Protein AF-A0AA95FQ22-F1 (afdb_monomer)

Structure (mmCIF, N/CA/C/O backbone):
data_AF-A0AA95FQ22-F1
#
_entry.id   AF-A0AA95FQ22-F1
#
loop_
_atom_site.group_PDB
_atom_site.id
_atom_site.type_symbol
_atom_site.label_atom_id
_atom_site.label_alt_id
_atom_site.label_comp_id
_atom_site.label_asym_id
_atom_site.label_entity_id
_atom_site.label_seq_id
_atom_site.pdbx_PDB_ins_code
_atom_site.Cartn_x
_atom_site.Cartn_y
_atom_site.Cartn_z
_atom_site.occupancy
_atom_site.B_iso_or_equiv
_atom_site.auth_seq_id
_atom_site.auth_comp_id
_atom_site.auth_asym_id
_atom_site.auth_atom_id
_atom_site.pdbx_PDB_model_num
ATOM 1 N N . MET A 1 1 ? 27.679 -5.355 -21.601 1.00 30.36 1 MET A N 1
ATOM 2 C CA . MET A 1 1 ? 26.518 -5.617 -20.735 1.00 30.36 1 MET A CA 1
ATOM 3 C C . MET A 1 1 ? 26.044 -4.278 -20.201 1.00 30.36 1 MET A C 1
ATOM 5 O O . MET A 1 1 ? 26.749 -3.676 -19.397 1.00 30.36 1 MET A O 1
ATOM 9 N N . ARG A 1 2 ? 24.949 -3.743 -20.749 1.00 37.62 2 ARG A N 1
ATOM 10 C CA . ARG A 1 2 ? 24.262 -2.586 -20.160 1.00 37.62 2 ARG A CA 1
ATOM 11 C C . ARG A 1 2 ? 23.378 -3.164 -19.054 1.00 37.62 2 ARG A C 1
ATOM 13 O O . ARG A 1 2 ? 22.560 -4.021 -19.352 1.00 37.62 2 ARG A O 1
ATOM 20 N N . LYS A 1 3 ? 23.593 -2.776 -17.794 1.00 41.06 3 LYS A N 1
ATOM 21 C CA . LYS A 1 3 ? 22.697 -3.179 -16.701 1.00 41.06 3 LYS A CA 1
ATOM 22 C C . LYS A 1 3 ? 21.352 -2.470 -16.907 1.00 41.06 3 LYS A C 1
ATOM 24 O O . LYS A 1 3 ? 21.359 -1.270 -17.185 1.00 41.06 3 LYS A O 1
ATOM 29 N N . LEU A 1 4 ? 20.237 -3.195 -16.792 1.00 43.56 4 LEU A N 1
ATOM 30 C CA . LEU A 1 4 ? 18.904 -2.586 -16.708 1.00 43.56 4 LEU A CA 1
ATOM 31 C C . LEU A 1 4 ? 18.881 -1.599 -15.535 1.00 43.56 4 LEU A C 1
ATOM 33 O O . LEU A 1 4 ? 19.469 -1.877 -14.486 1.00 43.56 4 LEU A O 1
ATOM 37 N N . SER A 1 5 ? 18.244 -0.442 -15.714 1.00 42.69 5 SER A N 1
ATOM 38 C CA . SER A 1 5 ? 18.100 0.501 -14.607 1.00 42.69 5 SER A CA 1
ATOM 39 C C . SER A 1 5 ? 17.120 -0.067 -13.584 1.00 42.69 5 SER A C 1
ATOM 41 O O . SER A 1 5 ? 16.139 -0.736 -13.921 1.00 42.69 5 SER A O 1
ATOM 43 N N . ALA A 1 6 ? 17.375 0.194 -12.309 1.00 38.78 6 ALA A N 1
ATOM 44 C CA . ALA A 1 6 ? 16.567 -0.335 -11.224 1.00 38.78 6 ALA A CA 1
ATOM 45 C C . ALA A 1 6 ? 15.371 0.585 -10.889 1.00 38.78 6 ALA A C 1
ATOM 47 O O . ALA A 1 6 ? 14.994 0.779 -9.732 1.00 38.78 6 ALA A O 1
ATOM 48 N N . GLY A 1 7 ? 14.762 1.179 -11.922 1.00 36.50 7 GLY A N 1
ATOM 49 C CA . GLY A 1 7 ? 13.658 2.119 -11.772 1.00 36.50 7 GLY A CA 1
ATOM 50 C C . GLY A 1 7 ? 12.378 1.443 -11.288 1.00 36.50 7 GLY A C 1
ATOM 51 O O . GLY A 1 7 ? 11.920 0.485 -11.894 1.00 36.50 7 GLY A O 1
ATOM 52 N N . PHE A 1 8 ? 11.735 1.926 -10.225 1.00 37.78 8 PHE A N 1
ATOM 53 C CA . PHE A 1 8 ? 10.390 1.470 -9.844 1.00 37.78 8 PHE A CA 1
ATOM 54 C C . PHE A 1 8 ? 9.400 2.597 -10.078 1.00 37.78 8 PHE A C 1
ATOM 56 O O . PHE A 1 8 ? 9.457 3.641 -9.432 1.00 37.78 8 PHE A O 1
ATOM 63 N N . ALA A 1 9 ? 8.425 2.360 -10.953 1.00 34.50 9 ALA A N 1
ATOM 64 C CA . ALA A 1 9 ? 7.258 3.216 -11.002 1.00 34.50 9 ALA A CA 1
ATOM 65 C C . ALA A 1 9 ? 6.437 2.992 -9.726 1.00 34.50 9 ALA A C 1
ATOM 67 O O . ALA A 1 9 ? 5.820 1.943 -9.530 1.00 34.50 9 ALA A O 1
ATOM 68 N N . SER A 1 10 ? 6.435 3.992 -8.847 1.00 34.03 10 SER A N 1
ATOM 69 C CA . SER A 1 10 ? 5.520 4.049 -7.710 1.00 34.03 10 SER A CA 1
ATOM 70 C C . SER A 1 10 ? 4.102 4.272 -8.248 1.00 34.03 10 SER A C 1
ATOM 72 O O . SER A 1 10 ? 3.717 5.398 -8.550 1.00 34.03 10 SER A O 1
ATOM 74 N N . ALA A 1 11 ? 3.313 3.207 -8.410 1.00 32.25 11 ALA A N 1
ATOM 75 C CA . ALA A 1 11 ? 1.887 3.358 -8.678 1.00 32.25 11 ALA A CA 1
ATOM 76 C C . ALA A 1 11 ? 1.231 3.980 -7.437 1.00 32.25 11 ALA A C 1
ATOM 78 O O . ALA A 1 11 ? 1.242 3.393 -6.353 1.00 32.25 11 ALA A O 1
ATOM 79 N N . ALA A 1 12 ? 0.666 5.179 -7.583 1.00 31.72 12 ALA A N 1
ATOM 80 C CA . ALA A 1 12 ? -0.084 5.827 -6.518 1.00 31.72 12 ALA A CA 1
ATOM 81 C C . ALA A 1 12 ? -1.254 4.930 -6.097 1.00 31.72 12 ALA A C 1
ATOM 83 O O . ALA A 1 12 ? -2.225 4.739 -6.835 1.00 31.72 12 ALA A O 1
ATOM 84 N N . LEU A 1 13 ? -1.168 4.358 -4.897 1.00 30.59 13 LEU A N 1
ATOM 85 C CA . LEU A 1 13 ? -2.226 3.523 -4.354 1.00 30.59 13 LEU A CA 1
ATOM 86 C C . LEU A 1 13 ? -3.395 4.426 -3.922 1.00 30.59 13 LEU A C 1
ATOM 88 O O . LEU A 1 13 ? -3.462 4.891 -2.786 1.00 30.59 13 LEU A O 1
ATOM 92 N N . ALA A 1 14 ? -4.355 4.673 -4.816 1.00 26.09 14 ALA A N 1
ATOM 93 C CA . ALA A 1 14 ? -5.667 5.153 -4.398 1.00 26.09 14 ALA A CA 1
ATOM 94 C C . ALA A 1 14 ? -6.316 4.036 -3.569 1.00 26.09 14 ALA A C 1
ATOM 96 O O . ALA A 1 14 ? -6.758 3.025 -4.117 1.00 26.09 14 ALA A O 1
ATOM 97 N N . ALA A 1 15 ? -6.319 4.197 -2.242 1.00 23.33 15 ALA A N 1
ATOM 98 C CA . ALA A 1 15 ? -6.857 3.245 -1.277 1.00 23.33 15 ALA A CA 1
ATOM 99 C C . ALA A 1 15 ? -8.312 2.874 -1.614 1.00 23.33 15 ALA A C 1
ATOM 101 O O . ALA A 1 15 ? -9.266 3.500 -1.155 1.00 23.33 15 ALA A O 1
ATOM 102 N N . THR A 1 16 ? -8.492 1.834 -2.427 1.00 23.30 16 THR A N 1
ATOM 103 C CA . THR A 1 16 ? -9.791 1.225 -2.689 1.00 23.30 16 THR A CA 1
ATOM 104 C C . THR A 1 16 ? -9.777 -0.141 -2.036 1.00 23.30 16 THR A C 1
ATOM 106 O O . THR A 1 16 ? -9.077 -1.056 -2.458 1.00 23.30 16 THR A O 1
ATOM 109 N N . THR A 1 17 ? -10.528 -0.258 -0.945 1.00 23.55 17 THR A N 1
ATOM 110 C CA . THR A 1 17 ? -10.706 -1.493 -0.186 1.00 23.55 17 THR A CA 1
ATOM 111 C C . THR A 1 17 ? -11.447 -2.498 -1.071 1.00 23.55 17 THR A C 1
ATOM 113 O O . THR A 1 17 ? -12.662 -2.401 -1.239 1.00 23.55 17 THR A O 1
ATOM 116 N N . ILE A 1 18 ? -10.731 -3.451 -1.667 1.00 24.55 18 ILE A N 1
ATOM 117 C CA . ILE A 1 18 ? -11.330 -4.563 -2.413 1.00 24.55 18 ILE A CA 1
ATOM 118 C C . ILE A 1 18 ? -11.008 -5.849 -1.659 1.00 24.55 18 ILE A C 1
ATOM 120 O O . ILE A 1 18 ? -9.855 -6.248 -1.536 1.00 24.55 18 ILE A O 1
ATOM 124 N N . ALA A 1 19 ? -12.047 -6.499 -1.134 1.00 23.17 19 ALA A N 1
ATOM 125 C CA . ALA A 1 19 ? -11.944 -7.849 -0.602 1.00 23.17 19 ALA A CA 1
ATOM 126 C C . ALA A 1 19 ? -11.648 -8.803 -1.769 1.00 23.17 19 ALA A C 1
ATOM 128 O O . ALA A 1 19 ? -12.538 -9.086 -2.570 1.00 23.17 19 ALA A O 1
ATOM 129 N N . CYS A 1 20 ? -10.404 -9.265 -1.891 1.00 24.78 20 CYS A N 1
ATOM 130 C CA . CYS A 1 20 ? -10.004 -10.154 -2.974 1.00 24.78 20 CYS A CA 1
ATOM 131 C C . CYS A 1 20 ? -9.892 -11.597 -2.470 1.00 24.78 20 CYS A C 1
ATOM 133 O O . CYS A 1 20 ? -8.960 -11.958 -1.758 1.00 24.78 20 CYS A O 1
ATOM 135 N N . SER A 1 21 ? -10.854 -12.434 -2.857 1.00 24.08 21 SER A N 1
ATOM 136 C CA . SER A 1 21 ? -10.717 -13.890 -2.839 1.00 24.08 21 SER A CA 1
ATOM 137 C C . SER A 1 21 ? -10.090 -14.330 -4.165 1.00 24.08 21 SER A C 1
ATOM 139 O O . SER A 1 21 ? -10.806 -14.720 -5.088 1.00 24.08 21 SER A O 1
ATOM 141 N N . ILE A 1 22 ? -8.769 -14.217 -4.296 1.00 32.88 22 ILE A N 1
ATOM 142 C CA . ILE A 1 22 ? -8.037 -14.826 -5.416 1.00 32.88 22 ILE A CA 1
ATOM 143 C C . ILE A 1 22 ? -7.516 -16.180 -4.926 1.00 32.88 22 ILE A C 1
ATOM 145 O O . ILE A 1 22 ? -6.985 -16.276 -3.821 1.00 32.88 22 ILE A O 1
ATOM 149 N N . ALA A 1 23 ? -7.721 -17.240 -5.710 1.00 30.41 23 ALA A N 1
ATOM 150 C CA . ALA A 1 23 ? -7.196 -18.567 -5.397 1.00 30.41 23 ALA A CA 1
ATOM 151 C C . ALA A 1 23 ? -5.649 -18.547 -5.366 1.00 30.41 23 ALA A C 1
ATOM 153 O O . ALA A 1 23 ? -5.049 -17.851 -6.190 1.00 30.41 23 ALA A O 1
ATOM 154 N N . PRO A 1 24 ? -4.995 -19.280 -4.444 1.00 38.41 24 PRO A N 1
ATOM 155 C CA . PRO A 1 24 ? -3.543 -19.274 -4.338 1.00 38.41 24 PRO A CA 1
ATOM 156 C C . PRO A 1 24 ? -2.886 -20.142 -5.424 1.00 38.41 24 PRO A C 1
ATOM 158 O O . PRO A 1 24 ? -3.440 -21.158 -5.840 1.00 38.41 24 PRO A O 1
ATOM 161 N N . ALA A 1 25 ? -1.667 -19.732 -5.790 1.00 37.47 25 ALA A N 1
ATOM 162 C CA . ALA A 1 25 ? -0.625 -20.451 -6.529 1.00 37.47 25 ALA A CA 1
ATOM 163 C C . ALA A 1 25 ? -0.918 -20.875 -7.986 1.00 37.47 25 ALA A C 1
ATOM 165 O O . ALA A 1 25 ? -1.500 -21.922 -8.259 1.00 37.47 25 ALA A O 1
ATOM 166 N N . HIS A 1 26 ? -0.335 -20.134 -8.934 1.00 41.62 26 HIS A N 1
ATOM 167 C CA . HIS A 1 26 ? 0.217 -20.748 -10.141 1.00 41.62 26 HIS A CA 1
ATOM 168 C C . HIS A 1 26 ? 1.737 -20.773 -9.970 1.00 41.62 26 HIS A C 1
ATOM 170 O O . HIS A 1 26 ? 2.381 -19.737 -10.099 1.00 41.62 26 HIS A O 1
ATOM 176 N N . ALA A 1 27 ? 2.304 -21.935 -9.643 1.00 46.72 27 ALA A N 1
ATOM 177 C CA . ALA A 1 27 ? 3.735 -22.138 -9.829 1.00 46.72 27 ALA A CA 1
ATOM 178 C C . ALA A 1 27 ? 4.016 -22.009 -11.332 1.00 46.72 27 ALA A C 1
ATOM 180 O O . ALA A 1 27 ? 3.389 -22.711 -12.130 1.00 46.72 27 ALA A O 1
ATOM 181 N N . VAL A 1 28 ? 4.900 -21.092 -11.726 1.00 52.56 28 VAL A N 1
ATOM 182 C CA . VAL A 1 28 ? 5.361 -21.002 -13.116 1.00 52.56 28 VAL A CA 1
ATOM 183 C C . VAL A 1 28 ? 6.126 -22.292 -13.395 1.00 52.56 28 VAL A C 1
ATOM 185 O O . VAL A 1 28 ? 7.168 -22.540 -12.797 1.00 52.56 28 VAL A O 1
ATOM 188 N N . SER A 1 29 ? 5.562 -23.175 -14.221 1.00 47.12 29 SER A N 1
ATOM 189 C CA . SER A 1 29 ? 6.038 -24.561 -14.293 1.00 47.12 29 SER A CA 1
ATOM 190 C C . SER A 1 29 ? 7.375 -24.721 -15.016 1.00 47.12 29 SER A C 1
ATOM 192 O O . SER A 1 29 ? 8.042 -25.722 -14.785 1.00 47.12 29 SER A O 1
ATOM 194 N N . THR A 1 30 ? 7.761 -23.762 -15.866 1.00 71.25 30 THR A N 1
ATOM 195 C CA . THR A 1 30 ? 9.051 -23.710 -16.580 1.00 71.25 30 THR A CA 1
ATOM 196 C C . THR A 1 30 ? 9.251 -22.319 -17.186 1.00 71.25 30 THR A C 1
ATOM 198 O O . THR A 1 30 ? 8.399 -21.879 -17.960 1.00 71.25 30 THR A O 1
ATOM 201 N N . TRP A 1 31 ? 10.362 -21.651 -16.882 1.00 78.88 31 TRP A N 1
ATOM 202 C CA . TRP A 1 31 ? 10.805 -20.450 -17.604 1.00 78.88 31 TRP A CA 1
ATOM 203 C C . TRP A 1 31 ? 11.395 -20.818 -18.974 1.00 78.88 31 TRP A C 1
ATOM 205 O O . TRP A 1 31 ? 11.781 -21.979 -19.162 1.00 78.88 31 TRP A O 1
ATOM 215 N N . PRO A 1 32 ? 11.472 -19.877 -19.938 1.00 78.94 32 PRO A N 1
ATOM 216 C CA . PRO A 1 32 ? 12.298 -20.075 -21.126 1.00 78.94 32 PRO A CA 1
ATOM 217 C C . PRO A 1 32 ? 13.727 -20.460 -20.714 1.00 78.94 32 PRO A C 1
ATOM 219 O O . PRO A 1 32 ? 14.249 -19.967 -19.714 1.00 78.94 32 PRO A O 1
ATOM 222 N N . ALA A 1 33 ? 14.339 -21.399 -21.434 1.00 78.00 33 ALA A N 1
ATOM 223 C CA . ALA A 1 33 ? 15.655 -21.912 -21.068 1.00 78.00 33 ALA A CA 1
ATOM 224 C C . ALA A 1 33 ? 16.710 -20.795 -21.131 1.00 78.00 33 ALA A C 1
ATOM 226 O O . ALA A 1 33 ? 16.799 -20.103 -22.140 1.00 78.00 33 ALA A O 1
ATOM 227 N N . GLY A 1 34 ? 17.504 -20.646 -20.066 1.00 80.94 34 GLY A N 1
ATOM 228 C CA . GLY A 1 34 ? 18.540 -19.611 -19.963 1.00 80.94 34 GLY A CA 1
ATOM 229 C C . GLY A 1 34 ? 18.027 -18.217 -19.592 1.00 80.94 34 GLY A C 1
ATOM 230 O O . GLY A 1 34 ? 18.838 -17.313 -19.459 1.00 80.94 34 GLY A O 1
ATOM 231 N N . PHE A 1 35 ? 16.717 -18.037 -19.392 1.00 80.31 35 PHE A N 1
ATOM 232 C CA . PHE A 1 35 ? 16.161 -16.735 -19.042 1.00 80.31 35 PHE A CA 1
ATOM 233 C C . PHE A 1 35 ? 16.445 -16.360 -17.581 1.00 80.31 35 PHE A C 1
ATOM 235 O O . PHE A 1 35 ? 15.974 -17.025 -16.653 1.00 80.31 35 PHE A O 1
ATOM 242 N N . THR A 1 36 ? 17.164 -15.260 -17.394 1.00 80.44 36 THR A N 1
ATOM 243 C CA . THR A 1 36 ? 17.506 -14.656 -16.107 1.00 80.44 36 THR A CA 1
ATOM 244 C C . THR A 1 36 ? 16.648 -13.407 -15.908 1.00 80.44 36 THR A C 1
ATOM 246 O O . THR A 1 36 ? 16.851 -12.418 -16.612 1.00 80.44 36 THR A O 1
ATOM 249 N N . PRO A 1 37 ? 15.674 -13.410 -14.978 1.00 76.12 37 PRO A N 1
ATOM 250 C CA . PRO A 1 37 ? 14.887 -12.218 -14.686 1.00 76.12 37 PRO A CA 1
ATOM 251 C C . PRO A 1 37 ? 15.791 -11.107 -14.177 1.00 76.12 37 PRO A C 1
ATOM 253 O O . PRO A 1 37 ? 16.659 -11.348 -13.348 1.00 76.12 37 PRO A O 1
ATOM 256 N N . LEU A 1 38 ? 15.527 -9.883 -14.604 1.00 76.50 38 LEU A N 1
ATOM 257 C CA . LEU A 1 38 ? 16.219 -8.700 -14.101 1.00 76.50 38 LEU A CA 1
ATOM 258 C C . LEU A 1 38 ? 15.230 -7.678 -13.541 1.00 76.50 38 LEU A C 1
ATOM 260 O O . LEU A 1 38 ? 15.504 -7.022 -12.540 1.00 76.50 38 LEU A O 1
ATOM 264 N N . LYS A 1 39 ? 14.041 -7.577 -14.144 1.00 79.69 39 LYS A N 1
ATOM 265 C CA . LYS A 1 39 ? 12.959 -6.721 -13.669 1.00 79.69 39 LYS A CA 1
ATOM 266 C C . LYS A 1 39 ? 11.612 -7.412 -13.798 1.00 79.69 39 LYS A C 1
ATOM 268 O O . LYS A 1 39 ? 11.326 -8.058 -14.797 1.00 79.69 39 LYS A O 1
ATOM 273 N N . VAL A 1 40 ? 10.746 -7.225 -12.808 1.00 80.62 40 VAL A N 1
ATOM 274 C CA . VAL A 1 40 ? 9.391 -7.787 -12.762 1.00 80.62 40 VAL A CA 1
ATOM 275 C C . VAL A 1 40 ? 8.397 -6.690 -12.422 1.00 80.62 40 VAL A C 1
ATOM 277 O O . VAL A 1 40 ? 8.647 -5.840 -11.571 1.00 80.62 40 VAL A O 1
ATOM 280 N N . THR A 1 41 ? 7.251 -6.718 -13.088 1.00 82.69 41 THR A N 1
ATOM 281 C CA . THR A 1 41 ? 6.101 -5.884 -12.755 1.00 82.69 41 THR A CA 1
ATOM 282 C C . THR A 1 41 ? 4.800 -6.653 -12.965 1.00 82.69 41 THR A C 1
ATOM 284 O O . THR A 1 41 ? 4.760 -7.679 -13.648 1.00 82.69 41 THR A O 1
ATOM 287 N N . ALA A 1 42 ? 3.715 -6.177 -12.365 1.00 80.56 42 ALA A N 1
ATOM 288 C CA . ALA A 1 42 ? 2.430 -6.854 -12.335 1.00 80.56 42 ALA A CA 1
ATOM 289 C C . ALA A 1 42 ? 1.320 -5.882 -12.711 1.00 80.56 42 ALA A C 1
ATOM 291 O O . ALA A 1 42 ? 1.111 -4.860 -12.064 1.00 80.56 42 ALA A O 1
ATOM 292 N N . THR A 1 43 ? 0.571 -6.222 -13.752 1.00 81.25 43 THR A N 1
ATOM 293 C CA . THR A 1 43 ? -0.673 -5.515 -14.054 1.00 81.25 43 THR A CA 1
ATOM 294 C C . THR A 1 43 ? -1.710 -5.792 -12.983 1.00 81.25 43 THR A C 1
ATOM 296 O O . THR A 1 43 ? -1.780 -6.891 -12.437 1.00 81.25 43 THR A O 1
ATOM 299 N N . SER A 1 44 ? -2.649 -4.864 -12.856 1.00 76.06 44 SER A N 1
ATOM 300 C CA . SER A 1 44 ? -3.814 -4.979 -11.986 1.00 76.06 44 SER A CA 1
ATOM 301 C C . SER A 1 44 ? -4.695 -6.208 -12.287 1.00 76.06 44 SER A C 1
ATOM 303 O O . SER A 1 44 ? -5.457 -6.678 -11.440 1.00 76.06 44 SER A O 1
ATOM 305 N N . GLY A 1 45 ? -4.606 -6.756 -13.505 1.00 75.50 45 GLY A N 1
ATOM 306 C CA . GLY A 1 45 ? -5.262 -8.005 -13.904 1.00 75.50 45 GLY A CA 1
ATOM 307 C C . GLY A 1 45 ? -4.533 -9.277 -13.452 1.00 75.50 45 GLY A C 1
ATOM 308 O O . GLY A 1 45 ? -4.978 -10.372 -13.788 1.00 75.50 45 GLY A O 1
ATOM 309 N N . GLY A 1 46 ? -3.413 -9.155 -12.735 1.00 75.94 46 GLY A N 1
ATOM 310 C CA . GLY A 1 46 ? -2.589 -10.268 -12.265 1.00 75.94 46 GLY A CA 1
ATOM 311 C C . GLY A 1 46 ? -1.648 -10.868 -13.316 1.00 75.94 46 GLY A C 1
ATOM 312 O O . GLY A 1 46 ? -1.019 -11.887 -13.030 1.00 75.94 46 GLY A O 1
ATOM 313 N N . THR A 1 47 ? -1.547 -10.267 -14.510 1.00 80.62 47 THR A N 1
ATOM 314 C CA . THR A 1 47 ? -0.517 -10.621 -15.507 1.00 80.62 47 THR A CA 1
ATOM 315 C C . THR A 1 47 ? 0.819 -10.041 -15.069 1.00 80.62 47 THR A C 1
ATOM 317 O O . THR A 1 47 ? 0.873 -8.848 -14.763 1.00 80.62 47 THR A O 1
ATOM 320 N N . LEU A 1 48 ? 1.869 -10.862 -15.065 1.00 86.50 48 LEU A N 1
ATOM 321 C CA . LEU A 1 48 ? 3.234 -10.421 -14.786 1.00 86.50 48 LEU A CA 1
ATOM 322 C C . LEU A 1 48 ? 3.967 -10.132 -16.096 1.00 86.50 48 LEU A C 1
ATOM 324 O O . LEU A 1 48 ? 3.771 -10.839 -17.084 1.00 86.50 48 LEU A O 1
ATOM 328 N N . PHE A 1 49 ? 4.829 -9.128 -16.076 1.00 85.88 49 PHE A N 1
ATOM 329 C CA . PHE A 1 49 ? 5.806 -8.856 -17.118 1.00 85.88 49 PHE A CA 1
ATOM 330 C C . PHE A 1 49 ? 7.189 -8.897 -16.493 1.00 85.88 49 PHE A C 1
ATOM 332 O O . PHE A 1 49 ? 7.403 -8.328 -15.424 1.00 85.88 49 PHE A O 1
ATOM 339 N N . VAL A 1 50 ? 8.097 -9.612 -17.138 1.00 86.31 50 VAL A N 1
ATOM 340 C CA . VAL A 1 50 ? 9.422 -9.912 -16.621 1.00 86.31 50 VAL A CA 1
ATOM 341 C C . VAL A 1 50 ? 10.416 -9.572 -17.718 1.00 86.31 50 VAL A C 1
ATOM 343 O O . VAL A 1 50 ? 10.470 -10.280 -18.718 1.00 86.31 50 VAL A O 1
ATOM 346 N N . ALA A 1 51 ? 11.152 -8.479 -17.555 1.00 87.25 51 ALA A N 1
ATOM 347 C CA . ALA A 1 51 ? 12.306 -8.188 -18.393 1.00 87.25 51 ALA A CA 1
ATOM 348 C C . ALA A 1 51 ? 13.512 -8.942 -17.824 1.00 87.25 51 ALA A C 1
ATOM 350 O O . ALA A 1 51 ? 13.692 -9.006 -16.604 1.00 87.25 51 ALA A O 1
ATOM 351 N N . GLY A 1 52 ? 14.311 -9.543 -18.685 1.00 84.81 52 GLY A N 1
ATOM 352 C CA . GLY A 1 52 ? 15.460 -10.346 -18.291 1.00 84.81 52 GLY A CA 1
ATOM 353 C C . GLY A 1 52 ? 16.444 -10.483 -19.433 1.00 84.81 52 GLY A C 1
ATOM 354 O O . GLY A 1 52 ? 16.254 -9.864 -20.468 1.00 84.81 52 GLY A O 1
ATOM 355 N N . GLU A 1 53 ? 17.478 -11.282 -19.239 1.00 83.44 53 GLU A N 1
ATOM 356 C CA . GLU A 1 53 ? 18.386 -11.710 -20.304 1.00 83.44 53 GLU A CA 1
ATOM 357 C C . GLU A 1 53 ? 18.092 -13.172 -20.627 1.00 83.44 53 GLU A C 1
ATOM 359 O O . GLU A 1 53 ? 17.826 -13.961 -19.721 1.00 83.44 53 GLU A O 1
ATOM 364 N N . ASP A 1 54 ? 18.101 -13.550 -21.895 1.00 80.19 54 ASP A N 1
ATOM 365 C CA . ASP A 1 54 ? 18.033 -14.949 -22.290 1.00 80.19 54 ASP A CA 1
ATOM 366 C C . ASP A 1 54 ? 19.402 -15.650 -22.136 1.00 80.19 54 ASP A C 1
ATOM 368 O O . ASP A 1 54 ? 20.379 -15.098 -21.620 1.00 80.19 54 ASP A O 1
ATOM 372 N N . GLY A 1 55 ? 19.486 -16.908 -22.577 1.00 74.50 55 GLY A N 1
ATOM 373 C CA . GLY A 1 55 ? 20.704 -17.709 -22.442 1.00 74.50 55 GLY A CA 1
ATOM 374 C C . GLY A 1 55 ? 21.904 -17.219 -23.262 1.00 74.50 55 GLY A C 1
ATOM 375 O O . GLY A 1 55 ? 22.994 -17.772 -23.088 1.00 74.50 55 GLY A O 1
ATOM 376 N N . ASP A 1 56 ? 21.733 -16.240 -24.155 1.00 77.81 56 ASP A N 1
ATOM 377 C CA . ASP A 1 56 ? 22.825 -15.622 -24.909 1.00 77.81 56 ASP A CA 1
ATOM 378 C C . ASP A 1 56 ? 23.161 -14.192 -24.440 1.00 77.81 56 ASP A C 1
ATOM 380 O O . ASP A 1 56 ? 24.135 -13.595 -24.914 1.00 77.81 56 ASP A O 1
ATOM 384 N N . GLY A 1 57 ? 22.456 -13.712 -23.409 1.00 77.38 57 GLY A N 1
ATOM 385 C CA . GLY A 1 57 ? 22.646 -12.397 -22.810 1.00 77.38 57 GLY A CA 1
ATOM 386 C C . GLY A 1 57 ? 21.869 -11.295 -23.525 1.00 77.38 57 GLY A C 1
ATOM 387 O O . GLY A 1 57 ? 22.103 -10.117 -23.233 1.00 77.38 57 GLY A O 1
ATOM 388 N N . ASN A 1 58 ? 20.979 -11.644 -24.458 1.00 78.50 58 ASN A N 1
ATOM 389 C CA . ASN A 1 58 ? 20.106 -10.678 -25.094 1.00 78.50 58 ASN A CA 1
ATOM 390 C C . ASN A 1 58 ? 18.920 -10.355 -24.181 1.00 78.50 58 ASN A C 1
ATOM 392 O O . ASN A 1 58 ? 18.304 -11.246 -23.590 1.00 78.50 58 ASN A O 1
ATOM 396 N N . PRO A 1 59 ? 18.592 -9.067 -24.028 1.00 82.38 59 PRO A N 1
ATOM 397 C CA . PRO A 1 59 ? 17.491 -8.652 -23.184 1.00 82.38 59 PRO A CA 1
ATOM 398 C C . PRO A 1 59 ? 16.139 -9.031 -23.810 1.00 82.38 59 PRO A C 1
ATOM 400 O O . PRO A 1 59 ? 15.791 -8.597 -24.903 1.00 82.38 59 PRO A O 1
ATOM 403 N N . ASP A 1 60 ? 15.351 -9.798 -23.067 1.00 87.38 60 ASP A N 1
ATOM 404 C CA . ASP A 1 60 ? 14.077 -10.376 -23.474 1.00 87.38 60 ASP A CA 1
ATOM 405 C C . ASP A 1 60 ? 12.944 -9.939 -22.539 1.00 87.38 60 ASP A C 1
ATOM 407 O O . ASP A 1 60 ? 13.149 -9.578 -21.373 1.00 87.38 60 ASP A O 1
ATOM 411 N N . LEU A 1 61 ? 11.705 -10.029 -23.029 1.00 90.06 61 LEU A N 1
ATOM 412 C CA . LEU A 1 61 ? 10.513 -9.767 -22.229 1.00 90.06 61 LEU A CA 1
ATOM 413 C C . LEU A 1 61 ? 9.592 -10.985 -22.183 1.00 90.06 61 LEU A C 1
ATOM 415 O O . LEU A 1 61 ? 9.054 -11.437 -23.191 1.00 90.06 61 LEU A O 1
ATOM 419 N N . VAL A 1 62 ? 9.327 -11.477 -20.977 1.00 88.62 62 VAL A N 1
ATOM 420 C CA . VAL A 1 62 ? 8.396 -12.577 -20.719 1.00 88.62 62 VAL A CA 1
ATOM 421 C C . VAL A 1 62 ? 7.113 -12.034 -20.102 1.00 88.62 62 VAL A C 1
ATOM 423 O O . VAL A 1 62 ? 7.115 -11.365 -19.071 1.00 88.62 62 VAL A O 1
ATOM 426 N N . ARG A 1 63 ? 5.976 -12.382 -20.698 1.00 90.56 63 ARG A N 1
ATOM 427 C CA . ARG A 1 63 ? 4.641 -12.156 -20.138 1.00 90.56 63 ARG A CA 1
ATOM 428 C C . ARG A 1 63 ? 4.135 -13.440 -19.493 1.00 90.56 63 ARG A C 1
ATOM 430 O O . ARG A 1 63 ? 4.096 -14.479 -20.140 1.00 90.56 63 ARG A O 1
ATOM 437 N N . VAL A 1 64 ? 3.686 -13.369 -18.243 1.00 86.00 64 VAL A N 1
ATOM 438 C CA . VAL A 1 64 ? 3.079 -14.494 -17.518 1.00 86.00 64 VAL A CA 1
ATOM 439 C C . VAL A 1 64 ? 1.607 -14.194 -17.262 1.00 86.00 64 VAL A C 1
ATOM 441 O O . VAL A 1 64 ? 1.252 -13.454 -16.342 1.00 86.00 64 VAL A O 1
ATOM 444 N N . ALA A 1 65 ? 0.731 -14.785 -18.073 1.00 84.69 65 ALA A N 1
ATOM 445 C CA . ALA A 1 65 ? -0.719 -14.643 -17.951 1.00 84.69 65 ALA A CA 1
ATOM 446 C C . ALA A 1 65 ? -1.344 -15.986 -17.547 1.00 84.69 65 ALA A C 1
ATOM 448 O O . ALA A 1 65 ? -1.073 -17.019 -18.157 1.00 84.69 65 ALA A O 1
ATOM 449 N N . GLY A 1 66 ? -2.158 -15.997 -16.484 1.00 81.44 66 GLY A N 1
ATOM 450 C CA . GLY A 1 66 ? -2.777 -17.235 -15.982 1.00 81.44 66 GLY A CA 1
ATOM 451 C C . GLY A 1 66 ? -1.765 -18.324 -15.592 1.00 81.44 66 GLY A C 1
ATOM 452 O O . GLY A 1 66 ? -2.049 -19.508 -15.751 1.00 81.44 66 GLY A O 1
ATOM 453 N N . GLY A 1 67 ? -0.564 -17.927 -15.151 1.00 79.38 67 GLY A N 1
ATOM 454 C CA . GLY A 1 67 ? 0.524 -18.843 -14.794 1.00 79.38 67 GLY A CA 1
ATOM 455 C C . GLY A 1 67 ? 1.328 -19.406 -15.970 1.00 79.38 67 GLY A C 1
ATOM 456 O O . GLY A 1 67 ? 2.241 -20.193 -15.739 1.00 79.38 67 GLY A O 1
ATOM 457 N N . THR A 1 68 ? 1.012 -19.022 -17.211 1.00 82.56 68 THR A N 1
ATOM 458 C CA . THR A 1 68 ? 1.726 -19.492 -18.407 1.00 82.56 68 THR A CA 1
ATOM 459 C C . THR A 1 68 ? 2.676 -18.402 -18.909 1.00 82.56 68 THR A C 1
ATOM 461 O O . THR A 1 68 ? 2.188 -17.322 -19.255 1.00 82.56 68 THR A O 1
ATOM 464 N N . PRO A 1 69 ? 4.001 -18.642 -18.941 1.00 87.25 69 PRO A N 1
ATOM 465 C CA . PRO A 1 69 ? 4.959 -17.709 -19.521 1.00 87.25 69 PRO A CA 1
ATOM 466 C C . PRO A 1 69 ? 4.927 -17.766 -21.056 1.00 87.25 69 PRO A C 1
ATOM 468 O O . PRO A 1 69 ? 4.813 -18.838 -21.650 1.00 87.25 69 PRO A O 1
ATOM 471 N N . SER A 1 70 ? 5.052 -16.607 -21.695 1.00 89.06 70 SER A N 1
ATOM 472 C CA . SER A 1 70 ? 5.185 -16.436 -23.144 1.00 89.06 70 SER A CA 1
ATOM 473 C C . SER A 1 70 ? 6.149 -15.290 -23.442 1.00 89.06 70 SER A C 1
ATOM 475 O O . SER A 1 70 ? 6.021 -14.234 -22.821 1.00 89.06 70 SER A O 1
ATOM 477 N N . LEU A 1 71 ? 7.062 -15.476 -24.397 1.00 90.12 71 LEU A N 1
ATOM 478 C CA . LEU A 1 71 ? 7.912 -14.394 -24.899 1.00 90.12 71 LEU A CA 1
ATOM 479 C C . LEU A 1 71 ? 7.057 -13.318 -25.578 1.00 90.12 71 LEU A C 1
ATOM 481 O O . LEU A 1 71 ? 6.075 -13.628 -26.260 1.00 90.12 71 LEU A O 1
ATOM 485 N N . VAL A 1 72 ? 7.425 -12.062 -25.357 1.00 92.44 72 VAL A N 1
ATOM 486 C CA . VAL A 1 72 ? 6.863 -10.893 -26.026 1.00 92.44 72 VAL A CA 1
ATOM 487 C C . VAL A 1 72 ? 7.872 -10.444 -27.069 1.00 92.44 72 VAL A C 1
ATOM 489 O O . VAL A 1 72 ? 8.979 -10.050 -26.726 1.00 92.44 72 VAL A O 1
ATOM 492 N N . ASP A 1 73 ? 7.474 -10.503 -28.333 1.00 92.19 73 ASP A N 1
ATOM 493 C CA . ASP A 1 73 ? 8.299 -10.040 -29.444 1.00 92.19 73 ASP A CA 1
ATOM 494 C C . ASP A 1 73 ? 8.333 -8.503 -29.463 1.00 92.19 73 ASP A C 1
ATOM 496 O O . ASP A 1 73 ? 7.309 -7.852 -29.700 1.00 92.19 73 ASP A O 1
ATOM 500 N N . LEU A 1 74 ? 9.500 -7.931 -29.158 1.00 90.88 74 LEU A N 1
ATOM 501 C CA . LEU A 1 74 ? 9.758 -6.489 -29.206 1.00 90.88 74 LEU A CA 1
ATOM 502 C C . LEU A 1 74 ? 10.426 -6.058 -30.527 1.00 90.88 74 LEU A C 1
ATOM 504 O O . LEU A 1 74 ? 10.624 -4.860 -30.743 1.00 90.88 74 LEU A O 1
ATOM 508 N N . GLY A 1 75 ? 10.711 -7.001 -31.427 1.00 88.56 75 GLY A N 1
ATOM 509 C CA . GLY A 1 75 ? 11.536 -6.808 -32.616 1.00 88.56 75 GLY A CA 1
ATOM 510 C C . GLY A 1 75 ? 12.917 -7.455 -32.483 1.00 88.56 75 GLY A C 1
ATOM 511 O O . GLY A 1 75 ? 13.391 -7.728 -31.381 1.00 88.56 75 GLY A O 1
ATOM 512 N N . GLU A 1 76 ? 13.550 -7.707 -33.631 1.00 87.31 76 GLU A N 1
ATOM 513 C CA . GLU A 1 76 ? 14.921 -8.225 -33.708 1.00 87.31 76 GLU A CA 1
ATOM 514 C C . GLU A 1 76 ? 15.890 -7.227 -33.062 1.00 87.31 76 GLU A C 1
ATOM 516 O O . GLU A 1 76 ? 15.770 -6.020 -33.279 1.00 87.31 76 GLU A O 1
ATOM 521 N N . ASP A 1 77 ? 16.806 -7.736 -32.234 1.00 87.88 77 ASP A N 1
ATOM 522 C CA . ASP A 1 77 ? 17.815 -6.952 -31.512 1.00 87.88 77 ASP A CA 1
ATOM 523 C C . ASP A 1 77 ? 17.245 -5.832 -30.613 1.00 87.88 77 ASP A C 1
ATOM 525 O O . ASP A 1 77 ? 17.940 -4.873 -30.265 1.00 87.88 77 ASP A O 1
ATOM 529 N N . ALA A 1 78 ? 15.976 -5.941 -30.206 1.00 90.88 78 ALA A N 1
ATOM 530 C CA . ALA A 1 78 ? 15.390 -5.026 -29.239 1.00 90.88 78 ALA A CA 1
ATOM 531 C C . ALA A 1 78 ? 16.152 -5.090 -27.907 1.00 90.88 78 ALA A C 1
ATOM 533 O O . ALA A 1 78 ? 16.392 -6.159 -27.354 1.00 90.88 78 ALA A O 1
ATOM 534 N N . SER A 1 79 ? 16.483 -3.925 -27.355 1.00 91.25 79 SER A N 1
ATOM 535 C CA . SER A 1 79 ? 17.159 -3.792 -26.069 1.00 91.25 79 SER A CA 1
ATOM 536 C C . SER A 1 79 ? 16.268 -3.049 -25.077 1.00 91.25 79 SER A C 1
ATOM 538 O O . SER A 1 79 ? 16.389 -1.824 -24.950 1.00 91.25 79 SER A O 1
ATOM 540 N N . PRO A 1 80 ? 15.321 -3.729 -24.395 1.00 92.31 80 PRO A N 1
ATOM 541 C CA . PRO A 1 80 ? 14.543 -3.099 -23.339 1.00 92.31 80 PRO A CA 1
ATOM 542 C C . PRO A 1 80 ? 15.478 -2.612 -22.225 1.00 92.31 80 PRO A C 1
ATOM 544 O O . PRO A 1 80 ? 16.410 -3.302 -21.828 1.00 92.31 80 PRO A O 1
ATOM 547 N N . ALA A 1 81 ? 15.221 -1.400 -21.743 1.00 89.94 81 ALA A N 1
ATOM 548 C CA . ALA A 1 81 ? 15.977 -0.712 -20.701 1.00 89.94 81 ALA A CA 1
ATOM 549 C C . ALA A 1 81 ? 15.168 -0.566 -19.407 1.00 89.94 81 ALA A C 1
ATOM 551 O O . ALA A 1 81 ? 15.725 -0.657 -18.314 1.00 89.94 81 ALA A O 1
ATOM 552 N N . ASP A 1 82 ? 13.857 -0.337 -19.537 1.00 90.25 82 ASP A N 1
ATOM 553 C CA . ASP A 1 82 ? 12.962 -0.205 -18.396 1.00 90.25 82 ASP A CA 1
ATOM 554 C C . ASP A 1 82 ? 11.511 -0.592 -18.728 1.00 90.25 82 ASP A C 1
ATOM 556 O O . ASP A 1 82 ? 11.097 -0.592 -19.887 1.00 90.25 82 ASP A O 1
ATOM 560 N N . LEU A 1 83 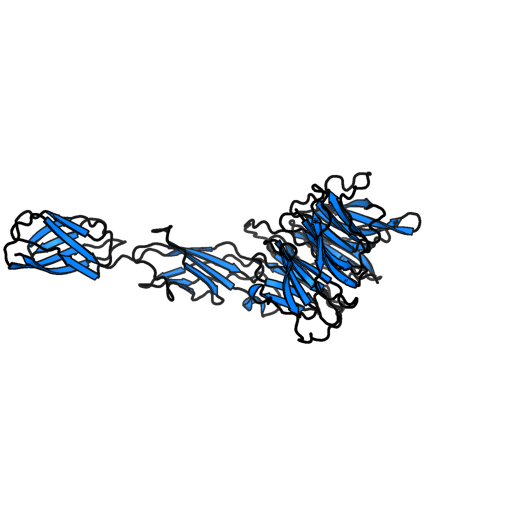? 10.722 -0.924 -17.705 1.00 91.69 83 LEU A N 1
ATOM 561 C CA . LEU A 1 83 ? 9.352 -1.433 -17.822 1.00 91.69 83 LEU A CA 1
ATOM 562 C C . LEU A 1 83 ? 8.458 -0.926 -16.679 1.00 91.69 83 LEU A C 1
ATOM 564 O O . LEU A 1 83 ? 8.798 -1.048 -15.503 1.00 91.69 83 LEU A O 1
ATOM 568 N N . THR A 1 84 ? 7.266 -0.436 -17.010 1.00 90.75 84 THR A N 1
ATOM 569 C CA . THR A 1 84 ? 6.216 -0.073 -16.047 1.00 90.75 84 THR A CA 1
ATOM 570 C C . THR A 1 84 ? 4.842 -0.579 -16.486 1.00 90.75 84 THR A C 1
ATOM 572 O O . THR A 1 84 ? 4.666 -1.068 -17.599 1.00 90.75 84 THR A O 1
ATOM 575 N N . VAL A 1 85 ? 3.845 -0.485 -15.607 1.00 89.94 85 VAL A N 1
ATOM 576 C CA . VAL A 1 85 ? 2.460 -0.897 -15.860 1.00 89.94 85 VAL A CA 1
ATOM 577 C C . VAL A 1 85 ? 1.479 0.155 -15.378 1.00 89.94 85 VAL A C 1
ATOM 579 O O . VAL A 1 85 ? 1.660 0.756 -14.325 1.00 89.94 85 VAL A O 1
ATOM 582 N N . GLN A 1 86 ? 0.385 0.305 -16.119 1.00 89.00 86 GLN A N 1
ATOM 583 C CA . GLN A 1 86 ? -0.790 1.049 -15.685 1.00 89.00 86 GLN A CA 1
ATOM 584 C C . GLN A 1 86 ? -2.044 0.249 -16.015 1.00 89.00 86 GLN A C 1
ATOM 586 O O . GLN A 1 86 ? -2.331 -0.065 -17.173 1.00 89.00 86 GLN A O 1
ATOM 591 N N . GLY A 1 87 ? -2.822 -0.089 -14.986 1.00 87.56 87 GLY A N 1
ATOM 592 C CA . GLY A 1 87 ? -4.031 -0.888 -15.156 1.00 87.56 87 GLY A CA 1
ATOM 593 C C . GLY A 1 87 ? -3.717 -2.272 -15.728 1.00 87.56 87 GLY A C 1
ATOM 594 O O . GLY A 1 87 ? -3.271 -3.153 -14.999 1.00 87.56 87 GLY A O 1
ATOM 595 N N . THR A 1 88 ? -4.013 -2.493 -17.006 1.00 88.19 88 THR A N 1
ATOM 596 C CA . THR A 1 88 ? -3.767 -3.762 -17.717 1.00 88.19 88 THR A CA 1
ATOM 597 C C . THR A 1 88 ? -2.752 -3.637 -18.850 1.00 88.19 88 THR A C 1
ATOM 599 O O . THR A 1 88 ? -2.584 -4.585 -19.613 1.00 88.19 88 THR A O 1
ATOM 602 N N . THR A 1 89 ? -2.119 -2.475 -18.977 1.00 90.19 89 THR A N 1
ATOM 603 C CA . THR A 1 89 ? -1.167 -2.157 -20.040 1.00 90.19 89 THR A CA 1
ATOM 604 C C . THR A 1 89 ? 0.231 -2.078 -19.448 1.00 90.19 89 THR A C 1
ATOM 606 O O . THR A 1 89 ? 0.413 -1.462 -18.396 1.00 90.19 89 THR A O 1
ATOM 609 N N . ALA A 1 90 ? 1.203 -2.693 -20.114 1.00 92.19 90 ALA A N 1
ATOM 610 C CA . ALA A 1 90 ? 2.620 -2.511 -19.827 1.00 92.19 90 ALA A CA 1
ATOM 611 C C . ALA A 1 90 ? 3.242 -1.530 -20.825 1.00 92.19 90 ALA A C 1
ATOM 613 O O . ALA A 1 90 ? 2.868 -1.508 -21.997 1.00 92.19 90 ALA A O 1
ATOM 614 N N . TYR A 1 91 ? 4.191 -0.736 -20.352 1.00 93.38 91 TYR A N 1
ATOM 615 C CA . TYR A 1 91 ? 5.001 0.171 -21.154 1.00 93.38 91 TYR A CA 1
ATOM 616 C C . TYR A 1 91 ? 6.456 -0.214 -20.957 1.00 93.38 91 TYR A C 1
ATOM 618 O O . TYR A 1 91 ? 6.901 -0.340 -19.819 1.00 93.38 91 TYR A O 1
ATOM 626 N N . VAL A 1 92 ? 7.183 -0.395 -22.047 1.00 94.25 92 VAL A N 1
ATOM 627 C CA . VAL A 1 92 ? 8.602 -0.752 -22.041 1.00 94.25 92 VAL A CA 1
ATOM 628 C C . VAL A 1 92 ? 9.342 0.300 -22.839 1.00 94.25 92 VAL A C 1
ATOM 630 O O . VAL A 1 92 ? 8.895 0.644 -23.927 1.00 94.25 92 VAL A O 1
ATOM 633 N N . VAL A 1 93 ? 10.455 0.807 -22.327 1.00 93.06 93 VAL A N 1
ATOM 634 C CA . VAL A 1 93 ? 11.356 1.686 -23.085 1.00 93.06 93 VAL A CA 1
ATOM 635 C C . VAL A 1 93 ? 12.692 1.004 -23.294 1.00 93.06 93 VAL A C 1
ATOM 637 O O . VAL A 1 93 ? 13.093 0.178 -22.480 1.00 93.06 93 VAL A O 1
ATOM 640 N N . GLY A 1 94 ? 13.382 1.344 -24.376 1.00 93.19 94 GLY A N 1
ATOM 641 C CA . GLY A 1 94 ? 14.668 0.751 -24.730 1.00 93.19 94 GLY A CA 1
ATOM 642 C C . GLY A 1 94 ? 15.168 1.239 -26.081 1.00 93.19 94 GLY A C 1
ATOM 643 O O . GLY A 1 94 ? 14.758 2.307 -26.540 1.00 93.19 94 GLY A O 1
ATOM 644 N N . THR A 1 95 ? 16.045 0.473 -26.721 1.00 92.69 95 THR A N 1
ATOM 645 C CA . THR A 1 95 ? 16.492 0.748 -28.092 1.00 92.69 95 THR A CA 1
ATOM 646 C C . THR A 1 95 ? 16.061 -0.351 -29.052 1.00 92.69 95 THR A C 1
ATOM 648 O O . THR A 1 95 ? 15.932 -1.509 -28.665 1.00 92.69 95 THR A O 1
ATOM 651 N N . LEU A 1 96 ? 15.800 0.026 -30.297 1.00 92.44 96 LEU A N 1
ATOM 652 C CA . LEU A 1 96 ? 15.568 -0.886 -31.409 1.00 92.44 96 LEU A CA 1
ATOM 653 C C . LEU A 1 96 ? 16.430 -0.389 -32.574 1.00 92.44 96 LEU A C 1
ATOM 655 O O . LEU A 1 96 ? 16.302 0.793 -32.913 1.00 92.44 96 LEU A O 1
ATOM 659 N N . PRO A 1 97 ? 17.315 -1.215 -33.153 1.00 91.25 97 PRO A N 1
ATOM 660 C CA . PRO A 1 97 ? 18.117 -0.785 -34.286 1.00 91.25 97 PRO A CA 1
ATOM 661 C C . PRO A 1 97 ? 17.229 -0.500 -35.500 1.00 91.25 97 PRO A C 1
ATOM 663 O O . PRO A 1 97 ? 16.249 -1.204 -35.759 1.00 91.25 97 PRO A O 1
ATOM 666 N N . ASP A 1 98 ? 17.560 0.554 -36.237 1.00 89.94 98 ASP A N 1
ATOM 667 C CA . ASP A 1 98 ? 16.913 0.867 -37.507 1.00 89.94 98 ASP A CA 1
ATOM 668 C C . ASP A 1 98 ? 17.518 0.096 -38.690 1.00 89.94 98 ASP A C 1
ATOM 670 O O . ASP A 1 98 ? 18.343 -0.803 -38.525 1.00 89.94 98 ASP A O 1
ATOM 674 N N . GLU A 1 99 ? 17.087 0.427 -39.913 1.00 90.69 99 GLU A N 1
ATOM 675 C CA . GLU A 1 99 ? 17.588 -0.217 -41.137 1.00 90.69 99 GLU A CA 1
ATOM 676 C C . GLU A 1 99 ? 19.100 -0.014 -41.352 1.00 90.69 99 GLU A C 1
ATOM 678 O O . GLU A 1 99 ? 19.727 -0.817 -42.049 1.00 90.69 99 GLU A O 1
ATOM 683 N N . ASP A 1 100 ? 19.681 1.029 -40.753 1.00 90.44 100 ASP A N 1
ATOM 684 C CA . ASP A 1 100 ? 21.108 1.347 -40.812 1.00 90.44 100 ASP A CA 1
ATOM 685 C C . ASP A 1 100 ? 21.890 0.739 -39.625 1.00 90.44 100 ASP A C 1
ATOM 687 O O . ASP A 1 100 ? 23.126 0.755 -39.618 1.00 90.44 100 ASP A O 1
ATOM 691 N N . GLY A 1 101 ? 21.188 0.122 -38.667 1.00 88.00 101 GLY A N 1
ATOM 692 C CA . GLY A 1 101 ? 21.746 -0.468 -37.451 1.00 88.00 101 GLY A CA 1
ATOM 693 C C . GLY A 1 101 ? 21.967 0.540 -36.321 1.00 88.00 101 GLY A C 1
ATOM 694 O O . GLY A 1 101 ? 22.638 0.207 -35.342 1.00 88.00 101 GLY A O 1
ATOM 695 N N . ASP A 1 102 ? 21.432 1.756 -36.445 1.00 89.25 102 ASP A N 1
ATOM 696 C CA . ASP A 1 102 ? 21.511 2.778 -35.408 1.00 89.25 102 ASP A CA 1
ATOM 697 C C . ASP A 1 102 ? 20.423 2.541 -34.345 1.00 89.25 102 ASP A C 1
ATOM 699 O O . ASP A 1 102 ? 19.247 2.349 -34.653 1.00 89.25 102 ASP A O 1
ATOM 703 N N . ASP A 1 103 ? 20.814 2.566 -33.066 1.00 90.31 103 ASP A N 1
ATOM 704 C CA . ASP A 1 103 ? 19.908 2.392 -31.923 1.00 90.31 103 ASP A CA 1
ATOM 705 C C . ASP A 1 103 ? 18.873 3.538 -31.852 1.00 90.31 103 ASP A C 1
ATOM 707 O O . ASP A 1 103 ? 19.200 4.657 -31.438 1.00 90.31 103 ASP A O 1
ATOM 711 N N . ILE A 1 104 ? 17.600 3.257 -32.151 1.00 90.00 104 ILE A N 1
ATOM 712 C CA . ILE A 1 104 ? 16.497 4.212 -31.973 1.00 90.00 104 ILE A CA 1
ATOM 713 C C . ILE A 1 104 ? 15.822 4.004 -30.619 1.00 90.00 104 ILE A C 1
ATOM 715 O O . ILE A 1 104 ? 15.360 2.913 -30.282 1.00 90.00 104 ILE A O 1
ATOM 719 N N . ALA A 1 105 ? 15.692 5.091 -29.859 1.00 91.25 105 ALA A N 1
ATOM 720 C CA . ALA A 1 105 ? 14.901 5.128 -28.637 1.00 91.25 105 ALA A CA 1
ATOM 721 C C . ALA A 1 105 ? 13.446 4.736 -28.921 1.00 91.25 105 ALA A C 1
ATOM 723 O O . ALA A 1 105 ? 12.749 5.389 -29.696 1.00 91.25 105 ALA A O 1
ATOM 724 N N . THR A 1 106 ? 12.980 3.670 -28.282 1.00 91.75 106 THR A N 1
ATOM 725 C CA . THR A 1 106 ? 11.715 3.024 -28.622 1.00 91.75 106 THR A CA 1
ATOM 726 C C . THR A 1 106 ? 10.875 2.797 -27.376 1.00 91.75 106 THR A C 1
ATOM 728 O O . THR A 1 106 ? 11.388 2.462 -26.309 1.00 91.75 106 THR A O 1
ATOM 731 N N . LEU A 1 107 ? 9.567 3.000 -27.524 1.00 92.31 107 LEU A N 1
ATOM 732 C CA . LEU A 1 107 ? 8.536 2.650 -26.560 1.00 92.31 107 LEU A CA 1
ATOM 733 C C . LEU A 1 107 ? 7.684 1.511 -27.125 1.00 92.31 107 LEU A C 1
ATOM 735 O O . LEU A 1 107 ? 7.089 1.650 -28.195 1.00 92.31 107 LEU A O 1
ATOM 739 N N . TRP A 1 108 ? 7.533 0.435 -26.363 1.00 94.12 108 TRP A N 1
ATOM 740 C CA . TRP A 1 108 ? 6.571 -0.627 -26.634 1.00 94.12 108 TRP A CA 1
ATOM 741 C C . TRP A 1 108 ? 5.411 -0.545 -25.647 1.00 94.12 108 TRP A C 1
ATOM 743 O O . TRP A 1 108 ? 5.601 -0.574 -24.431 1.00 94.12 108 TRP A O 1
ATOM 753 N N . THR A 1 109 ? 4.191 -0.458 -26.171 1.00 93.44 109 THR A N 1
ATOM 754 C CA . THR A 1 109 ? 2.956 -0.528 -25.383 1.00 93.44 109 THR A CA 1
ATOM 755 C C . THR A 1 109 ? 2.338 -1.905 -25.557 1.00 93.44 109 THR A C 1
ATOM 757 O O . THR A 1 109 ? 2.015 -2.298 -26.677 1.00 93.44 109 THR A O 1
ATOM 760 N N . ILE A 1 110 ? 2.168 -2.639 -24.459 1.00 93.12 110 ILE A N 1
ATOM 761 C CA . ILE A 1 110 ? 1.741 -4.037 -24.477 1.00 93.12 110 ILE A CA 1
ATOM 762 C C . ILE A 1 110 ? 0.389 -4.166 -23.784 1.00 93.12 110 ILE A C 1
ATOM 764 O O . ILE A 1 110 ? 0.250 -3.933 -22.580 1.00 93.12 110 ILE A O 1
ATOM 768 N N . GLY A 1 111 ? -0.621 -4.537 -24.565 1.00 90.25 111 GLY A N 1
ATOM 769 C CA . GLY A 1 111 ? -1.987 -4.725 -24.099 1.00 90.25 111 GLY A CA 1
ATOM 770 C C . GLY A 1 111 ? -2.170 -5.975 -23.237 1.00 90.25 111 GLY A C 1
ATOM 771 O O . GLY A 1 111 ? -1.357 -6.901 -23.223 1.00 90.25 111 GLY A O 1
ATOM 772 N N . ALA A 1 112 ? -3.314 -6.036 -22.555 1.00 85.38 112 ALA A N 1
ATOM 773 C CA . ALA A 1 112 ? -3.707 -7.174 -21.723 1.00 85.38 112 ALA A CA 1
ATOM 774 C C . ALA A 1 112 ? -3.829 -8.491 -22.504 1.00 85.38 112 ALA A C 1
ATOM 776 O O . ALA A 1 112 ? -3.766 -9.564 -21.910 1.00 85.38 112 ALA A O 1
ATOM 777 N N . ASP A 1 113 ? -4.042 -8.410 -23.816 1.00 88.12 113 ASP A N 1
ATOM 778 C CA . ASP A 1 113 ? -4.104 -9.517 -24.769 1.00 88.12 113 ASP A CA 1
ATOM 779 C C . ASP A 1 113 ? -2.715 -9.939 -25.284 1.00 88.12 113 ASP A C 1
ATOM 781 O O . ASP A 1 113 ? -2.563 -11.060 -25.769 1.00 88.12 113 ASP A O 1
ATOM 785 N N . GLY A 1 114 ? -1.685 -9.117 -25.066 1.00 87.81 114 GLY A N 1
ATOM 786 C CA . GLY A 1 114 ? -0.330 -9.300 -25.583 1.00 87.81 114 GLY A CA 1
ATOM 787 C C . GLY A 1 114 ? -0.059 -8.551 -26.884 1.00 87.81 114 GLY A C 1
ATOM 788 O O . GLY A 1 114 ? 1.012 -8.732 -27.450 1.00 87.81 114 GLY A O 1
ATOM 789 N N . THR A 1 115 ? -0.996 -7.730 -27.367 1.00 91.56 115 THR A N 1
ATOM 790 C CA . THR A 1 115 ? -0.765 -6.880 -28.539 1.00 91.56 115 THR A CA 1
ATOM 791 C C . THR A 1 115 ? 0.334 -5.869 -28.226 1.00 91.56 115 THR A C 1
ATOM 793 O O . THR A 1 115 ? 0.225 -5.148 -27.235 1.00 91.56 115 THR A O 1
ATOM 796 N N . VAL A 1 116 ? 1.364 -5.809 -29.072 1.00 93.12 116 VAL A N 1
ATOM 797 C CA . VAL A 1 116 ? 2.494 -4.879 -28.949 1.00 93.12 116 VAL A CA 1
ATOM 798 C C . VAL A 1 116 ? 2.330 -3.747 -29.959 1.00 93.12 116 VAL A C 1
ATOM 800 O O . VAL A 1 116 ? 2.105 -3.991 -31.144 1.00 93.12 116 VAL A O 1
ATOM 803 N N . VAL A 1 117 ? 2.438 -2.507 -29.488 1.00 92.25 117 VAL A N 1
ATOM 804 C CA . VAL A 1 117 ? 2.485 -1.299 -30.318 1.00 92.25 117 VAL A CA 1
ATOM 805 C C . VAL A 1 117 ? 3.834 -0.623 -30.115 1.00 92.25 117 VAL A C 1
ATOM 807 O O . VAL A 1 117 ? 4.143 -0.185 -29.007 1.00 92.25 117 VAL A O 1
ATOM 810 N N . THR A 1 118 ? 4.615 -0.526 -31.186 1.00 92.00 118 THR A N 1
ATOM 811 C CA . THR A 1 118 ? 5.955 0.072 -31.185 1.00 92.00 118 THR A CA 1
ATOM 812 C C . THR A 1 118 ? 5.879 1.535 -31.608 1.00 92.00 118 THR A C 1
ATOM 814 O O . THR A 1 118 ? 5.286 1.862 -32.634 1.00 92.00 118 THR A O 1
ATOM 817 N N . THR A 1 119 ? 6.473 2.424 -30.816 1.00 90.00 119 THR A N 1
ATOM 818 C CA . THR A 1 119 ? 6.522 3.869 -31.066 1.00 90.00 119 THR A CA 1
ATOM 819 C C . THR A 1 119 ? 7.964 4.345 -30.955 1.00 90.00 119 THR A C 1
ATOM 821 O O . THR A 1 119 ? 8.574 4.205 -29.897 1.00 90.00 119 THR A O 1
ATOM 824 N N . ALA A 1 120 ? 8.503 4.933 -32.023 1.00 88.69 120 ALA A N 1
ATOM 825 C CA . ALA A 1 120 ? 9.785 5.625 -31.947 1.00 88.69 120 ALA A CA 1
ATOM 826 C C . ALA A 1 120 ? 9.629 6.888 -31.087 1.00 88.69 120 ALA A C 1
ATOM 828 O O . ALA A 1 120 ? 8.735 7.711 -31.320 1.00 88.69 120 ALA A O 1
ATOM 829 N N . LEU A 1 121 ? 10.487 7.029 -30.084 1.00 85.56 121 LEU A N 1
ATOM 830 C CA . LEU A 1 121 ? 10.604 8.250 -29.301 1.00 85.56 121 LEU A CA 1
ATOM 831 C C . LEU A 1 121 ? 11.413 9.286 -30.105 1.00 85.56 121 LEU A C 1
ATOM 833 O O . LEU A 1 121 ? 12.188 8.909 -30.986 1.00 85.56 121 LEU A O 1
ATOM 837 N N . PRO A 1 122 ? 11.229 10.595 -29.853 1.00 76.31 122 PRO A N 1
ATOM 838 C CA . PRO A 1 122 ? 12.029 11.633 -30.499 1.00 76.31 122 PRO A CA 1
ATOM 839 C C . PRO A 1 122 ? 13.533 11.345 -30.404 1.00 76.31 122 PRO A C 1
ATOM 841 O O . PRO A 1 122 ? 14.003 10.852 -29.377 1.00 76.31 122 PRO A O 1
ATOM 844 N N . SER A 1 123 ? 14.275 11.703 -31.460 1.00 60.91 123 SER A N 1
ATOM 845 C CA . SER A 1 123 ? 15.705 11.403 -31.675 1.00 60.91 123 SER A CA 1
ATOM 846 C C . SER A 1 123 ? 16.641 11.769 -30.524 1.00 60.91 123 SER A C 1
ATOM 848 O O . SER A 1 123 ? 17.757 11.264 -30.461 1.00 60.91 123 SER A O 1
ATOM 850 N N . ASP A 1 124 ? 16.200 12.643 -29.627 1.00 57.88 124 ASP A N 1
ATOM 851 C CA . ASP A 1 124 ? 17.032 13.232 -28.583 1.00 57.88 124 ASP A CA 1
ATOM 852 C C . ASP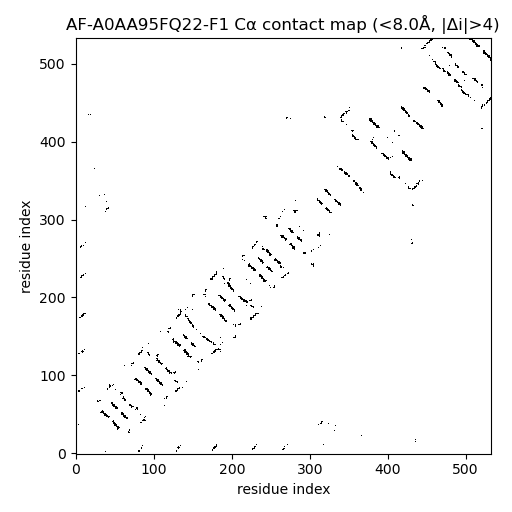 A 1 124 ? 16.987 12.402 -27.279 1.00 57.88 124 ASP A C 1
ATOM 854 O O . ASP A 1 124 ? 17.858 12.519 -26.418 1.00 57.88 124 ASP A O 1
ATOM 858 N N . ALA A 1 125 ? 16.059 11.440 -27.176 1.00 59.62 125 ALA A N 1
ATOM 859 C CA . ALA A 1 125 ? 16.000 10.449 -26.100 1.00 59.62 125 ALA A CA 1
ATOM 860 C C . ALA A 1 125 ? 17.002 9.291 -26.301 1.00 59.62 125 ALA A C 1
ATOM 862 O O . ALA A 1 125 ? 16.673 8.132 -26.048 1.00 59.62 125 ALA A O 1
ATOM 863 N N . THR A 1 126 ? 18.217 9.573 -26.783 1.00 71.00 126 THR A N 1
ATOM 864 C CA . THR A 1 126 ? 19.220 8.546 -27.105 1.00 71.00 126 THR A CA 1
ATOM 865 C C . THR A 1 126 ? 19.498 7.657 -25.887 1.00 71.00 126 THR A C 1
ATOM 867 O O . THR A 1 126 ? 19.922 8.150 -24.835 1.00 71.00 126 THR A O 1
ATOM 870 N N . ALA A 1 127 ? 19.267 6.350 -26.040 1.00 86.50 127 ALA A N 1
ATOM 871 C CA . ALA A 1 127 ? 19.362 5.334 -24.990 1.00 86.50 127 ALA A CA 1
ATOM 872 C C . ALA A 1 127 ? 18.479 5.631 -23.756 1.00 86.50 127 ALA A C 1
ATOM 874 O O . ALA A 1 127 ? 18.974 6.178 -22.762 1.00 86.50 127 ALA A O 1
ATOM 875 N N . PRO A 1 128 ? 17.181 5.267 -23.799 1.00 90.81 128 PRO A N 1
ATOM 876 C CA . PRO A 1 128 ? 16.315 5.265 -22.625 1.00 90.81 128 PRO A CA 1
ATOM 877 C C . PRO A 1 128 ? 16.944 4.472 -21.480 1.00 90.81 128 PRO A C 1
ATOM 879 O O . PRO A 1 128 ? 17.559 3.432 -21.704 1.00 90.81 128 PRO A O 1
ATOM 882 N N . VAL A 1 129 ? 16.794 4.982 -20.263 1.00 89.75 129 VAL A N 1
ATOM 883 C CA . VAL A 1 129 ? 17.318 4.381 -19.034 1.00 89.75 129 VAL A CA 1
ATOM 884 C C . VAL A 1 129 ? 16.173 4.052 -18.097 1.00 89.75 129 VAL A C 1
ATOM 886 O O . VAL A 1 129 ? 16.102 2.919 -17.652 1.00 89.75 129 VAL A O 1
ATOM 889 N N . ALA A 1 130 ? 15.278 5.002 -17.821 1.00 90.38 130 ALA A N 1
ATOM 890 C CA . ALA A 1 130 ? 14.189 4.844 -16.860 1.00 90.38 130 ALA A CA 1
ATOM 891 C C . ALA A 1 130 ? 12.860 5.400 -17.393 1.00 90.38 130 ALA A C 1
ATOM 893 O O . ALA A 1 130 ? 12.824 6.268 -18.268 1.00 90.38 130 ALA A O 1
ATOM 894 N N . LEU A 1 131 ? 11.758 4.908 -16.841 1.00 92.75 131 LEU A N 1
ATOM 895 C CA . LEU A 1 131 ? 10.397 5.182 -17.277 1.00 92.75 131 LEU A CA 1
ATOM 896 C C . LEU A 1 131 ? 9.442 5.190 -16.077 1.00 92.75 131 LEU A C 1
ATOM 898 O O . LEU A 1 131 ? 9.470 4.311 -15.219 1.00 92.75 131 LEU A O 1
ATOM 902 N N . ALA A 1 132 ? 8.501 6.132 -16.077 1.00 92.56 132 ALA A N 1
ATOM 903 C CA . ALA A 1 132 ? 7.344 6.096 -15.194 1.00 92.56 132 ALA A CA 1
ATOM 904 C C . ALA A 1 132 ? 6.061 6.465 -15.943 1.00 92.56 132 ALA A C 1
ATOM 906 O O . ALA A 1 132 ? 6.081 7.162 -16.954 1.00 92.56 132 ALA A O 1
ATOM 907 N N . VAL A 1 133 ? 4.927 6.016 -15.414 1.00 91.69 133 VAL A N 1
ATOM 908 C CA . VAL A 1 133 ? 3.588 6.369 -15.896 1.00 91.69 133 VAL A CA 1
ATOM 909 C C . VAL A 1 133 ? 2.837 7.074 -14.771 1.00 91.69 133 VAL A C 1
ATOM 911 O O . VAL A 1 133 ? 2.971 6.693 -13.606 1.00 91.69 133 VAL A O 1
ATOM 914 N N . SER A 1 134 ? 2.090 8.128 -15.099 1.00 90.50 134 SER A N 1
ATOM 915 C CA . SER A 1 134 ? 1.322 8.887 -14.114 1.00 90.50 134 SER A CA 1
ATOM 916 C C . SER A 1 134 ? 0.216 8.032 -13.492 1.00 90.50 134 SER A C 1
ATOM 918 O O . SER A 1 134 ? -0.314 7.104 -14.108 1.00 90.50 134 SER A O 1
ATOM 920 N N . ALA A 1 135 ? -0.186 8.378 -12.267 1.00 86.50 135 ALA A N 1
ATOM 921 C CA . ALA A 1 135 ? -1.221 7.658 -11.524 1.00 86.50 135 ALA A CA 1
ATOM 922 C C . ALA A 1 135 ? -2.563 7.551 -12.271 1.00 86.50 135 ALA A C 1
ATOM 924 O O . ALA A 1 135 ? -3.284 6.561 -12.126 1.00 86.50 135 ALA A O 1
ATOM 925 N N . ASP A 1 136 ? -2.903 8.559 -13.075 1.00 86.38 136 ASP A N 1
ATOM 926 C CA . ASP A 1 136 ? -4.107 8.581 -13.907 1.00 86.38 136 ASP A CA 1
ATOM 927 C C . ASP A 1 136 ? -3.917 7.918 -15.285 1.00 86.38 136 ASP A C 1
ATOM 929 O O . ASP A 1 136 ? -4.890 7.726 -16.015 1.00 86.38 136 ASP A O 1
ATOM 933 N N . GLY A 1 137 ? -2.690 7.510 -15.621 1.00 88.38 137 GLY A N 1
ATOM 934 C CA . GLY A 1 137 ? -2.336 6.872 -16.883 1.00 88.38 137 GLY A CA 1
ATOM 935 C C . GLY A 1 137 ? -2.362 7.797 -18.093 1.00 88.38 137 GLY A C 1
ATOM 936 O O . GLY A 1 137 ? -2.438 7.302 -19.216 1.00 88.38 137 GLY A O 1
ATOM 937 N N . THR A 1 138 ? -2.366 9.114 -17.887 1.00 88.31 138 THR A N 1
ATOM 938 C CA . THR A 1 138 ? -2.444 10.092 -18.978 1.00 88.31 138 THR A CA 1
ATOM 939 C C . THR A 1 138 ? -1.082 10.594 -19.442 1.00 88.31 138 THR A C 1
ATOM 941 O O . THR A 1 138 ? -0.987 11.086 -20.567 1.00 88.31 138 THR A O 1
ATOM 944 N N . GLU A 1 139 ? -0.032 10.422 -18.637 1.00 89.19 139 GLU A N 1
ATOM 945 C CA . GLU A 1 139 ? 1.321 10.890 -18.929 1.00 89.19 139 GLU A CA 1
ATOM 946 C C . GLU A 1 139 ? 2.367 9.786 -18.730 1.00 89.19 139 GLU A C 1
ATOM 948 O O . GLU A 1 139 ? 2.235 8.904 -17.879 1.00 89.19 139 GLU A O 1
ATOM 953 N N . LEU A 1 140 ? 3.417 9.851 -19.545 1.00 90.25 140 LEU A N 1
ATOM 954 C CA . LEU A 1 140 ? 4.554 8.944 -19.554 1.00 90.25 140 LEU A CA 1
ATOM 955 C C . LEU A 1 140 ? 5.834 9.768 -19.440 1.00 90.25 140 LEU A C 1
ATOM 957 O O . LEU A 1 140 ? 6.137 10.575 -20.314 1.00 90.25 140 LEU A O 1
ATOM 961 N N . GLY A 1 141 ? 6.586 9.575 -18.369 1.00 90.56 141 GLY A N 1
ATOM 962 C CA . GLY A 1 141 ? 7.893 10.184 -18.187 1.00 90.56 141 GLY A CA 1
ATOM 963 C C . GLY A 1 141 ? 8.969 9.205 -18.626 1.00 90.56 141 GLY A C 1
ATOM 964 O O . GLY A 1 141 ? 8.959 8.054 -18.196 1.00 90.56 141 GLY A O 1
ATOM 965 N N . VAL A 1 142 ? 9.888 9.649 -19.477 1.00 90.69 142 VAL A N 1
ATOM 966 C CA . VAL A 1 142 ? 11.022 8.849 -19.946 1.00 90.69 142 VAL A CA 1
ATOM 967 C C . VAL A 1 142 ? 12.302 9.614 -19.664 1.00 90.69 142 VAL A C 1
ATOM 969 O O . VAL A 1 142 ? 12.411 10.799 -19.980 1.00 90.69 142 VAL A O 1
ATOM 972 N N . VAL A 1 143 ? 13.276 8.924 -19.085 1.00 89.75 143 VAL A N 1
ATOM 973 C CA . VAL A 1 143 ? 14.625 9.433 -18.860 1.00 89.75 143 VAL A CA 1
ATOM 974 C C . VAL A 1 143 ? 15.591 8.591 -19.669 1.00 89.75 143 VAL A C 1
ATOM 976 O O . VAL A 1 143 ? 15.680 7.384 -19.470 1.00 89.75 143 VAL A O 1
ATOM 979 N N . GLY A 1 144 ? 16.298 9.219 -20.595 1.00 88.44 144 GLY A N 1
ATOM 980 C CA . GLY A 1 144 ? 17.439 8.654 -21.298 1.00 88.44 144 GLY A CA 1
ATOM 981 C C . GLY A 1 144 ? 18.766 9.074 -20.679 1.00 88.44 144 GLY A C 1
ATOM 982 O O . GLY A 1 144 ? 18.828 9.779 -19.675 1.00 88.44 144 GLY A O 1
ATOM 983 N N . SER A 1 145 ? 19.851 8.642 -21.313 1.00 82.19 145 SER A N 1
ATOM 984 C CA . SER A 1 145 ? 21.216 8.881 -20.828 1.00 82.19 145 SER A CA 1
ATOM 985 C C . SER A 1 145 ? 21.607 10.362 -20.729 1.00 82.19 145 SER A C 1
ATOM 987 O O . SER A 1 145 ? 22.420 10.717 -19.881 1.00 82.19 145 SER A O 1
ATOM 989 N N . VAL A 1 146 ? 21.024 11.220 -21.572 1.00 81.62 146 VAL A N 1
ATOM 990 C CA . VAL A 1 146 ? 21.362 12.651 -21.674 1.00 81.62 146 VAL A CA 1
ATOM 991 C C . VAL A 1 146 ? 20.159 13.582 -21.535 1.00 81.62 146 VAL A C 1
ATOM 993 O O . VAL A 1 146 ? 20.361 14.786 -21.345 1.00 81.62 146 VAL A O 1
ATOM 996 N N . GLU A 1 147 ? 18.939 13.040 -21.611 1.00 85.12 147 GLU A N 1
ATOM 997 C CA . GLU A 1 147 ? 17.695 13.808 -21.634 1.00 85.12 147 GLU A CA 1
ATOM 998 C C . GLU A 1 147 ? 16.562 13.152 -20.833 1.00 85.12 147 GLU A C 1
ATOM 1000 O O . GLU A 1 147 ? 16.443 11.933 -20.815 1.00 85.12 147 GLU A O 1
ATOM 1005 N N . ALA A 1 148 ? 15.698 13.953 -20.206 1.00 87.50 148 ALA A N 1
ATOM 1006 C CA . ALA A 1 148 ? 14.436 13.503 -19.609 1.00 87.50 148 ALA A CA 1
ATOM 1007 C C . ALA A 1 148 ? 13.250 14.277 -20.186 1.00 87.50 148 ALA A C 1
ATOM 1009 O O . ALA A 1 148 ? 13.344 15.497 -20.314 1.00 87.50 148 ALA A O 1
ATOM 1010 N N . ALA A 1 149 ? 12.132 13.602 -20.460 1.00 86.56 149 ALA A N 1
ATOM 1011 C CA . ALA A 1 149 ? 10.939 14.196 -21.058 1.00 86.56 149 ALA A CA 1
ATOM 1012 C C . ALA A 1 149 ? 9.635 13.557 -20.550 1.00 86.56 149 ALA A C 1
ATOM 1014 O O . ALA A 1 149 ? 9.614 12.401 -20.134 1.00 86.56 149 ALA A O 1
ATOM 1015 N N . VAL A 1 150 ? 8.535 14.314 -20.629 1.00 87.75 150 VAL A N 1
ATOM 1016 C CA . VAL A 1 150 ? 7.171 13.838 -20.344 1.00 87.75 150 VAL A CA 1
ATOM 1017 C C . VAL A 1 150 ? 6.335 13.885 -21.622 1.00 87.75 150 VAL A C 1
ATOM 1019 O O . VAL A 1 150 ? 6.320 14.897 -22.326 1.00 87.75 150 VAL A O 1
ATOM 1022 N N . TYR A 1 151 ? 5.629 12.793 -21.897 1.00 86.12 151 TYR A N 1
ATOM 1023 C CA . TYR A 1 151 ? 4.798 12.573 -23.074 1.00 86.12 151 TYR A CA 1
ATOM 1024 C C . TYR A 1 151 ? 3.342 12.322 -22.670 1.00 86.12 151 TYR A C 1
ATOM 1026 O O . TYR A 1 151 ? 3.095 11.671 -21.653 1.00 86.12 151 TYR A O 1
ATOM 1034 N N . PRO A 1 152 ? 2.356 12.768 -23.463 1.00 86.19 152 PRO A N 1
ATOM 1035 C CA . PRO A 1 152 ? 0.978 12.351 -23.269 1.00 86.19 152 PRO A CA 1
ATOM 1036 C C . PRO A 1 152 ? 0.825 10.896 -23.729 1.00 86.19 152 PRO A C 1
ATOM 1038 O O . PRO A 1 152 ? 1.300 10.527 -24.799 1.00 86.19 152 PRO A O 1
ATOM 1041 N N . VAL A 1 153 ? 0.121 10.073 -22.951 1.00 85.25 153 VAL A N 1
ATOM 1042 C CA . VAL A 1 153 ? -0.183 8.681 -23.330 1.00 85.25 153 VAL A CA 1
ATOM 1043 C C . VAL A 1 153 ? -1.164 8.629 -24.503 1.00 85.25 153 VAL A C 1
ATOM 1045 O O . VAL A 1 153 ? -1.096 7.749 -25.360 1.00 85.25 153 VAL A O 1
ATOM 1048 N N . VAL A 1 154 ? -2.074 9.603 -24.574 1.00 78.25 154 VAL A N 1
ATOM 1049 C CA . VAL A 1 154 ? -3.003 9.747 -25.699 1.00 78.25 154 VAL A CA 1
ATOM 1050 C C . VAL A 1 154 ? -2.218 10.099 -26.966 1.00 78.25 154 VAL A C 1
ATOM 1052 O O . VAL A 1 154 ? -1.614 11.165 -27.040 1.00 78.25 154 VAL A O 1
ATOM 1055 N N . GLY A 1 155 ? -2.280 9.224 -27.973 1.00 67.62 155 GLY A N 1
ATOM 1056 C CA . GLY A 1 155 ? -1.578 9.385 -29.254 1.00 67.62 155 GLY A CA 1
ATOM 1057 C C . GLY A 1 155 ? -0.268 8.597 -29.364 1.00 67.62 155 GLY A C 1
ATOM 1058 O O . GLY A 1 155 ? 0.323 8.571 -30.441 1.00 67.62 155 GLY A O 1
ATOM 1059 N N . LEU A 1 156 ? 0.172 7.913 -28.299 1.00 71.62 156 LEU A N 1
ATOM 1060 C CA . LEU A 1 156 ? 1.244 6.919 -28.409 1.00 71.62 156 LEU A CA 1
ATOM 1061 C C . LEU A 1 156 ? 0.750 5.751 -29.279 1.00 71.62 156 LEU A C 1
ATOM 1063 O O . LEU A 1 156 ? -0.299 5.168 -29.001 1.00 71.62 156 LEU A O 1
ATOM 1067 N N . GLY A 1 157 ? 1.484 5.446 -30.351 1.00 60.31 157 GLY A N 1
ATOM 1068 C CA . GLY A 1 157 ? 1.110 4.451 -31.362 1.00 60.31 157 GLY A CA 1
ATOM 1069 C C . GLY A 1 157 ? 0.544 5.014 -32.671 1.00 60.31 157 GLY A C 1
ATOM 1070 O O . GLY A 1 157 ? 0.375 4.253 -33.623 1.00 60.31 157 GLY A O 1
ATOM 1071 N N . ASP A 1 158 ? 0.287 6.323 -32.759 1.00 62.12 158 ASP A N 1
ATOM 1072 C CA . ASP A 1 158 ? 0.018 6.981 -34.041 1.00 62.12 158 ASP A CA 1
ATOM 1073 C C . ASP A 1 158 ? 1.341 7.310 -34.761 1.00 62.12 158 ASP A C 1
ATOM 1075 O O . ASP A 1 158 ? 2.370 7.542 -34.132 1.00 62.12 158 ASP A O 1
ATOM 1079 N N . ALA A 1 159 ? 1.332 7.379 -36.100 1.00 52.75 159 ALA A N 1
ATOM 1080 C CA . ALA A 1 159 ? 2.527 7.642 -36.925 1.00 52.75 159 ALA A CA 1
ATOM 1081 C C . ALA A 1 159 ? 3.176 9.031 -36.706 1.00 52.75 159 ALA A C 1
ATOM 1083 O O . ALA A 1 159 ? 4.134 9.394 -37.389 1.00 52.75 159 ALA A O 1
ATOM 1084 N N . THR A 1 160 ? 2.632 9.841 -35.799 1.00 58.59 160 THR A N 1
ATOM 1085 C CA . THR A 1 160 ? 3.176 11.139 -35.406 1.00 58.59 160 THR A CA 1
ATOM 1086 C C . THR A 1 160 ? 4.019 10.992 -34.150 1.00 58.59 160 THR A C 1
ATOM 1088 O O . THR A 1 160 ? 3.504 10.598 -33.107 1.00 58.59 160 THR A O 1
ATOM 1091 N N . VAL A 1 161 ? 5.295 11.373 -34.245 1.00 59.25 161 VAL A N 1
ATOM 1092 C CA . VAL A 1 161 ? 6.227 11.412 -33.111 1.00 59.25 161 VAL A CA 1
ATOM 1093 C C . VAL A 1 161 ? 5.618 12.251 -31.974 1.00 59.25 161 VAL A C 1
ATOM 1095 O O . VAL A 1 161 ? 5.264 13.415 -32.209 1.00 59.25 161 VAL A O 1
ATOM 1098 N N . PRO A 1 162 ? 5.472 11.701 -30.755 1.00 64.50 162 PRO A N 1
ATOM 1099 C CA . PRO A 1 162 ? 4.940 12.455 -29.630 1.00 64.50 162 PRO A CA 1
ATOM 1100 C C . PRO A 1 162 ? 5.884 13.620 -29.307 1.00 64.50 162 PRO A C 1
ATOM 1102 O O . PRO A 1 162 ? 7.099 13.458 -29.232 1.00 64.50 162 PRO A O 1
ATOM 1105 N N . THR A 1 163 ? 5.340 14.828 -29.159 1.00 66.25 163 THR A N 1
ATOM 1106 C CA . THR A 1 163 ? 6.148 16.022 -28.867 1.00 66.25 163 THR A CA 1
ATOM 1107 C C . THR A 1 163 ? 6.326 16.155 -27.358 1.00 66.25 163 THR A C 1
ATOM 1109 O O . THR A 1 163 ? 5.339 16.307 -26.644 1.00 66.25 163 THR A O 1
ATOM 1112 N N . ALA A 1 164 ? 7.568 16.115 -26.876 1.00 64.12 164 ALA A N 1
ATOM 1113 C CA . ALA A 1 164 ? 7.882 16.415 -25.482 1.00 64.12 164 ALA A CA 1
ATOM 1114 C C . ALA A 1 164 ? 7.596 17.895 -25.166 1.00 64.12 164 ALA A C 1
ATOM 1116 O O . ALA A 1 164 ? 7.899 18.782 -25.966 1.00 64.12 164 ALA A O 1
ATOM 1117 N N . THR A 1 165 ? 7.036 18.184 -23.991 1.00 62.31 165 THR A N 1
ATOM 1118 C CA . THR A 1 165 ? 6.720 19.564 -23.564 1.00 62.31 165 THR A CA 1
ATOM 1119 C C . THR A 1 165 ? 7.845 20.267 -22.818 1.00 62.31 165 THR A C 1
ATOM 1121 O O . THR A 1 165 ? 7.905 21.497 -22.834 1.00 62.31 165 THR A O 1
ATOM 1124 N N . THR A 1 166 ? 8.730 19.503 -22.179 1.00 65.75 166 THR A N 1
ATOM 1125 C CA . THR A 1 166 ? 9.837 20.010 -21.365 1.00 65.75 166 THR A CA 1
ATOM 1126 C C . THR A 1 166 ? 10.955 18.978 -21.363 1.00 65.75 166 THR A C 1
ATOM 1128 O O . THR A 1 166 ? 10.675 17.807 -21.106 1.00 65.75 166 THR A O 1
ATOM 1131 N N . SER A 1 167 ? 12.197 19.412 -21.592 1.00 68.31 167 SER A N 1
ATOM 1132 C CA . SER A 1 167 ? 13.369 18.550 -21.491 1.00 68.31 167 SER A CA 1
ATOM 1133 C C . SER A 1 167 ? 14.420 19.068 -20.518 1.00 68.31 167 SER A C 1
ATOM 1135 O O . SER A 1 167 ? 14.611 20.275 -20.343 1.00 68.31 167 SER A O 1
ATOM 1137 N N . VAL A 1 168 ? 15.091 18.133 -19.851 1.00 74.31 168 VAL A N 1
ATOM 1138 C CA . VAL A 1 168 ? 16.319 18.383 -19.089 1.00 74.31 168 VAL A CA 1
ATOM 1139 C C . VAL A 1 168 ? 17.463 17.796 -19.887 1.00 74.31 168 VAL A C 1
ATOM 1141 O O . VAL A 1 168 ? 17.419 16.610 -20.158 1.00 74.31 168 VAL A O 1
ATOM 1144 N N . THR A 1 169 ? 18.477 18.589 -20.226 1.00 70.69 169 THR A N 1
ATOM 1145 C CA . THR A 1 169 ? 19.693 18.112 -20.902 1.00 70.69 169 THR A CA 1
ATOM 1146 C C . THR A 1 169 ? 20.873 18.061 -19.927 1.00 70.69 169 THR A C 1
ATOM 1148 O O . THR A 1 169 ? 20.807 18.643 -18.843 1.00 70.69 169 THR A O 1
ATOM 1151 N N . ALA A 1 170 ? 21.964 17.390 -20.317 1.00 70.75 170 ALA A N 1
ATOM 1152 C CA . ALA A 1 170 ? 23.199 17.256 -19.528 1.00 70.75 170 ALA A CA 1
ATOM 1153 C C . ALA A 1 170 ? 23.067 16.353 -18.282 1.00 70.75 170 ALA A C 1
ATOM 1155 O O . ALA A 1 170 ? 23.566 16.669 -17.197 1.00 70.75 170 ALA A O 1
ATOM 1156 N N . LEU A 1 171 ? 22.399 15.215 -18.470 1.00 78.38 171 LEU A N 1
ATOM 1157 C CA . LEU A 1 171 ? 22.318 14.131 -17.495 1.00 78.38 171 LEU A CA 1
ATOM 1158 C C . LEU A 1 171 ? 23.486 13.148 -17.654 1.00 78.38 171 LEU A C 1
ATOM 1160 O O . LEU A 1 171 ? 24.051 12.994 -18.735 1.00 78.38 171 LEU A O 1
ATOM 1164 N N . ALA A 1 172 ? 23.840 12.500 -16.551 1.00 80.62 172 ALA A N 1
ATOM 1165 C CA . ALA A 1 172 ? 2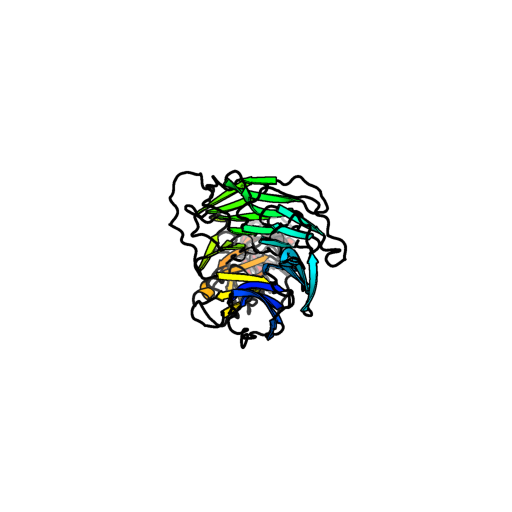4.714 11.340 -16.471 1.00 80.62 172 ALA A CA 1
ATOM 1166 C C . ALA A 1 172 ? 24.210 10.432 -15.339 1.00 80.62 172 ALA A C 1
ATOM 1168 O O . ALA A 1 172 ? 23.526 10.907 -14.436 1.00 80.62 172 ALA A O 1
ATOM 1169 N N . ASN A 1 173 ? 24.547 9.139 -15.366 1.00 81.06 173 ASN A N 1
ATOM 1170 C CA . ASN A 1 173 ? 24.243 8.181 -14.288 1.00 81.06 173 ASN A CA 1
ATOM 1171 C C . ASN A 1 173 ? 22.798 8.270 -13.762 1.00 81.06 173 ASN A C 1
ATOM 1173 O O . ASN A 1 173 ? 22.569 8.431 -12.565 1.00 81.06 173 ASN A O 1
ATOM 1177 N N . VAL A 1 174 ? 21.824 8.243 -14.671 1.00 84.12 174 VAL A N 1
ATOM 1178 C CA . VAL A 1 174 ? 20.404 8.243 -14.309 1.00 84.12 174 VAL A CA 1
ATOM 1179 C C . VAL A 1 174 ? 20.083 6.953 -13.556 1.00 84.12 174 VAL A C 1
ATOM 1181 O O . VAL A 1 174 ? 20.401 5.869 -14.040 1.00 84.12 174 VAL A O 1
ATOM 1184 N N . GLY A 1 175 ? 19.457 7.087 -12.387 1.00 81.44 175 GLY A N 1
ATOM 1185 C CA . GLY A 1 175 ? 19.101 5.959 -11.530 1.00 81.44 175 GLY A CA 1
ATOM 1186 C C . GLY A 1 175 ? 17.690 5.455 -11.801 1.00 81.44 175 GLY A C 1
ATOM 1187 O O . GLY A 1 175 ? 17.486 4.417 -12.420 1.00 81.44 175 GLY A O 1
ATOM 1188 N N . SER A 1 176 ? 16.703 6.216 -11.332 1.00 88.06 176 SER A N 1
ATOM 1189 C CA . SER A 1 176 ? 15.289 5.832 -11.359 1.00 88.06 176 SER A CA 1
ATOM 1190 C C . SER A 1 176 ? 14.398 7.045 -11.622 1.00 88.06 176 SER A C 1
ATOM 1192 O O . SER A 1 176 ? 14.801 8.193 -11.412 1.00 88.06 176 SER A O 1
ATOM 1194 N N . ALA A 1 177 ? 13.169 6.782 -12.061 1.00 91.62 177 ALA A N 1
ATOM 1195 C CA . ALA A 1 177 ? 12.149 7.781 -12.322 1.00 91.62 177 ALA A CA 1
ATOM 1196 C C . ALA A 1 177 ? 10.796 7.355 -11.734 1.00 91.62 177 ALA A C 1
ATOM 1198 O O . ALA A 1 177 ? 10.455 6.174 -11.710 1.00 91.62 177 ALA A O 1
ATOM 1199 N N . ALA A 1 178 ? 10.009 8.322 -11.270 1.00 92.00 178 ALA A N 1
ATOM 1200 C CA . ALA A 1 178 ? 8.689 8.106 -10.694 1.00 92.00 178 ALA A CA 1
ATOM 1201 C C . ALA A 1 178 ? 7.804 9.341 -10.895 1.00 92.00 178 ALA A C 1
ATOM 1203 O O . ALA A 1 178 ? 8.293 10.462 -10.969 1.00 92.00 178 ALA A O 1
ATOM 1204 N N . PHE A 1 179 ? 6.487 9.155 -10.943 1.00 90.50 179 PHE A N 1
ATOM 1205 C CA . PHE A 1 179 ? 5.561 10.273 -10.767 1.00 90.50 179 PHE A CA 1
ATOM 1206 C C . PHE A 1 179 ? 5.231 10.453 -9.292 1.00 90.50 179 PHE A C 1
ATOM 1208 O O . PHE A 1 179 ? 5.159 9.482 -8.533 1.00 90.50 179 PHE A O 1
ATOM 1215 N N . ASP A 1 180 ? 4.960 11.695 -8.902 1.00 86.19 180 ASP A N 1
ATOM 1216 C CA . ASP A 1 180 ? 4.312 11.948 -7.628 1.00 86.19 180 ASP A CA 1
ATOM 1217 C C . ASP A 1 180 ? 2.910 11.297 -7.602 1.00 86.19 180 ASP A C 1
ATOM 1219 O O . ASP A 1 180 ? 2.282 11.118 -8.652 1.00 86.19 180 ASP A O 1
ATOM 1223 N N . PRO A 1 181 ? 2.362 10.970 -6.420 1.00 81.31 181 PRO A N 1
ATOM 1224 C CA . PRO A 1 181 ? 1.092 10.259 -6.327 1.00 81.31 181 PRO A CA 1
ATOM 1225 C C . PRO A 1 181 ? -0.102 10.990 -6.949 1.00 81.31 181 PRO A C 1
ATOM 1227 O O . PRO A 1 181 ? -1.113 10.361 -7.263 1.00 81.31 181 PRO A O 1
ATOM 1230 N N . THR A 1 182 ? -0.024 12.315 -7.095 1.00 78.88 182 THR A N 1
ATOM 1231 C CA . THR A 1 182 ? -1.066 13.110 -7.753 1.00 78.88 182 THR A CA 1
ATOM 1232 C C . THR A 1 182 ? -0.942 13.109 -9.277 1.00 78.88 182 THR A C 1
ATOM 1234 O O . THR A 1 182 ? -1.886 13.518 -9.949 1.00 78.88 182 THR A O 1
ATOM 1237 N N . GLY A 1 183 ? 0.181 12.622 -9.819 1.00 74.94 183 GLY A N 1
ATOM 1238 C CA . GLY A 1 183 ? 0.497 12.598 -11.246 1.00 74.94 183 GLY A CA 1
ATOM 1239 C C . GLY A 1 183 ? 0.868 13.964 -11.828 1.00 74.94 183 GLY A C 1
ATOM 1240 O O . GLY A 1 183 ? 0.995 14.085 -13.039 1.00 74.94 183 GLY A O 1
ATOM 1241 N N . GLY A 1 184 ? 1.019 14.996 -10.996 1.00 81.00 184 GLY A N 1
ATOM 1242 C CA . GLY A 1 184 ? 1.300 16.362 -11.436 1.00 81.00 184 GLY A CA 1
ATOM 1243 C C . GLY A 1 184 ? 2.780 16.654 -11.688 1.00 81.00 184 GLY A C 1
ATOM 1244 O O . GLY A 1 184 ? 3.101 17.669 -12.307 1.00 81.00 184 GLY A O 1
ATOM 1245 N N . THR A 1 185 ? 3.676 15.801 -11.193 1.00 87.81 185 THR A N 1
ATOM 1246 C CA . THR A 1 185 ? 5.127 15.981 -11.257 1.00 87.81 185 THR A CA 1
ATOM 1247 C C . THR A 1 185 ? 5.811 14.661 -11.586 1.00 87.81 185 THR A C 1
ATOM 1249 O O . THR A 1 185 ? 5.612 13.659 -10.904 1.00 87.81 185 THR A O 1
ATOM 1252 N N . PHE A 1 186 ? 6.644 14.680 -12.620 1.00 90.62 186 PHE A N 1
ATOM 1253 C CA . PHE A 1 186 ? 7.572 13.614 -12.960 1.00 90.62 186 PHE A CA 1
ATOM 1254 C C . PHE A 1 186 ? 8.918 13.881 -12.292 1.00 90.62 186 PHE A C 1
ATOM 1256 O O . PHE A 1 186 ? 9.517 14.936 -12.498 1.00 90.62 186 PHE A O 1
ATOM 1263 N N . GLU A 1 187 ? 9.400 12.939 -11.496 1.00 92.56 187 GLU A N 1
ATOM 1264 C CA . GLU A 1 187 ? 10.655 13.040 -10.769 1.00 92.56 187 GLU A CA 1
ATOM 1265 C C . GLU A 1 187 ? 11.636 11.966 -11.214 1.00 92.56 187 GLU A C 1
ATOM 1267 O O . GLU A 1 187 ? 11.254 10.835 -11.508 1.00 92.56 187 GLU A O 1
ATOM 1272 N N . PHE A 1 188 ? 12.918 12.308 -11.246 1.00 91.94 188 PHE A N 1
ATOM 1273 C CA . PHE A 1 188 ? 13.969 11.345 -11.541 1.00 91.94 188 PHE A CA 1
ATOM 1274 C C . PHE A 1 188 ? 15.277 11.721 -10.864 1.00 91.94 188 PHE A C 1
ATOM 1276 O O . PHE A 1 188 ? 15.542 12.893 -10.584 1.00 91.94 188 PHE A O 1
ATOM 1283 N N . SER A 1 189 ? 16.099 10.714 -10.596 1.00 90.94 189 SER A N 1
ATOM 1284 C CA . SER A 1 189 ? 17.418 10.875 -10.001 1.00 90.94 189 SER A CA 1
ATOM 1285 C C . SER A 1 189 ? 18.525 10.579 -11.012 1.00 90.94 189 SER A C 1
ATOM 1287 O O . SER A 1 189 ? 18.369 9.803 -11.952 1.00 90.94 189 SER A O 1
ATOM 1289 N N . GLY A 1 190 ? 19.660 11.232 -10.820 1.00 88.75 190 GLY A N 1
ATOM 1290 C CA . GLY A 1 190 ? 20.827 11.166 -11.694 1.00 88.75 190 GLY A CA 1
ATOM 1291 C C . GLY A 1 190 ? 21.978 12.045 -11.204 1.00 88.75 190 GLY A C 1
ATOM 1292 O O . GLY A 1 190 ? 21.894 12.716 -10.169 1.00 88.75 190 GLY A O 1
ATOM 1293 N N . THR A 1 191 ? 23.046 12.087 -11.982 1.00 86.19 191 THR A N 1
ATOM 1294 C CA . THR A 1 191 ? 24.211 12.941 -11.762 1.00 86.19 191 THR A CA 1
ATOM 1295 C C . THR A 1 191 ? 24.253 14.027 -12.833 1.00 86.19 191 THR A C 1
ATOM 1297 O O . THR A 1 191 ? 24.116 13.773 -14.026 1.00 86.19 191 THR A O 1
ATOM 1300 N N . SER A 1 192 ? 24.403 15.279 -12.416 1.00 82.06 192 SER A N 1
ATOM 1301 C CA . SER A 1 192 ? 24.602 16.394 -13.343 1.00 82.06 192 SER A CA 1
ATOM 1302 C C . SER A 1 192 ? 26.042 16.393 -13.869 1.00 82.06 192 SER A C 1
ATOM 1304 O O . SER A 1 192 ? 26.947 15.863 -13.233 1.00 82.06 192 SER A O 1
ATOM 1306 N N . THR A 1 193 ? 26.292 17.025 -15.019 1.00 78.69 193 THR A N 1
ATOM 1307 C CA . THR A 1 193 ? 27.659 17.187 -15.574 1.00 78.69 193 THR A CA 1
ATOM 1308 C C . THR A 1 193 ? 28.674 17.860 -14.641 1.00 78.69 193 THR A C 1
ATOM 1310 O O . THR A 1 193 ? 29.875 17.746 -14.866 1.00 78.69 193 THR A O 1
ATOM 1313 N N . ASP A 1 194 ? 28.211 18.547 -13.594 1.00 80.31 194 ASP A N 1
ATOM 1314 C CA . ASP A 1 194 ? 29.050 19.088 -12.516 1.00 80.31 194 ASP A CA 1
ATOM 1315 C C . ASP A 1 194 ? 29.449 18.040 -11.458 1.00 80.31 194 ASP A C 1
ATOM 1317 O O . ASP A 1 194 ? 30.041 18.401 -10.445 1.00 80.31 194 ASP A O 1
ATOM 1321 N N . GLY A 1 195 ? 29.114 16.764 -11.672 1.00 79.44 195 GLY A N 1
ATOM 1322 C CA . GLY A 1 195 ? 29.358 15.652 -10.752 1.00 79.44 195 GLY A CA 1
ATOM 1323 C C . GLY A 1 195 ? 28.303 15.513 -9.655 1.00 79.44 195 GLY A C 1
ATOM 1324 O O . GLY A 1 195 ? 28.262 14.495 -8.978 1.00 79.44 195 GLY A O 1
ATOM 1325 N N . THR A 1 196 ? 27.395 16.483 -9.495 1.00 83.50 196 THR A N 1
ATOM 1326 C CA . THR A 1 196 ? 26.464 16.495 -8.361 1.00 83.50 196 THR A CA 1
ATOM 1327 C C . THR A 1 196 ? 25.271 15.568 -8.589 1.00 83.50 196 THR A C 1
ATOM 1329 O O . THR A 1 196 ? 24.527 15.739 -9.560 1.00 83.50 196 THR A O 1
ATOM 1332 N N . SER A 1 197 ? 25.028 14.650 -7.650 1.00 87.44 197 SER A N 1
ATOM 1333 C CA . SER A 1 197 ? 23.809 13.835 -7.594 1.00 87.44 197 SER A CA 1
ATOM 1334 C C . SER A 1 197 ? 22.599 14.693 -7.209 1.00 87.44 197 SER A C 1
ATOM 1336 O O . SER A 1 197 ? 22.607 15.417 -6.204 1.00 87.44 197 SER A O 1
ATOM 1338 N N . ARG A 1 198 ? 21.548 14.648 -8.032 1.00 88.88 198 ARG A N 1
ATOM 1339 C CA . ARG A 1 198 ? 20.351 15.486 -7.881 1.00 88.88 198 ARG A CA 1
ATOM 1340 C C . ARG A 1 198 ? 19.073 14.658 -8.009 1.00 88.88 198 ARG A C 1
ATOM 1342 O O . ARG A 1 198 ? 19.049 13.586 -8.606 1.00 88.88 198 ARG A O 1
ATOM 1349 N N . LEU A 1 199 ? 18.001 15.204 -7.451 1.00 91.75 199 LEU A N 1
ATOM 1350 C CA . LEU A 1 199 ? 16.625 14.854 -7.783 1.00 91.75 199 LEU A CA 1
ATOM 1351 C C . LEU A 1 199 ? 16.069 15.972 -8.663 1.00 91.75 199 LEU A C 1
ATOM 1353 O O . LEU A 1 199 ? 16.066 17.131 -8.244 1.00 91.75 199 LEU A O 1
ATOM 1357 N N . TRP A 1 200 ? 15.630 15.640 -9.871 1.00 91.81 200 TRP A N 1
ATOM 1358 C CA . TRP A 1 200 ? 14.941 16.552 -10.776 1.00 91.81 200 TRP A CA 1
ATOM 1359 C C . TRP A 1 200 ? 13.438 16.349 -10.668 1.00 91.81 200 TRP A C 1
ATOM 1361 O O . TRP A 1 200 ? 12.974 15.228 -10.487 1.00 91.81 200 TRP A O 1
ATOM 1371 N N . SER A 1 201 ? 12.694 17.433 -10.864 1.00 90.19 201 SER A N 1
ATOM 1372 C CA . SER A 1 201 ? 11.238 17.418 -10.955 1.00 90.19 201 SER A CA 1
ATOM 1373 C C . SER A 1 201 ? 10.800 18.223 -12.183 1.00 90.19 201 SER A C 1
ATOM 1375 O O . SER A 1 201 ? 11.140 19.405 -12.314 1.00 90.19 201 SER A O 1
ATOM 1377 N N . ILE A 1 202 ? 10.041 17.591 -13.075 1.00 87.00 202 ILE A N 1
ATOM 1378 C CA . ILE A 1 202 ? 9.409 18.169 -14.264 1.00 87.00 202 ILE A CA 1
ATOM 1379 C C . ILE A 1 202 ? 7.897 18.197 -14.017 1.00 87.00 202 ILE A C 1
ATOM 1381 O O . ILE A 1 202 ? 7.316 17.202 -13.595 1.00 87.00 202 ILE A O 1
ATOM 1385 N N . GLY A 1 203 ? 7.243 19.336 -14.252 1.00 81.44 203 GLY A N 1
ATOM 1386 C CA . GLY A 1 203 ? 5.781 19.411 -14.162 1.00 81.44 203 GLY A CA 1
ATOM 1387 C C . GLY A 1 203 ? 5.087 18.583 -15.249 1.00 81.44 203 GLY A C 1
ATOM 1388 O O . GLY A 1 203 ? 5.686 18.285 -16.281 1.00 81.44 203 GLY A O 1
ATOM 1389 N N . SER A 1 204 ? 3.814 18.253 -15.027 1.00 72.25 204 SER A N 1
ATOM 1390 C CA . SER A 1 204 ? 2.958 17.550 -15.993 1.00 72.25 204 SER A CA 1
ATOM 1391 C C . SER A 1 204 ? 3.035 18.151 -17.402 1.00 72.25 204 SER A C 1
ATOM 1393 O O . SER A 1 204 ? 3.172 19.372 -17.543 1.00 72.25 204 SER A O 1
ATOM 1395 N N . HIS A 1 205 ? 2.828 17.341 -18.439 1.00 60.31 205 HIS A N 1
ATOM 1396 C CA . HIS A 1 205 ? 2.799 17.777 -19.840 1.00 60.31 205 HIS A CA 1
ATOM 1397 C C . HIS A 1 205 ? 1.814 18.939 -20.083 1.00 60.31 205 HIS A C 1
ATOM 1399 O O . HIS A 1 205 ? 2.074 19.840 -20.881 1.00 60.31 205 HIS A O 1
ATOM 1405 N N . ALA A 1 206 ? 0.700 18.996 -19.347 1.00 55.84 206 ALA A N 1
ATOM 1406 C CA . ALA A 1 206 ? -0.268 20.097 -19.435 1.00 55.84 206 ALA A CA 1
ATOM 1407 C C . ALA A 1 206 ? 0.262 21.471 -18.957 1.00 55.84 206 ALA A C 1
ATOM 1409 O O . ALA A 1 206 ? -0.352 22.503 -19.246 1.00 55.84 206 ALA A O 1
ATOM 1410 N N . ALA A 1 207 ? 1.384 21.509 -18.238 1.00 56.03 207 ALA A N 1
ATOM 1411 C CA . ALA A 1 207 ? 1.977 22.713 -17.675 1.00 56.03 207 ALA A CA 1
ATOM 1412 C C . ALA A 1 207 ? 3.473 22.764 -18.013 1.00 56.03 207 ALA A C 1
ATOM 1414 O O . ALA A 1 207 ? 4.301 22.249 -17.270 1.00 56.03 207 ALA A O 1
ATOM 1415 N N . ALA A 1 208 ? 3.829 23.424 -19.121 1.00 54.91 208 ALA A N 1
ATOM 1416 C CA . ALA A 1 208 ? 5.222 23.718 -19.456 1.00 54.91 208 ALA A CA 1
ATOM 1417 C C . ALA A 1 208 ? 5.873 24.534 -18.321 1.00 54.91 208 ALA A C 1
ATOM 1419 O O . ALA A 1 208 ? 5.708 25.753 -18.227 1.00 54.91 208 ALA A O 1
ATOM 1420 N N . ALA A 1 209 ? 6.573 23.842 -17.428 1.00 63.66 209 ALA A N 1
ATOM 1421 C CA . ALA A 1 209 ? 7.231 24.398 -16.260 1.00 63.66 209 ALA A CA 1
ATOM 1422 C C . ALA A 1 209 ? 8.732 24.131 -16.355 1.00 63.66 209 ALA A C 1
ATOM 1424 O O . ALA A 1 209 ? 9.153 23.054 -16.771 1.00 63.66 209 ALA A O 1
ATOM 1425 N N . THR A 1 210 ? 9.543 25.112 -15.958 1.00 75.19 210 THR A N 1
ATOM 1426 C CA . THR A 1 210 ? 10.991 24.928 -15.849 1.00 75.19 210 THR A CA 1
ATOM 1427 C C . THR A 1 210 ? 11.282 23.787 -14.869 1.00 75.19 210 THR A C 1
ATOM 1429 O O . THR A 1 210 ? 10.771 23.838 -13.746 1.00 75.19 210 THR A O 1
ATOM 1432 N N . PRO A 1 211 ? 12.100 22.790 -15.252 1.00 83.31 211 PRO A N 1
ATOM 1433 C CA . PRO A 1 211 ? 12.524 21.736 -14.344 1.00 83.31 211 PRO A CA 1
ATOM 1434 C C . PRO A 1 211 ? 13.159 22.319 -13.080 1.00 83.31 211 PRO A C 1
ATOM 1436 O O . PRO A 1 211 ? 13.920 23.288 -13.141 1.00 83.31 211 PRO A O 1
ATOM 1439 N N . THR A 1 212 ? 12.854 21.725 -11.933 1.00 88.19 212 THR A N 1
ATOM 1440 C CA . THR A 1 212 ? 13.480 22.080 -10.652 1.00 88.19 212 THR A CA 1
ATOM 1441 C C . THR A 1 212 ? 14.409 20.964 -10.202 1.00 88.19 212 THR A C 1
ATOM 1443 O O . THR A 1 212 ? 14.244 19.823 -10.623 1.00 88.19 212 THR A O 1
ATOM 1446 N N . THR A 1 213 ? 15.413 21.287 -9.383 1.00 89.69 213 THR A N 1
ATOM 1447 C CA . THR A 1 213 ? 16.375 20.291 -8.892 1.00 89.69 213 THR A CA 1
ATOM 1448 C C . THR A 1 213 ? 16.672 20.480 -7.417 1.00 89.69 213 THR A C 1
ATOM 1450 O O . THR A 1 213 ? 16.841 21.618 -6.974 1.00 89.69 213 THR A O 1
ATOM 1453 N N . VAL A 1 214 ? 16.860 19.379 -6.700 1.00 89.62 214 VAL A N 1
ATOM 1454 C CA . VAL A 1 214 ? 17.375 19.346 -5.329 1.00 89.62 214 VAL A CA 1
ATOM 1455 C C . VAL A 1 214 ? 18.707 18.606 -5.333 1.00 89.62 214 VAL A C 1
ATOM 1457 O O . VAL A 1 214 ? 18.788 17.494 -5.847 1.00 89.62 214 VAL A O 1
ATOM 1460 N N . ALA A 1 215 ? 19.754 19.217 -4.778 1.00 88.38 215 ALA A N 1
ATOM 1461 C CA . ALA A 1 215 ? 21.026 18.531 -4.563 1.00 88.38 215 ALA A CA 1
ATOM 1462 C C . ALA A 1 215 ? 20.889 17.542 -3.396 1.00 88.38 215 ALA A C 1
ATOM 1464 O O . ALA A 1 215 ? 20.345 17.901 -2.348 1.00 88.38 215 ALA A O 1
ATOM 1465 N N . LEU A 1 216 ? 21.362 16.311 -3.582 1.00 83.69 216 LEU A N 1
ATOM 1466 C CA . LEU A 1 216 ? 21.247 15.252 -2.575 1.00 83.69 216 LEU A CA 1
ATOM 1467 C C . LEU A 1 216 ? 22.462 15.251 -1.627 1.00 83.69 216 LEU A C 1
ATOM 1469 O O . LEU A 1 216 ? 22.295 15.150 -0.414 1.00 83.69 216 LEU A O 1
ATOM 1473 N N . GLY A 1 217 ? 23.657 15.541 -2.140 1.00 71.94 217 GLY A N 1
ATOM 1474 C CA . GLY A 1 217 ? 24.901 15.676 -1.375 1.00 71.94 217 GLY A CA 1
ATOM 1475 C C . GLY A 1 217 ? 26.050 16.162 -2.265 1.00 71.94 217 GLY A C 1
ATOM 1476 O O . GLY A 1 217 ? 25.796 16.468 -3.437 1.00 71.94 217 GLY A O 1
ATOM 1477 N N . PRO A 1 218 ? 27.292 16.269 -1.746 1.00 58.91 218 PRO A N 1
ATOM 1478 C CA . PRO A 1 218 ? 28.467 16.433 -2.594 1.00 58.91 218 PRO A CA 1
ATOM 1479 C C . PRO A 1 218 ? 28.563 15.193 -3.481 1.00 58.91 218 PRO A C 1
ATOM 1481 O O . PRO A 1 218 ? 28.946 14.122 -3.031 1.00 58.91 218 PRO A O 1
ATOM 1484 N N . GLY A 1 219 ? 28.116 15.322 -4.727 1.00 50.38 219 GLY A N 1
ATOM 1485 C CA . GLY A 1 219 ? 28.317 14.271 -5.706 1.00 50.38 219 GLY A CA 1
ATOM 1486 C C . GLY A 1 219 ? 29.779 14.300 -6.099 1.00 50.38 219 GLY A C 1
ATOM 1487 O O . GLY A 1 219 ? 30.179 15.075 -6.965 1.00 50.38 219 GLY A O 1
ATOM 1488 N N . ASP A 1 220 ? 30.584 13.484 -5.436 1.00 51.66 220 ASP A N 1
ATOM 1489 C CA . ASP A 1 220 ? 31.669 12.872 -6.174 1.00 51.66 220 ASP A CA 1
ATOM 1490 C C . ASP A 1 220 ? 31.030 11.854 -7.121 1.00 51.66 220 ASP A C 1
ATOM 1492 O O . ASP A 1 220 ? 30.030 11.207 -6.792 1.00 51.66 220 ASP A O 1
ATOM 1496 N N . VAL A 1 221 ? 31.578 11.764 -8.334 1.00 54.28 221 VAL A N 1
ATOM 1497 C CA . VAL A 1 221 ? 31.070 10.940 -9.450 1.00 54.28 221 VAL A CA 1
ATOM 1498 C C . VAL A 1 221 ? 30.868 9.471 -9.051 1.00 54.28 221 VAL A C 1
ATOM 1500 O O . VAL A 1 221 ? 30.132 8.741 -9.712 1.00 54.28 221 VAL A O 1
ATOM 1503 N N . ASP A 1 222 ? 31.498 9.076 -7.948 1.00 62.16 222 ASP A N 1
ATOM 1504 C CA . ASP A 1 222 ? 31.475 7.756 -7.344 1.00 62.16 222 ASP A CA 1
ATOM 1505 C C . ASP A 1 222 ? 30.214 7.485 -6.500 1.00 62.16 222 ASP A C 1
ATOM 1507 O O . ASP A 1 222 ? 30.019 6.347 -6.089 1.00 62.16 222 ASP A O 1
ATOM 1511 N N . THR A 1 223 ? 29.319 8.468 -6.294 1.00 72.31 223 THR A N 1
ATOM 1512 C CA . THR A 1 223 ? 28.052 8.302 -5.542 1.00 72.31 223 THR A CA 1
ATOM 1513 C C . THR A 1 223 ? 26.769 8.534 -6.366 1.00 72.31 223 THR A C 1
ATOM 1515 O O . THR A 1 223 ? 25.932 9.388 -6.030 1.00 72.31 223 THR A O 1
ATOM 1518 N N . PRO A 1 224 ? 26.567 7.811 -7.488 1.00 82.50 224 PRO A N 1
ATOM 1519 C CA . PRO A 1 224 ? 25.386 8.002 -8.317 1.00 82.50 224 PRO A CA 1
ATOM 1520 C C . PRO A 1 224 ? 24.114 7.544 -7.585 1.00 82.50 224 PRO A C 1
ATOM 1522 O O . PRO A 1 224 ? 24.152 6.592 -6.795 1.00 82.50 224 PRO A O 1
ATOM 1525 N N . PRO A 1 225 ? 22.970 8.200 -7.832 1.00 88.31 225 PRO A N 1
ATOM 1526 C CA . PRO A 1 225 ? 21.691 7.708 -7.357 1.00 88.31 225 PRO A CA 1
ATOM 1527 C C . PRO A 1 225 ? 21.264 6.480 -8.161 1.00 88.31 225 PRO A C 1
ATOM 1529 O O . PRO A 1 225 ? 21.423 6.436 -9.378 1.00 88.31 225 PRO A O 1
ATOM 1532 N N . THR A 1 226 ? 20.680 5.503 -7.482 1.00 87.88 226 THR A N 1
ATOM 1533 C CA . THR A 1 226 ? 20.311 4.206 -8.071 1.00 87.88 226 THR A CA 1
ATOM 1534 C C . THR A 1 226 ? 18.820 3.944 -8.015 1.00 87.88 226 THR A C 1
ATOM 1536 O O . THR A 1 226 ? 18.253 3.423 -8.970 1.00 87.88 226 THR A O 1
ATOM 1539 N N . ALA A 1 227 ? 18.161 4.377 -6.941 1.00 89.44 227 ALA A N 1
ATOM 1540 C CA . ALA A 1 227 ? 16.746 4.124 -6.730 1.00 89.44 227 ALA A CA 1
ATOM 1541 C C . ALA A 1 227 ? 15.995 5.382 -6.292 1.00 89.44 227 ALA A C 1
ATOM 1543 O O . ALA A 1 227 ? 16.538 6.273 -5.637 1.00 89.44 227 ALA A O 1
ATOM 1544 N N . LEU A 1 228 ? 14.717 5.433 -6.657 1.00 92.50 228 LEU A N 1
ATOM 1545 C CA . LEU A 1 228 ? 13.774 6.496 -6.323 1.00 92.50 228 LEU A CA 1
ATOM 1546 C C . LEU A 1 228 ? 12.418 5.855 -6.033 1.00 92.50 228 LEU A C 1
ATOM 1548 O O . LEU A 1 228 ? 11.960 5.024 -6.815 1.00 92.50 228 LEU A O 1
ATOM 1552 N N . ALA A 1 229 ? 11.774 6.278 -4.948 1.00 91.06 229 ALA A N 1
ATOM 1553 C CA . ALA A 1 229 ? 10.380 5.968 -4.648 1.00 91.06 229 ALA A CA 1
ATOM 1554 C C . ALA A 1 229 ? 9.672 7.209 -4.099 1.00 91.06 229 ALA A C 1
ATOM 1556 O O . ALA A 1 229 ? 10.276 7.990 -3.365 1.00 91.06 229 ALA A O 1
ATOM 1557 N N . VAL A 1 230 ? 8.388 7.390 -4.414 1.00 90.56 230 VAL A N 1
ATOM 1558 C CA . VAL A 1 230 ? 7.611 8.543 -3.929 1.00 90.56 230 VAL A CA 1
ATOM 1559 C C . VAL A 1 230 ? 6.460 8.061 -3.055 1.00 90.56 230 VAL A C 1
ATOM 1561 O O . VAL A 1 230 ? 5.619 7.267 -3.476 1.00 90.56 230 VAL A O 1
ATOM 1564 N N . ALA A 1 231 ? 6.422 8.534 -1.813 1.00 88.50 231 ALA A N 1
ATOM 1565 C CA . ALA A 1 231 ? 5.377 8.205 -0.855 1.00 88.50 231 ALA A CA 1
ATOM 1566 C C . ALA A 1 231 ? 4.058 8.905 -1.181 1.00 88.50 231 ALA A C 1
ATOM 1568 O O . ALA A 1 231 ? 4.040 9.983 -1.771 1.00 88.50 231 ALA A O 1
ATOM 1569 N N . ALA A 1 232 ? 2.949 8.348 -0.683 1.00 83.88 232 ALA A N 1
ATOM 1570 C CA . ALA A 1 232 ? 1.597 8.887 -0.861 1.00 83.88 232 ALA A CA 1
ATOM 1571 C C . ALA A 1 232 ? 1.429 10.348 -0.389 1.00 83.88 232 ALA A C 1
ATOM 1573 O O . ALA A 1 232 ? 0.522 11.047 -0.838 1.00 83.88 232 ALA A O 1
ATOM 1574 N N . ASP A 1 233 ? 2.291 10.818 0.514 1.00 84.94 233 ASP A N 1
ATOM 1575 C CA . ASP A 1 233 ? 2.287 12.188 1.027 1.00 84.94 233 ASP A CA 1
ATOM 1576 C C . ASP A 1 233 ? 3.141 13.175 0.200 1.00 84.94 233 ASP A C 1
ATOM 1578 O O . ASP A 1 233 ? 3.312 14.329 0.617 1.00 84.94 233 ASP A O 1
ATOM 1582 N N . GLY A 1 234 ? 3.683 12.715 -0.935 1.00 87.94 234 GLY A N 1
ATOM 1583 C CA . GLY A 1 234 ? 4.538 13.470 -1.851 1.00 87.94 234 GLY A CA 1
ATOM 1584 C C . GLY A 1 234 ? 6.001 13.582 -1.415 1.00 87.94 234 GLY A C 1
ATOM 1585 O O . GLY A 1 234 ? 6.700 14.474 -1.888 1.00 87.94 234 GLY A O 1
ATOM 1586 N N . THR A 1 235 ? 6.460 12.761 -0.467 1.00 90.88 235 THR A N 1
ATOM 1587 C CA . THR A 1 235 ? 7.882 12.690 -0.094 1.00 90.88 235 THR A CA 1
ATOM 1588 C C . THR A 1 235 ? 8.626 11.746 -1.032 1.00 90.88 235 THR A C 1
ATOM 1590 O O . THR A 1 235 ? 8.256 10.579 -1.150 1.00 90.88 235 THR A O 1
ATOM 1593 N N . SER A 1 236 ? 9.694 12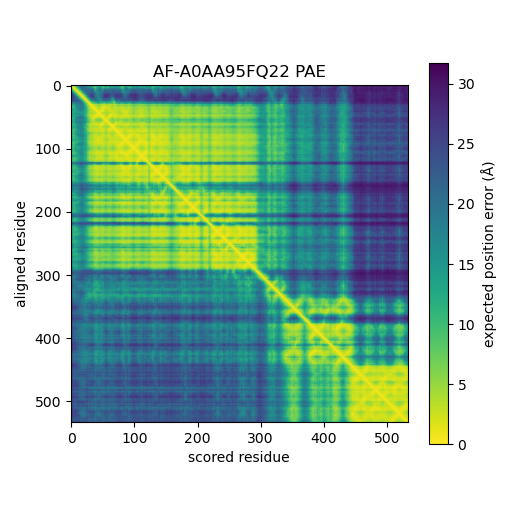.232 -1.652 1.00 92.62 236 SER A N 1
ATOM 1594 C CA . SER A 1 236 ? 10.567 11.471 -2.545 1.00 92.62 236 SER A CA 1
ATOM 1595 C C . SER A 1 236 ? 11.736 10.897 -1.753 1.00 92.62 236 SER A C 1
ATOM 1597 O O . SER A 1 236 ? 12.418 11.620 -1.024 1.00 92.62 236 SER A O 1
ATOM 1599 N N . TYR A 1 237 ? 11.979 9.602 -1.896 1.00 93.12 237 TYR A N 1
ATOM 1600 C CA . TYR A 1 237 ? 13.088 8.889 -1.281 1.00 93.12 237 TYR A CA 1
ATOM 1601 C C . TYR A 1 237 ? 14.074 8.475 -2.359 1.00 93.12 237 TYR A C 1
ATOM 1603 O O . TYR A 1 237 ? 13.678 7.802 -3.306 1.00 93.12 237 TYR A O 1
ATOM 1611 N N . VAL A 1 238 ? 15.335 8.878 -2.220 1.00 92.62 238 VAL A N 1
ATOM 1612 C CA . VAL A 1 238 ? 16.390 8.594 -3.200 1.00 92.62 238 VAL A CA 1
ATOM 1613 C C . VAL A 1 238 ? 17.524 7.858 -2.516 1.00 92.62 238 VAL A C 1
ATOM 1615 O O . VAL A 1 238 ? 18.043 8.356 -1.521 1.00 92.62 238 VAL A O 1
ATOM 1618 N N . ALA A 1 239 ? 17.922 6.710 -3.051 1.00 91.12 239 ALA A N 1
ATOM 1619 C CA . ALA A 1 239 ? 19.121 6.011 -2.612 1.00 91.12 239 ALA A CA 1
ATOM 1620 C C . ALA A 1 239 ? 20.288 6.337 -3.542 1.00 91.12 239 ALA A C 1
ATOM 1622 O O . ALA A 1 239 ? 20.116 6.398 -4.763 1.00 91.12 239 ALA A O 1
ATOM 1623 N N . THR A 1 240 ? 21.465 6.526 -2.957 1.00 88.62 240 THR A N 1
ATOM 1624 C CA . THR A 1 240 ? 22.744 6.577 -3.665 1.00 88.62 240 THR A CA 1
ATOM 1625 C C . THR A 1 240 ? 23.577 5.342 -3.363 1.00 88.62 240 THR A C 1
ATOM 1627 O O . THR A 1 240 ? 23.448 4.729 -2.303 1.00 88.62 240 THR A O 1
ATOM 1630 N N . THR A 1 241 ? 24.447 4.988 -4.303 1.00 83.56 241 THR A N 1
ATOM 1631 C CA . THR A 1 241 ? 25.545 4.033 -4.089 1.00 83.56 241 THR A CA 1
ATOM 1632 C C . THR A 1 241 ? 26.863 4.773 -3.879 1.00 83.56 241 THR A C 1
ATOM 1634 O O . THR A 1 241 ? 26.859 6.000 -3.823 1.00 83.56 241 THR A O 1
ATOM 1637 N N . GLY A 1 242 ? 27.977 4.044 -3.795 1.00 78.81 242 GLY A N 1
ATOM 1638 C CA . GLY A 1 242 ? 29.330 4.600 -3.786 1.00 78.81 242 GLY A CA 1
ATOM 1639 C C . GLY A 1 242 ? 30.080 4.324 -2.496 1.00 78.81 242 GLY A C 1
ATOM 1640 O O . GLY A 1 242 ? 29.813 3.323 -1.837 1.00 78.81 242 GLY A O 1
ATOM 1641 N N . ASP A 1 243 ? 31.004 5.219 -2.152 1.00 73.19 243 ASP A N 1
ATOM 1642 C CA . ASP A 1 243 ? 31.755 5.149 -0.894 1.00 73.19 243 ASP A CA 1
ATOM 1643 C C . ASP A 1 243 ? 30.885 5.528 0.318 1.00 73.19 243 ASP A C 1
ATOM 1645 O O . ASP A 1 243 ? 31.066 4.960 1.390 1.00 73.19 243 ASP A O 1
ATOM 1649 N N . ASP A 1 244 ? 29.892 6.408 0.121 1.00 76.44 244 ASP A N 1
ATOM 1650 C CA . ASP A 1 244 ? 28.935 6.848 1.150 1.00 76.44 244 ASP A CA 1
ATOM 1651 C C . ASP A 1 244 ? 27.466 6.662 0.699 1.00 76.44 244 ASP A C 1
ATOM 1653 O O . ASP A 1 244 ? 26.718 7.632 0.493 1.00 76.44 244 ASP A O 1
ATOM 1657 N N . PRO A 1 245 ? 27.018 5.408 0.506 1.00 84.81 245 PRO A N 1
ATOM 1658 C CA . PRO A 1 245 ? 25.646 5.098 0.121 1.00 84.81 245 PRO A CA 1
ATOM 1659 C C . PRO A 1 245 ? 24.641 5.652 1.137 1.00 84.81 245 PRO A C 1
ATOM 1661 O O . PRO A 1 245 ? 24.697 5.374 2.337 1.00 84.81 245 PRO A O 1
ATOM 1664 N N . THR A 1 246 ? 23.701 6.463 0.653 1.00 87.25 246 THR A N 1
ATOM 1665 C CA . THR A 1 246 ? 22.812 7.252 1.510 1.00 87.25 246 THR A CA 1
ATOM 1666 C C . THR A 1 246 ? 21.380 7.240 0.985 1.00 87.25 246 THR A C 1
ATOM 1668 O O . THR A 1 246 ? 21.124 7.414 -0.205 1.00 87.25 246 THR A O 1
ATOM 1671 N N . LEU A 1 247 ? 20.421 7.085 1.896 1.00 90.25 247 LEU A N 1
ATOM 1672 C CA . LEU A 1 247 ? 18.997 7.276 1.651 1.00 90.25 247 LEU A CA 1
ATOM 1673 C C . LEU A 1 247 ? 18.590 8.707 2.010 1.00 90.25 247 LEU A C 1
ATOM 1675 O O . LEU A 1 247 ? 18.598 9.093 3.178 1.00 90.25 247 LEU A O 1
ATOM 1679 N N . TYR A 1 248 ? 18.181 9.484 1.014 1.00 90.56 248 TYR A N 1
ATOM 1680 C CA . TYR A 1 248 ? 17.693 10.851 1.162 1.00 90.56 248 TYR A CA 1
ATOM 1681 C C . TYR A 1 248 ? 16.171 10.901 1.157 1.00 90.56 248 TYR A C 1
ATOM 1683 O O . TYR A 1 248 ? 15.537 10.267 0.322 1.00 90.56 248 TYR A O 1
ATOM 1691 N N . ALA A 1 249 ? 15.588 11.731 2.023 1.00 91.38 249 ALA A N 1
ATOM 1692 C CA . ALA A 1 249 ? 14.177 12.104 1.950 1.00 91.38 249 ALA A CA 1
ATOM 1693 C C . ALA A 1 249 ? 14.043 13.568 1.510 1.00 91.38 249 ALA A C 1
ATOM 1695 O O . ALA A 1 249 ? 14.571 14.478 2.160 1.00 91.38 249 ALA A O 1
ATOM 1696 N N . VAL A 1 250 ? 13.303 13.812 0.431 1.00 89.62 250 VAL A N 1
ATOM 1697 C CA . VAL A 1 250 ? 13.070 15.131 -0.165 1.00 89.62 250 VAL A CA 1
ATOM 1698 C C . VAL A 1 250 ? 11.575 15.422 -0.177 1.00 89.62 250 VAL A C 1
ATOM 1700 O O . VAL A 1 250 ? 10.768 14.587 -0.564 1.00 89.62 250 VAL A O 1
ATOM 1703 N N . LYS A 1 251 ? 11.172 16.619 0.258 1.00 88.12 251 LYS A N 1
ATOM 1704 C CA . LYS A 1 251 ? 9.761 17.030 0.210 1.00 88.12 251 LYS A CA 1
ATOM 1705 C C . LYS A 1 251 ? 9.631 18.519 -0.046 1.00 88.12 251 LYS A C 1
ATOM 1707 O O . LYS A 1 251 ? 10.193 19.325 0.697 1.00 88.12 251 LYS A O 1
ATOM 1712 N N . GLY A 1 252 ? 8.847 18.881 -1.060 1.00 81.12 252 GLY A N 1
ATOM 1713 C CA . GLY A 1 252 ? 8.633 20.278 -1.444 1.00 81.12 252 GLY A CA 1
ATOM 1714 C C . GLY A 1 252 ? 9.927 20.971 -1.877 1.00 81.12 252 GLY A C 1
ATOM 1715 O O . GLY A 1 252 ? 10.186 22.098 -1.462 1.00 81.12 252 GLY A O 1
ATOM 1716 N N . GLY A 1 253 ? 10.778 20.269 -2.632 1.00 79.38 253 GLY A N 1
ATOM 1717 C CA . GLY A 1 253 ? 12.045 20.811 -3.135 1.00 79.38 253 GLY A CA 1
ATOM 1718 C C . GLY A 1 253 ? 13.135 21.000 -2.073 1.00 79.38 253 GLY A C 1
ATOM 1719 O O . GLY A 1 253 ? 14.109 21.703 -2.320 1.00 79.38 253 GLY A O 1
ATOM 1720 N N . THR A 1 254 ? 12.977 20.423 -0.877 1.00 80.88 254 THR A N 1
ATOM 1721 C CA . THR A 1 254 ? 13.949 20.548 0.222 1.00 80.88 254 THR A CA 1
ATOM 1722 C C . THR A 1 254 ? 14.328 19.169 0.758 1.00 80.88 254 THR A C 1
ATOM 1724 O O . THR A 1 254 ? 13.440 18.363 1.057 1.00 80.88 254 THR A O 1
ATOM 1727 N N . ARG A 1 255 ? 15.633 18.906 0.915 1.00 83.06 255 ARG A N 1
ATOM 1728 C CA . ARG A 1 255 ? 16.159 17.728 1.629 1.00 83.06 255 ARG A CA 1
ATOM 1729 C C . ARG A 1 255 ? 15.778 17.827 3.110 1.00 83.06 255 ARG A C 1
ATOM 1731 O O . ARG A 1 255 ? 15.999 18.858 3.737 1.00 83.06 255 ARG A O 1
ATOM 1738 N N . ARG A 1 256 ? 15.168 16.774 3.657 1.00 77.44 256 ARG A N 1
ATOM 1739 C CA . ARG A 1 256 ? 14.674 16.723 5.046 1.00 77.44 256 ARG A CA 1
ATOM 1740 C C . ARG A 1 256 ? 15.498 15.829 5.955 1.00 77.44 256 ARG A C 1
ATOM 1742 O O . ARG A 1 256 ? 15.612 16.127 7.138 1.00 77.44 256 ARG A O 1
ATOM 1749 N N . ALA A 1 257 ? 15.999 14.734 5.404 1.00 76.19 257 ALA A N 1
ATOM 1750 C CA . ALA A 1 257 ? 16.703 13.703 6.140 1.00 76.19 257 ALA A CA 1
ATOM 1751 C C . ALA A 1 257 ? 17.672 12.974 5.211 1.00 76.19 257 ALA A C 1
ATOM 1753 O O . ALA A 1 257 ? 17.478 12.958 3.990 1.00 76.19 257 ALA A O 1
ATOM 1754 N N . ALA A 1 258 ? 18.697 12.387 5.813 1.00 79.50 258 ALA A N 1
ATOM 1755 C CA . ALA A 1 258 ? 19.624 11.465 5.182 1.00 79.50 258 ALA A CA 1
ATOM 1756 C C . ALA A 1 258 ? 19.919 10.333 6.172 1.00 79.50 258 ALA A C 1
ATOM 1758 O O . ALA A 1 258 ? 19.911 10.557 7.382 1.00 79.50 258 ALA A O 1
ATOM 1759 N N . GLN A 1 259 ? 20.144 9.125 5.681 1.00 83.56 259 GLN A N 1
ATOM 1760 C CA . GLN A 1 259 ? 20.562 7.998 6.505 1.00 83.56 259 GLN A CA 1
ATOM 1761 C C . GLN A 1 259 ? 21.536 7.132 5.699 1.00 83.56 259 GLN A C 1
ATOM 1763 O O . GLN A 1 259 ? 21.185 6.772 4.575 1.00 83.56 259 GLN A O 1
ATOM 1768 N N . PRO A 1 260 ? 22.715 6.778 6.239 1.00 83.38 260 PRO A N 1
ATOM 1769 C CA . PRO A 1 260 ? 23.589 5.795 5.609 1.00 83.38 260 PRO A CA 1
ATOM 1770 C C . PRO A 1 260 ? 22.870 4.452 5.437 1.00 83.38 260 PRO A C 1
ATOM 1772 O O . PRO A 1 260 ? 22.152 4.003 6.338 1.00 83.38 260 PRO A O 1
ATOM 1775 N N . ILE A 1 261 ? 23.051 3.828 4.280 1.00 84.00 261 ILE A N 1
ATOM 1776 C CA . ILE A 1 261 ? 22.475 2.525 3.921 1.00 84.00 261 ILE A CA 1
ATOM 1777 C C . ILE A 1 261 ? 23.551 1.664 3.264 1.00 84.00 261 ILE A C 1
ATOM 1779 O O . ILE A 1 261 ? 24.525 2.211 2.781 1.00 84.00 261 ILE A O 1
ATOM 1783 N N . ASP A 1 262 ? 23.370 0.352 3.146 1.00 77.75 262 ASP A N 1
ATOM 1784 C CA . ASP A 1 262 ? 24.346 -0.528 2.473 1.00 77.75 262 ASP A CA 1
ATOM 1785 C C . ASP A 1 262 ? 24.221 -0.483 0.934 1.00 77.75 262 ASP A C 1
ATOM 1787 O O . ASP A 1 262 ? 24.502 -1.447 0.241 1.00 77.75 262 ASP A O 1
ATOM 1791 N N . GLY A 1 263 ? 23.761 0.640 0.376 1.00 76.75 263 GLY A N 1
ATOM 1792 C CA . GLY A 1 263 ? 23.326 0.746 -1.015 1.00 76.75 263 GLY A CA 1
ATOM 1793 C C . GLY A 1 263 ? 21.923 0.170 -1.234 1.00 76.75 263 GLY A C 1
ATOM 1794 O O . GLY A 1 263 ? 21.391 -0.600 -0.435 1.00 76.75 263 GLY A O 1
ATOM 1795 N N . ALA A 1 264 ? 21.275 0.602 -2.311 1.00 82.38 264 ALA A N 1
ATOM 1796 C CA . ALA A 1 264 ? 19.986 0.057 -2.709 1.00 82.38 264 ALA A CA 1
ATOM 1797 C C . ALA A 1 264 ? 19.880 0.058 -4.225 1.00 82.38 264 ALA A C 1
ATOM 1799 O O . ALA A 1 264 ? 19.997 1.108 -4.857 1.00 82.38 264 ALA A O 1
ATOM 1800 N N . ASP A 1 265 ? 19.596 -1.101 -4.795 1.00 81.94 265 ASP A N 1
ATOM 1801 C CA . ASP A 1 265 ? 19.168 -1.198 -6.180 1.00 81.94 265 ASP A CA 1
ATOM 1802 C C . ASP A 1 265 ? 17.734 -0.693 -6.300 1.00 81.94 265 ASP A C 1
ATOM 1804 O O . ASP A 1 265 ? 17.359 -0.113 -7.305 1.00 81.94 265 ASP A O 1
ATOM 1808 N N . SER A 1 266 ? 16.894 -0.865 -5.279 1.00 83.50 266 SER A N 1
ATOM 1809 C CA . SER A 1 266 ? 15.492 -0.453 -5.377 1.00 83.50 266 SER A CA 1
ATOM 1810 C C . SER A 1 266 ? 14.933 0.091 -4.081 1.00 83.50 266 SER A C 1
ATOM 1812 O O . SER A 1 266 ? 15.396 -0.236 -2.990 1.00 83.50 266 SER A O 1
ATOM 1814 N N . LEU A 1 267 ? 13.901 0.923 -4.212 1.00 88.25 267 LEU A N 1
ATOM 1815 C CA . LEU A 1 267 ? 13.165 1.485 -3.091 1.00 88.25 267 LEU A CA 1
ATOM 1816 C C . LEU A 1 267 ? 11.668 1.248 -3.264 1.00 88.25 267 LEU A C 1
ATOM 1818 O O . LEU A 1 267 ? 11.119 1.364 -4.359 1.00 88.25 267 LEU A O 1
ATOM 1822 N N . LEU A 1 268 ? 11.000 0.997 -2.146 1.00 86.44 268 LEU A N 1
ATOM 1823 C CA . LEU A 1 268 ? 9.550 0.953 -2.034 1.00 86.44 268 LEU A CA 1
ATOM 1824 C C . LEU A 1 268 ? 9.136 1.649 -0.739 1.00 86.44 268 LEU A C 1
ATOM 1826 O O . LEU A 1 268 ? 9.741 1.428 0.303 1.00 86.44 268 LEU A O 1
ATOM 1830 N N . VAL A 1 269 ? 8.077 2.455 -0.768 1.00 83.38 269 VAL A N 1
ATOM 1831 C CA . VAL A 1 269 ? 7.512 3.040 0.458 1.00 83.38 269 VAL A CA 1
ATOM 1832 C C . VAL A 1 269 ? 6.222 2.318 0.825 1.00 83.38 269 VAL A C 1
ATOM 1834 O O . VAL A 1 269 ? 5.399 2.019 -0.042 1.00 83.38 269 VAL A O 1
ATOM 1837 N N . SER A 1 270 ? 6.030 2.044 2.116 1.00 76.62 270 SER A N 1
ATOM 1838 C CA . SER A 1 270 ? 4.779 1.499 2.634 1.00 76.62 270 SER A CA 1
ATOM 1839 C C . SER A 1 270 ? 3.596 2.403 2.302 1.00 76.62 270 SER A C 1
ATOM 1841 O O . SER A 1 270 ? 3.712 3.628 2.231 1.00 76.62 270 SER A O 1
ATOM 1843 N N . ALA A 1 271 ? 2.417 1.801 2.135 1.00 72.06 271 ALA A N 1
ATOM 1844 C CA . ALA A 1 271 ? 1.204 2.540 1.786 1.00 72.06 271 ALA A CA 1
ATOM 1845 C C . ALA A 1 271 ? 0.817 3.596 2.841 1.00 72.06 271 ALA A C 1
ATOM 1847 O O . ALA A 1 271 ? 0.189 4.600 2.512 1.00 72.06 271 ALA A O 1
ATOM 1848 N N . ASP A 1 272 ? 1.196 3.386 4.106 1.00 72.56 272 ASP A N 1
ATOM 1849 C CA . ASP A 1 272 ? 0.993 4.354 5.186 1.00 72.56 272 ASP A CA 1
ATOM 1850 C C . ASP A 1 272 ? 2.105 5.417 5.285 1.00 72.56 272 ASP A C 1
ATOM 1852 O O . ASP A 1 272 ? 2.021 6.310 6.129 1.00 72.56 272 ASP A O 1
ATOM 1856 N N . GLY A 1 273 ? 3.129 5.334 4.429 1.00 79.12 273 GLY A N 1
ATOM 1857 C CA . GLY A 1 273 ? 4.255 6.261 4.376 1.00 79.12 273 GLY A CA 1
ATOM 1858 C C . GLY A 1 273 ? 5.189 6.183 5.583 1.00 79.12 273 GLY A C 1
ATOM 1859 O O . GLY A 1 273 ? 5.947 7.122 5.813 1.00 79.12 273 GLY A O 1
ATOM 1860 N N . ARG A 1 274 ? 5.110 5.125 6.402 1.00 79.19 274 ARG A N 1
ATOM 1861 C CA . ARG A 1 274 ? 5.899 5.000 7.638 1.00 79.19 274 ARG A CA 1
ATOM 1862 C C . ARG A 1 274 ? 7.169 4.180 7.499 1.00 79.19 274 ARG A C 1
ATOM 1864 O O . ARG A 1 274 ? 8.018 4.292 8.381 1.00 79.19 274 ARG A O 1
ATOM 1871 N N . THR A 1 275 ? 7.318 3.410 6.429 1.00 80.38 275 THR A N 1
ATOM 1872 C CA . THR A 1 275 ? 8.467 2.526 6.223 1.00 80.38 275 THR A CA 1
ATOM 1873 C C . THR A 1 275 ? 8.963 2.643 4.792 1.00 80.38 275 THR A C 1
ATOM 1875 O O . THR A 1 275 ? 8.171 2.576 3.855 1.00 80.38 275 THR A O 1
ATOM 1878 N N . VAL A 1 276 ? 10.271 2.791 4.618 1.00 85.88 276 VAL A N 1
ATOM 1879 C CA . VAL A 1 276 ? 10.946 2.661 3.325 1.00 85.88 276 VAL A CA 1
ATOM 1880 C C . VAL A 1 276 ? 11.651 1.315 3.307 1.00 85.88 276 VAL A C 1
ATOM 1882 O O . VAL A 1 276 ? 12.438 1.019 4.198 1.00 85.88 276 VAL A O 1
ATOM 1885 N N . TYR A 1 277 ? 11.361 0.498 2.311 1.00 85.00 277 TYR A N 1
ATOM 1886 C CA . TYR A 1 277 ? 12.049 -0.751 2.041 1.00 85.00 277 TYR A CA 1
ATOM 1887 C C . TYR A 1 277 ? 13.098 -0.487 0.972 1.00 85.00 277 TYR A C 1
ATOM 1889 O O . TYR A 1 277 ? 12.760 -0.008 -0.110 1.00 85.00 277 TYR A O 1
ATOM 1897 N N . ALA A 1 278 ? 14.350 -0.788 1.284 1.00 86.25 278 ALA A N 1
ATOM 1898 C CA . ALA A 1 278 ? 15.431 -0.817 0.320 1.00 86.25 278 ALA A CA 1
ATOM 1899 C C . ALA A 1 278 ? 15.770 -2.264 -0.010 1.00 86.25 278 ALA A C 1
ATOM 1901 O O . ALA A 1 278 ? 15.814 -3.104 0.892 1.00 86.25 278 ALA A O 1
ATOM 1902 N N . THR A 1 279 ? 16.010 -2.548 -1.283 1.00 82.56 279 THR A N 1
ATOM 1903 C CA . THR A 1 279 ? 16.526 -3.845 -1.719 1.00 82.56 279 THR A CA 1
ATOM 1904 C C . THR A 1 279 ? 17.904 -3.670 -2.322 1.00 82.56 279 THR A C 1
ATOM 1906 O O . THR A 1 279 ? 18.140 -2.741 -3.092 1.00 82.56 279 THR A O 1
ATOM 1909 N N . GLY A 1 280 ? 18.805 -4.563 -1.944 1.00 75.81 280 GLY A N 1
ATOM 1910 C CA . GLY A 1 280 ? 20.208 -4.565 -2.333 1.00 75.81 280 GLY A CA 1
ATOM 1911 C C . GLY A 1 280 ? 20.915 -5.713 -1.620 1.00 75.81 280 GLY A C 1
ATOM 1912 O O . GLY A 1 280 ? 20.461 -6.181 -0.573 1.00 75.81 280 GLY A O 1
ATOM 1913 N N . ASP A 1 281 ? 21.988 -6.214 -2.216 1.00 70.12 281 ASP A N 1
ATOM 1914 C CA . ASP A 1 281 ? 22.828 -7.296 -1.682 1.00 70.12 281 ASP A CA 1
ATOM 1915 C C . ASP A 1 281 ? 22.059 -8.583 -1.340 1.00 70.12 281 ASP A C 1
ATOM 1917 O O . ASP A 1 281 ? 22.336 -9.255 -0.347 1.00 70.12 281 ASP A O 1
ATOM 1921 N N . GLY A 1 282 ? 21.041 -8.916 -2.144 1.00 68.38 282 GLY A N 1
ATOM 1922 C CA . GLY A 1 282 ? 20.173 -10.073 -1.893 1.00 68.38 282 GLY A CA 1
ATOM 1923 C C . GLY A 1 282 ? 19.314 -9.948 -0.625 1.00 68.38 282 GLY A C 1
ATOM 1924 O O . GLY A 1 282 ? 18.772 -10.941 -0.145 1.00 68.38 282 GLY A O 1
ATOM 1925 N N . SER A 1 283 ? 19.179 -8.743 -0.061 1.00 70.44 283 SER A N 1
ATOM 1926 C CA . SER A 1 283 ? 18.441 -8.482 1.175 1.00 70.44 283 SER A CA 1
ATOM 1927 C C . SER A 1 283 ? 17.369 -7.398 1.002 1.00 70.44 283 SER A C 1
ATOM 1929 O O . SER A 1 283 ? 17.411 -6.587 0.073 1.00 70.44 283 SER A O 1
ATOM 1931 N N . ILE A 1 284 ? 16.381 -7.395 1.907 1.00 75.38 284 ILE A N 1
ATOM 1932 C CA . ILE A 1 284 ? 15.423 -6.294 2.077 1.00 75.38 284 ILE A CA 1
ATOM 1933 C C . ILE A 1 284 ? 15.689 -5.660 3.436 1.00 75.38 284 ILE A C 1
ATOM 1935 O O . ILE A 1 284 ? 15.518 -6.313 4.466 1.00 75.38 284 ILE A O 1
ATOM 1939 N N . THR A 1 285 ? 16.004 -4.370 3.443 1.00 77.94 285 THR A N 1
ATOM 1940 C CA . THR A 1 285 ? 16.167 -3.593 4.673 1.00 77.94 285 THR A CA 1
ATOM 1941 C C . THR A 1 285 ? 15.014 -2.610 4.824 1.00 77.94 285 THR A C 1
ATOM 1943 O O . THR A 1 285 ? 14.691 -1.858 3.905 1.00 77.94 285 THR A O 1
ATOM 1946 N N . ALA A 1 286 ? 14.366 -2.616 5.990 1.00 80.75 286 ALA A N 1
ATOM 1947 C CA . ALA A 1 286 ? 13.257 -1.724 6.306 1.00 80.75 286 ALA A CA 1
ATOM 1948 C C . ALA A 1 286 ? 13.722 -0.561 7.193 1.00 80.75 286 ALA A C 1
ATOM 1950 O O . ALA A 1 286 ? 14.233 -0.763 8.294 1.00 80.75 286 ALA A O 1
ATOM 1951 N N . TYR A 1 287 ? 13.476 0.663 6.739 1.00 81.56 287 TYR A N 1
ATOM 1952 C CA . TYR A 1 287 ? 13.799 1.905 7.430 1.00 81.56 287 TYR A CA 1
ATOM 1953 C C . TYR A 1 287 ? 12.516 2.583 7.897 1.00 81.56 287 TYR A C 1
ATOM 1955 O O . TYR A 1 287 ? 11.663 2.949 7.085 1.00 81.56 287 TYR A O 1
ATOM 1963 N N . ALA A 1 288 ? 12.367 2.788 9.205 1.00 79.81 288 ALA A N 1
ATOM 1964 C CA . ALA A 1 288 ? 11.249 3.566 9.718 1.00 79.81 288 ALA A CA 1
ATOM 1965 C C . ALA A 1 288 ? 11.422 5.041 9.320 1.00 79.81 288 ALA A C 1
ATOM 1967 O O . ALA A 1 288 ? 12.431 5.677 9.609 1.00 79.81 288 ALA A O 1
ATOM 1968 N N . VAL A 1 289 ? 10.405 5.640 8.707 1.00 80.19 289 VAL A N 1
ATOM 1969 C CA . VAL A 1 289 ? 10.447 7.047 8.281 1.00 80.19 289 VAL A CA 1
ATOM 1970 C C . VAL A 1 289 ? 10.631 7.986 9.471 1.00 80.19 289 VAL A C 1
ATOM 1972 O O . VAL A 1 289 ? 11.293 9.011 9.356 1.00 80.19 289 VAL A O 1
ATOM 1975 N N . ALA A 1 290 ? 10.108 7.617 10.643 1.00 76.38 290 ALA A N 1
ATOM 1976 C CA . ALA A 1 290 ? 10.315 8.371 11.876 1.00 76.38 290 ALA A CA 1
ATOM 1977 C C . ALA A 1 290 ? 11.769 8.329 12.391 1.00 76.38 290 ALA A C 1
ATOM 1979 O O . ALA A 1 290 ? 12.138 9.192 13.186 1.00 76.38 290 ALA A O 1
ATOM 1980 N N . SER A 1 291 ? 12.573 7.343 11.971 1.00 71.25 291 SER A N 1
ATOM 1981 C CA . SER A 1 291 ? 13.992 7.236 12.329 1.00 71.25 291 SER A CA 1
ATOM 1982 C C . SER A 1 291 ? 14.935 7.834 11.289 1.00 71.25 291 SER A C 1
ATOM 1984 O O . SER A 1 291 ? 16.119 7.954 11.588 1.00 71.25 291 SER A O 1
ATOM 1986 N N . LEU A 1 292 ? 14.439 8.229 10.107 1.00 71.31 292 LEU A N 1
ATOM 1987 C CA . LEU A 1 292 ? 15.219 8.997 9.135 1.00 71.31 292 LEU A CA 1
ATOM 1988 C C . LEU A 1 292 ? 15.529 10.364 9.757 1.00 71.31 292 LEU A C 1
ATOM 1990 O O . LEU A 1 292 ? 14.700 11.277 9.762 1.00 71.31 292 LEU A O 1
ATOM 1994 N N . GLY A 1 293 ? 16.698 10.457 10.388 1.00 56.91 293 GLY A N 1
ATOM 1995 C CA . GLY A 1 293 ? 17.094 11.600 11.196 1.00 56.91 293 GLY A CA 1
ATOM 1996 C C . GLY A 1 293 ? 17.286 12.873 10.374 1.00 56.91 293 GLY A C 1
ATOM 1997 O O . GLY A 1 293 ? 17.556 12.838 9.174 1.00 56.91 293 GLY A O 1
ATOM 1998 N N . SER A 1 294 ? 17.226 14.024 11.047 1.00 51.62 294 SER A N 1
ATOM 1999 C CA . SER A 1 294 ? 17.894 15.238 10.571 1.00 51.62 294 SER A CA 1
ATOM 2000 C C . SER A 1 294 ? 19.403 15.026 10.728 1.00 51.62 294 SER A C 1
ATOM 2002 O O . SER A 1 294 ? 19.989 15.460 11.717 1.00 51.62 294 SER A O 1
ATOM 2004 N N . TYR A 1 295 ? 19.999 14.236 9.841 1.00 48.84 295 TYR A N 1
ATOM 2005 C CA . TYR A 1 295 ? 21.437 14.002 9.836 1.00 48.84 295 TYR A CA 1
ATOM 2006 C C . TYR A 1 295 ? 22.108 15.323 9.443 1.00 48.84 295 TYR A C 1
ATOM 2008 O O . TYR A 1 295 ? 21.967 15.762 8.300 1.00 48.84 295 TYR A O 1
ATOM 2016 N N . ASP A 1 296 ? 22.715 15.994 10.425 1.00 47.81 296 ASP A N 1
ATOM 2017 C CA . ASP A 1 296 ? 23.689 17.060 10.186 1.00 47.81 296 ASP A CA 1
ATOM 2018 C C . ASP A 1 296 ? 24.939 16.398 9.598 1.00 47.81 296 ASP A C 1
ATOM 2020 O O . ASP A 1 296 ? 25.308 15.299 10.003 1.00 47.81 296 ASP A O 1
ATOM 2024 N N . ASP A 1 297 ? 25.557 17.051 8.621 1.00 48.53 297 ASP A N 1
ATOM 2025 C CA . ASP A 1 297 ? 26.564 16.491 7.712 1.00 48.53 297 ASP A CA 1
ATOM 2026 C C . ASP A 1 297 ? 27.939 16.172 8.372 1.00 48.53 297 ASP A C 1
ATOM 2028 O O . ASP A 1 297 ? 28.971 16.209 7.702 1.00 48.53 297 ASP A O 1
ATOM 2032 N N . GLU A 1 298 ? 27.995 15.891 9.680 1.00 40.47 298 GLU A N 1
ATOM 2033 C CA . GLU A 1 298 ? 29.239 15.619 10.414 1.00 40.47 298 GLU A CA 1
ATOM 2034 C C . GLU A 1 298 ? 29.540 14.111 10.537 1.00 40.47 298 GLU A C 1
ATOM 2036 O O . GLU A 1 298 ? 29.007 13.419 11.397 1.00 40.47 298 GLU A O 1
ATOM 2041 N N . GLU A 1 299 ? 30.444 13.652 9.663 1.00 42.97 299 GLU A N 1
ATOM 2042 C CA . GLU A 1 299 ? 31.504 12.649 9.896 1.00 42.97 299 GLU A CA 1
ATOM 2043 C C . GLU A 1 299 ? 31.123 11.365 10.674 1.00 42.97 299 GLU A C 1
ATOM 2045 O O . GLU A 1 299 ? 31.629 11.102 11.764 1.00 42.97 299 GLU A O 1
ATOM 2050 N N . ASP A 1 300 ? 30.315 10.494 10.071 1.00 44.25 300 ASP A N 1
ATOM 2051 C CA . ASP A 1 300 ? 30.291 9.069 10.430 1.00 44.25 300 ASP A CA 1
ATOM 2052 C C . ASP A 1 300 ? 30.479 8.255 9.142 1.00 44.25 300 ASP A C 1
ATOM 2054 O O . ASP A 1 300 ? 29.702 8.369 8.196 1.00 44.25 300 ASP A O 1
ATOM 2058 N N . THR A 1 301 ? 31.568 7.488 9.072 1.00 42.31 301 THR A N 1
ATOM 2059 C CA . THR A 1 301 ? 31.971 6.741 7.870 1.00 42.31 301 THR A CA 1
ATOM 2060 C C . THR A 1 301 ? 30.998 5.598 7.593 1.00 42.31 301 THR A C 1
ATOM 2062 O O . THR A 1 301 ? 30.802 4.746 8.468 1.00 42.31 301 THR A O 1
ATOM 2065 N N . ALA A 1 302 ? 30.432 5.553 6.386 1.00 43.94 302 ALA A N 1
ATOM 2066 C CA . ALA A 1 302 ? 29.574 4.463 5.938 1.00 43.94 302 ALA A CA 1
ATOM 2067 C C . ALA A 1 302 ? 30.353 3.129 5.828 1.00 43.94 302 ALA A C 1
ATOM 2069 O O . ALA A 1 302 ? 31.580 3.122 5.667 1.00 43.94 302 ALA A O 1
ATOM 2070 N N . PRO A 1 303 ? 29.677 1.972 5.945 1.00 42.69 303 PRO A N 1
ATOM 2071 C CA . PRO A 1 303 ? 30.284 0.683 5.626 1.00 42.69 303 PRO A CA 1
ATOM 2072 C C . PRO A 1 303 ? 30.624 0.593 4.127 1.00 42.69 303 PRO A C 1
ATOM 2074 O O . PRO A 1 303 ? 29.914 1.118 3.277 1.00 42.69 303 PRO A O 1
ATOM 2077 N N . SER A 1 304 ? 31.722 -0.093 3.794 1.00 40.81 304 SER A N 1
ATOM 2078 C CA . SER A 1 304 ? 32.181 -0.256 2.409 1.00 40.81 304 SER A CA 1
ATOM 2079 C C . SER A 1 304 ? 31.185 -1.064 1.567 1.00 40.81 304 SER A C 1
ATOM 2081 O O . SER A 1 304 ? 30.929 -2.225 1.893 1.00 40.81 304 SER A O 1
ATOM 2083 N N . TYR A 1 305 ? 30.711 -0.490 0.460 1.00 40.06 305 TYR A N 1
ATOM 2084 C CA . TYR A 1 305 ? 29.789 -1.123 -0.487 1.00 40.06 305 TYR A CA 1
ATOM 2085 C C . TYR A 1 305 ? 30.528 -1.854 -1.618 1.00 40.06 305 TYR A C 1
ATOM 2087 O O . TYR A 1 305 ? 31.503 -1.355 -2.178 1.00 40.06 305 TYR A O 1
ATOM 2095 N N . THR A 1 306 ? 30.067 -3.052 -1.981 1.00 41.22 306 THR A N 1
ATOM 2096 C CA . THR A 1 306 ? 30.480 -3.754 -3.207 1.00 41.22 306 THR A CA 1
ATOM 2097 C C . THR A 1 306 ? 29.211 -4.155 -3.949 1.00 41.22 306 THR A C 1
ATOM 2099 O O . THR A 1 306 ? 28.433 -4.909 -3.376 1.00 41.22 306 THR A O 1
ATOM 2102 N N . PRO A 1 307 ? 28.985 -3.692 -5.193 1.00 39.62 307 PRO A N 1
ATOM 2103 C CA . PRO A 1 307 ? 27.731 -3.946 -5.885 1.00 39.62 307 PRO A CA 1
ATOM 2104 C C . PRO A 1 307 ? 27.516 -5.455 -6.077 1.00 39.62 307 PRO A C 1
ATOM 2106 O O . PRO A 1 307 ? 28.428 -6.141 -6.558 1.00 39.62 307 PRO A O 1
ATOM 2109 N N . PRO A 1 308 ? 26.331 -5.974 -5.738 1.00 41.28 308 PRO A N 1
ATOM 2110 C CA . PRO A 1 308 ? 26.036 -7.393 -5.783 1.00 41.28 308 PRO A CA 1
ATOM 2111 C C . PRO A 1 308 ? 25.673 -7.832 -7.205 1.00 41.28 308 PRO A C 1
ATOM 2113 O O . PRO A 1 308 ? 25.497 -7.034 -8.131 1.00 41.28 308 PRO A O 1
ATOM 2116 N N . THR A 1 309 ? 25.559 -9.146 -7.368 1.00 40.66 309 THR A N 1
ATOM 2117 C CA . THR A 1 309 ? 25.127 -9.815 -8.601 1.00 40.66 309 THR A CA 1
ATOM 2118 C C . THR A 1 309 ? 23.712 -10.394 -8.515 1.00 40.66 309 THR A C 1
ATOM 2120 O O . THR A 1 309 ? 23.272 -11.012 -9.481 1.00 40.66 309 THR A O 1
ATOM 2123 N N . ASP A 1 310 ? 23.011 -10.188 -7.396 1.00 43.53 310 ASP A N 1
ATOM 2124 C CA . ASP A 1 310 ? 21.707 -10.791 -7.107 1.00 43.53 310 ASP A CA 1
ATOM 2125 C C . ASP A 1 310 ? 20.651 -9.687 -6.963 1.00 43.53 310 ASP A C 1
ATOM 2127 O O . ASP A 1 310 ? 20.814 -8.775 -6.151 1.00 43.53 310 ASP A O 1
ATOM 2131 N N . ALA A 1 311 ? 19.573 -9.758 -7.751 1.00 42.72 311 ALA A N 1
ATOM 2132 C CA . ALA A 1 311 ? 18.502 -8.766 -7.745 1.00 42.72 311 ALA A CA 1
ATOM 2133 C C . ALA A 1 311 ? 17.249 -9.337 -7.068 1.00 42.72 311 ALA A C 1
ATOM 2135 O O . ALA A 1 311 ? 16.701 -10.358 -7.484 1.00 42.72 311 ALA A O 1
ATOM 2136 N N . LEU A 1 312 ? 16.768 -8.653 -6.029 1.00 47.09 312 LEU A N 1
ATOM 2137 C CA . LEU A 1 312 ? 15.486 -8.945 -5.397 1.00 47.09 312 LEU A CA 1
ATOM 2138 C C . LEU A 1 312 ? 14.467 -7.904 -5.848 1.00 47.09 312 LEU A C 1
ATOM 2140 O O . LEU A 1 312 ? 14.543 -6.737 -5.467 1.00 47.09 312 LEU A O 1
ATOM 2144 N N . VAL A 1 313 ? 13.510 -8.323 -6.674 1.00 53.31 313 VAL A N 1
ATOM 2145 C CA . VAL A 1 313 ? 12.511 -7.412 -7.246 1.00 53.31 313 VAL A CA 1
ATOM 2146 C C . VAL A 1 313 ? 11.242 -7.429 -6.403 1.00 53.31 313 VAL A C 1
ATOM 2148 O O . VAL A 1 313 ? 10.658 -8.491 -6.201 1.00 53.31 313 VAL A O 1
ATOM 2151 N N . LEU A 1 314 ? 10.776 -6.252 -5.972 1.00 55.31 314 LEU A N 1
ATOM 2152 C CA . LEU A 1 314 ? 9.526 -6.073 -5.226 1.00 55.31 314 LEU A CA 1
ATOM 2153 C C . LEU A 1 314 ? 8.469 -5.346 -6.064 1.00 55.31 314 LEU A C 1
ATOM 2155 O O . LEU A 1 314 ? 8.605 -4.164 -6.358 1.00 55.31 314 LEU A O 1
ATOM 2159 N N . THR A 1 315 ? 7.358 -6.002 -6.393 1.00 54.44 315 THR A N 1
ATOM 2160 C CA . THR A 1 315 ? 6.207 -5.337 -7.032 1.00 54.44 315 THR A CA 1
ATOM 2161 C C . THR A 1 315 ? 5.005 -5.310 -6.100 1.00 54.44 315 THR A C 1
ATOM 2163 O O . THR A 1 315 ? 4.605 -6.362 -5.615 1.00 54.44 315 THR A O 1
ATOM 2166 N N . LEU A 1 316 ? 4.372 -4.150 -5.900 1.00 49.19 316 LEU A N 1
ATOM 2167 C CA . LEU A 1 316 ? 3.108 -4.031 -5.166 1.00 49.19 316 LEU A CA 1
ATOM 2168 C C . LEU A 1 316 ? 1.943 -3.772 -6.136 1.00 49.19 316 LEU A C 1
ATOM 2170 O O . LEU A 1 316 ? 1.860 -2.694 -6.715 1.00 49.19 316 LEU A O 1
ATOM 2174 N N . ASP A 1 317 ? 1.015 -4.720 -6.279 1.00 46.34 317 ASP A N 1
ATOM 2175 C CA . ASP A 1 317 ? -0.223 -4.526 -7.053 1.00 46.34 317 ASP A CA 1
ATOM 2176 C C . ASP A 1 317 ? -1.456 -4.919 -6.233 1.00 46.34 317 ASP A C 1
ATOM 2178 O O . ASP A 1 317 ? -1.543 -6.031 -5.715 1.00 46.34 317 ASP A O 1
ATOM 2182 N N . ARG A 1 318 ? -2.415 -3.992 -6.086 1.00 45.91 318 ARG A N 1
ATOM 2183 C CA . ARG A 1 318 ? -3.702 -4.187 -5.375 1.00 45.91 318 ARG A CA 1
ATOM 2184 C C . ARG A 1 318 ? -3.600 -4.917 -4.031 1.00 45.91 318 ARG A C 1
ATOM 2186 O O . ARG A 1 318 ? -4.510 -5.633 -3.620 1.00 45.91 318 ARG A O 1
ATOM 2193 N N . GLY A 1 319 ? -2.502 -4.694 -3.327 1.00 43.28 319 GLY A N 1
ATOM 2194 C CA . GLY A 1 319 ? -2.260 -5.301 -2.035 1.00 43.28 319 GLY A CA 1
ATOM 2195 C C . GLY A 1 319 ? -1.616 -6.693 -2.081 1.00 43.28 319 GLY A C 1
ATOM 2196 O O . GLY A 1 319 ? -1.755 -7.459 -1.131 1.00 43.28 319 GLY A O 1
ATOM 2197 N N . VAL A 1 320 ? -0.938 -7.045 -3.170 1.00 42.81 320 VAL A N 1
ATOM 2198 C CA . VAL A 1 320 ? -0.083 -8.230 -3.278 1.00 42.81 320 VAL A CA 1
ATOM 2199 C C . VAL A 1 320 ? 1.335 -7.752 -3.564 1.00 42.81 320 VAL A C 1
ATOM 2201 O O . VAL A 1 320 ? 1.568 -7.111 -4.587 1.00 42.81 320 VAL A O 1
ATOM 2204 N N . LEU A 1 321 ? 2.266 -8.042 -2.654 1.00 49.03 321 LEU A N 1
ATOM 2205 C CA . LEU A 1 321 ? 3.693 -7.876 -2.913 1.00 49.03 321 LEU A CA 1
ATOM 2206 C C . LEU A 1 321 ? 4.173 -9.130 -3.633 1.00 49.03 321 LEU A C 1
ATOM 2208 O O . LEU A 1 321 ? 3.937 -10.234 -3.158 1.00 49.03 321 LEU A O 1
ATOM 2212 N N . THR A 1 322 ? 4.831 -8.979 -4.766 1.00 54.75 322 THR A N 1
ATOM 2213 C CA . THR A 1 322 ? 5.531 -10.071 -5.434 1.00 54.75 322 THR A CA 1
ATOM 2214 C C . THR A 1 322 ? 7.015 -9.833 -5.226 1.00 54.75 322 THR A C 1
ATOM 2216 O O . THR A 1 322 ? 7.513 -8.800 -5.666 1.00 54.75 322 THR A O 1
ATOM 2219 N N . ALA A 1 323 ? 7.681 -10.743 -4.522 1.00 54.16 323 ALA A N 1
ATOM 2220 C CA . ALA A 1 323 ? 9.128 -10.782 -4.400 1.00 54.16 323 ALA A CA 1
ATOM 2221 C C . ALA A 1 323 ? 9.651 -11.829 -5.383 1.00 54.16 323 ALA A C 1
ATOM 2223 O O . ALA A 1 323 ? 9.166 -12.962 -5.393 1.00 54.16 323 ALA A O 1
ATOM 2224 N N . VAL A 1 324 ? 10.592 -11.449 -6.240 1.00 55.88 324 VAL A N 1
ATOM 2225 C CA . VAL A 1 324 ? 11.276 -12.396 -7.125 1.00 55.88 324 VAL A CA 1
ATOM 2226 C C . VAL A 1 324 ? 12.736 -12.424 -6.740 1.00 55.88 324 VAL A C 1
ATOM 2228 O O . VAL A 1 324 ? 13.429 -11.422 -6.896 1.00 55.88 324 VAL A O 1
ATOM 2231 N N . GLU A 1 325 ? 13.169 -13.567 -6.218 1.00 56.44 325 GLU A N 1
ATOM 2232 C CA . GLU A 1 325 ? 14.567 -13.836 -5.913 1.00 56.44 325 GLU A CA 1
ATOM 2233 C C . GLU A 1 325 ? 15.202 -14.553 -7.108 1.00 56.44 325 GLU A C 1
ATOM 2235 O O . GLU A 1 325 ? 14.720 -15.600 -7.562 1.00 56.44 325 GLU A O 1
ATOM 2240 N N . THR A 1 326 ? 16.273 -13.975 -7.644 1.00 52.28 326 THR A N 1
ATOM 2241 C CA . THR A 1 326 ? 17.088 -14.593 -8.689 1.00 52.28 326 THR A CA 1
ATOM 2242 C C . THR A 1 326 ? 18.263 -15.306 -8.027 1.00 52.28 326 THR A C 1
ATOM 2244 O O . THR A 1 326 ? 19.199 -14.652 -7.575 1.00 52.28 326 THR A O 1
ATOM 2247 N N . SER A 1 327 ? 18.238 -16.637 -7.942 1.00 49.94 327 SER A N 1
ATOM 2248 C CA . SER A 1 327 ? 19.411 -17.387 -7.473 1.00 49.94 327 SER A CA 1
ATOM 2249 C C . SER A 1 327 ? 20.409 -17.590 -8.615 1.00 49.94 327 SER A C 1
ATOM 2251 O O . SER A 1 327 ? 19.995 -17.990 -9.703 1.00 49.94 327 SER A O 1
ATOM 2253 N N . GLN A 1 328 ? 21.710 -17.430 -8.360 1.00 48.66 328 GLN A N 1
ATOM 2254 C CA . GLN A 1 328 ? 22.756 -17.707 -9.359 1.00 48.66 328 GLN A CA 1
ATOM 2255 C C . GLN A 1 328 ? 22.888 -19.183 -9.759 1.00 48.66 328 GLN A C 1
ATOM 2257 O O . GLN A 1 328 ? 23.442 -19.491 -10.813 1.00 48.66 328 GLN A O 1
ATOM 2262 N N . GLU A 1 329 ? 22.429 -20.118 -8.926 1.00 49.41 329 GLU A N 1
ATOM 2263 C CA . GLU A 1 329 ? 22.678 -21.546 -9.138 1.00 49.41 329 GLU A CA 1
ATOM 2264 C C . GLU A 1 329 ? 21.596 -22.213 -9.990 1.00 49.41 329 GLU A C 1
ATOM 2266 O O . GLU A 1 329 ? 20.859 -23.045 -9.470 1.00 49.41 329 GLU A O 1
ATOM 2271 N N . ASP A 1 330 ? 21.489 -21.861 -11.280 1.00 51.53 330 ASP A N 1
ATOM 2272 C CA . ASP A 1 330 ? 20.731 -22.603 -12.321 1.00 51.53 330 ASP A CA 1
ATOM 2273 C C . ASP A 1 330 ? 19.288 -23.013 -11.929 1.00 51.53 330 ASP A C 1
ATOM 2275 O O . ASP A 1 330 ? 18.664 -23.909 -12.507 1.00 51.53 330 ASP A O 1
ATOM 2279 N N . SER A 1 331 ? 18.749 -22.371 -10.896 1.00 55.84 331 SER A N 1
ATOM 2280 C CA . SER A 1 331 ? 17.502 -22.722 -10.245 1.00 55.84 331 SER A CA 1
ATOM 2281 C C . SER A 1 331 ? 16.482 -21.701 -10.691 1.00 55.84 331 SER A C 1
ATOM 2283 O O . SER A 1 331 ? 16.754 -20.502 -10.746 1.00 55.84 331 SER A O 1
ATOM 2285 N N . ALA A 1 332 ? 15.302 -22.191 -11.063 1.00 52.53 332 ALA A N 1
ATOM 2286 C CA . ALA A 1 332 ? 14.225 -21.326 -11.507 1.00 52.53 332 ALA A CA 1
ATOM 2287 C C . ALA A 1 332 ? 13.965 -20.242 -10.442 1.00 52.53 332 ALA A C 1
ATOM 2289 O O . ALA A 1 332 ? 13.867 -20.585 -9.260 1.00 52.53 332 ALA A O 1
ATOM 2290 N N . PRO A 1 333 ? 13.830 -18.965 -10.841 1.00 54.69 333 PRO A N 1
ATOM 2291 C CA . PRO A 1 333 ? 13.585 -17.878 -9.905 1.00 54.69 333 PRO A CA 1
ATOM 2292 C C . PRO A 1 333 ? 12.318 -18.171 -9.102 1.00 54.69 333 PRO A C 1
ATOM 2294 O O . PRO A 1 333 ? 11.289 -18.595 -9.652 1.00 54.69 333 PRO A O 1
ATOM 2297 N N . VAL A 1 334 ? 12.404 -17.961 -7.791 1.00 56.22 334 VAL A N 1
ATOM 2298 C CA . VAL A 1 334 ? 11.283 -18.177 -6.879 1.00 56.22 334 VAL A CA 1
ATOM 2299 C C . VAL A 1 334 ? 10.497 -16.877 -6.809 1.00 56.22 334 VAL A C 1
ATOM 2301 O O . VAL A 1 334 ? 10.982 -15.856 -6.332 1.00 56.22 334 VAL A O 1
ATOM 2304 N N . ILE A 1 335 ? 9.271 -16.917 -7.329 1.00 55.28 335 ILE A N 1
ATOM 2305 C CA . ILE A 1 335 ? 8.298 -15.842 -7.157 1.00 55.28 335 ILE A CA 1
ATOM 2306 C C . ILE A 1 335 ? 7.521 -16.136 -5.873 1.00 55.28 335 ILE A C 1
ATOM 2308 O O . ILE A 1 335 ? 6.648 -17.010 -5.893 1.00 55.28 335 ILE A O 1
ATOM 2312 N N . ASP A 1 336 ? 7.790 -15.407 -4.788 1.00 58.06 336 ASP A N 1
ATOM 2313 C CA . ASP A 1 336 ? 6.911 -15.417 -3.616 1.00 58.06 336 ASP A CA 1
ATOM 2314 C C . ASP A 1 336 ? 5.911 -14.255 -3.675 1.00 58.06 336 ASP A C 1
ATOM 2316 O O . ASP A 1 336 ? 6.216 -13.140 -4.105 1.00 58.06 336 ASP A O 1
ATOM 2320 N N . ARG A 1 337 ? 4.669 -14.523 -3.270 1.00 55.91 337 ARG A N 1
ATOM 2321 C CA . ARG A 1 337 ? 3.604 -13.520 -3.198 1.00 55.91 337 ARG A CA 1
ATOM 2322 C C . ARG A 1 337 ? 3.230 -13.288 -1.742 1.00 55.91 337 ARG A C 1
ATOM 2324 O O . ARG A 1 337 ? 2.523 -14.096 -1.140 1.00 55.91 337 ARG A O 1
ATOM 2331 N N . LEU A 1 338 ? 3.587 -12.123 -1.209 1.00 57.41 338 LEU A N 1
ATOM 2332 C CA . LEU A 1 338 ? 3.018 -11.620 0.034 1.00 57.41 338 LEU A CA 1
ATOM 2333 C C . LEU A 1 338 ? 1.583 -11.158 -0.243 1.00 57.41 338 LEU A C 1
ATOM 2335 O O . LEU A 1 338 ? 1.334 -10.110 -0.844 1.00 57.41 338 LEU A O 1
ATOM 2339 N N . ALA A 1 339 ? 0.614 -11.961 0.179 1.00 58.84 339 ALA A N 1
ATOM 2340 C CA . ALA A 1 339 ? -0.793 -11.595 0.108 1.00 58.84 339 ALA A CA 1
ATOM 2341 C C . ALA A 1 339 ? -1.164 -10.602 1.221 1.00 58.84 339 ALA A C 1
ATOM 2343 O O . ALA A 1 339 ? -0.585 -10.628 2.311 1.00 58.84 339 ALA A O 1
ATOM 2344 N N . THR A 1 340 ? -2.188 -9.772 0.973 1.00 60.44 340 THR A N 1
ATOM 2345 C CA . THR A 1 340 ? -2.828 -8.997 2.045 1.00 60.44 340 THR A CA 1
ATOM 2346 C C . THR A 1 340 ? -3.232 -9.961 3.163 1.00 60.44 340 THR A C 1
ATOM 2348 O O . THR A 1 340 ? -3.829 -11.002 2.859 1.00 60.44 340 THR A O 1
ATOM 2351 N N . PRO A 1 341 ? -2.957 -9.647 4.441 1.00 65.31 341 PRO A N 1
ATOM 2352 C CA . PRO A 1 341 ? -3.431 -10.489 5.524 1.00 65.31 341 PRO A CA 1
ATOM 2353 C C . PRO A 1 341 ? -4.952 -10.654 5.449 1.00 65.31 341 PRO A C 1
ATOM 2355 O O . PRO A 1 341 ? -5.680 -9.714 5.108 1.00 65.31 341 PRO A O 1
ATOM 2358 N N . GLY A 1 342 ? -5.455 -11.844 5.779 1.00 69.12 342 GLY A N 1
ATOM 2359 C CA . GLY A 1 342 ? -6.894 -12.040 5.950 1.00 69.12 342 GLY A CA 1
ATOM 2360 C C . GLY A 1 342 ? -7.492 -11.027 6.937 1.00 69.12 342 GLY A C 1
ATOM 2361 O O . GLY A 1 342 ? -6.807 -10.497 7.810 1.00 69.12 342 GLY A O 1
ATOM 2362 N N . ALA A 1 343 ? -8.787 -10.731 6.834 1.00 70.94 343 ALA A N 1
ATOM 2363 C CA . ALA A 1 343 ? -9.436 -9.983 7.908 1.00 70.94 343 ALA A CA 1
ATOM 2364 C C . ALA A 1 343 ? -9.377 -10.821 9.203 1.00 70.94 343 ALA A C 1
ATOM 2366 O O . ALA A 1 343 ? -9.712 -12.013 9.152 1.00 70.94 343 ALA A O 1
ATOM 2367 N N . PRO A 1 344 ? -9.002 -10.234 10.356 1.00 73.50 344 PRO A N 1
ATOM 2368 C CA . PRO A 1 344 ? -9.151 -10.893 11.646 1.00 73.50 344 PRO A CA 1
ATOM 2369 C C . PRO A 1 344 ? -10.577 -11.425 11.808 1.00 73.50 344 PRO A C 1
ATOM 2371 O O . PRO A 1 344 ? -11.544 -10.825 11.335 1.00 73.50 344 PRO A O 1
ATOM 2374 N N . SER A 1 345 ? -10.745 -12.568 12.463 1.00 73.50 345 SER A N 1
ATOM 2375 C CA . SER A 1 345 ? -12.076 -13.163 12.633 1.00 73.50 345 SER A CA 1
ATOM 2376 C C . SER A 1 345 ? -12.399 -13.409 14.100 1.00 73.50 345 SER A C 1
ATOM 2378 O O . SER A 1 345 ? -11.522 -13.357 14.952 1.00 73.50 345 SER A O 1
ATOM 2380 N N . ARG A 1 346 ? -13.682 -13.645 14.412 1.00 72.38 346 ARG A N 1
ATOM 2381 C CA . ARG A 1 346 ? -14.159 -13.930 15.780 1.00 72.38 346 ARG A CA 1
ATOM 2382 C C . ARG A 1 346 ? -13.706 -12.891 16.814 1.00 72.38 346 ARG A C 1
ATOM 23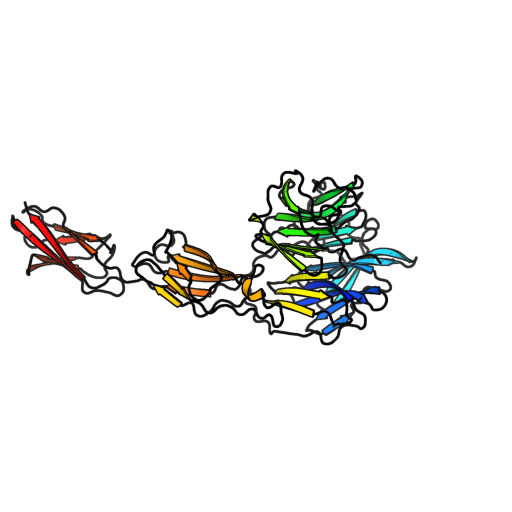84 O O . ARG A 1 346 ? -13.117 -13.253 17.824 1.00 72.38 346 ARG A O 1
ATOM 2391 N N . ILE A 1 347 ? -14.018 -11.617 16.576 1.00 72.56 347 ILE A N 1
ATOM 2392 C CA . ILE A 1 347 ? -13.789 -10.572 17.579 1.00 72.56 347 ILE A CA 1
ATOM 2393 C C . ILE A 1 347 ? -14.700 -10.847 18.774 1.00 72.56 347 ILE A C 1
ATOM 2395 O O . ILE A 1 347 ? -15.918 -10.646 18.709 1.00 72.56 347 ILE A O 1
ATOM 2399 N N . THR A 1 348 ? -14.101 -11.318 19.856 1.00 73.69 348 THR A N 1
ATOM 2400 C CA . THR A 1 348 ? -14.732 -11.423 21.164 1.00 73.69 348 THR A CA 1
ATOM 2401 C C . THR A 1 348 ? -14.193 -10.316 22.034 1.00 73.69 348 THR A C 1
ATOM 2403 O O . THR A 1 348 ? -13.001 -10.028 22.011 1.00 73.69 348 THR A O 1
ATOM 2406 N N . ALA A 1 349 ? -15.080 -9.688 22.792 1.00 72.25 349 ALA A N 1
ATOM 2407 C CA . ALA A 1 349 ? -14.659 -8.705 23.760 1.00 72.25 349 ALA A CA 1
ATOM 2408 C C . ALA A 1 349 ? -15.352 -8.949 25.085 1.00 72.25 349 ALA A C 1
ATOM 2410 O O . ALA A 1 349 ? -16.587 -8.975 25.164 1.00 72.25 349 ALA A O 1
ATOM 2411 N N . GLU A 1 350 ? -14.543 -9.121 26.118 1.00 75.81 350 GLU A N 1
ATOM 2412 C CA . GLU A 1 350 ? -15.006 -9.202 27.486 1.00 75.81 350 GLU A CA 1
ATOM 2413 C C . GLU A 1 350 ? -14.694 -7.894 28.188 1.00 75.81 350 GLU A C 1
ATOM 2415 O O . GLU A 1 350 ? -13.625 -7.310 28.066 1.00 75.81 350 GLU A O 1
ATOM 2420 N N . ARG A 1 351 ? -15.689 -7.377 28.899 1.00 75.75 351 ARG A N 1
ATOM 2421 C CA . ARG A 1 351 ? -15.591 -6.084 29.559 1.00 75.75 351 ARG A CA 1
ATOM 2422 C C . ARG A 1 351 ? -15.551 -6.283 31.059 1.00 75.75 351 ARG A C 1
ATOM 2424 O O . ARG A 1 351 ? -16.510 -6.830 31.611 1.00 75.75 351 ARG A O 1
ATOM 2431 N N . ASP A 1 352 ? -14.538 -5.725 31.712 1.00 72.44 352 ASP A N 1
ATOM 2432 C CA . ASP A 1 352 ? -14.575 -5.460 33.149 1.00 72.44 352 ASP A CA 1
ATOM 2433 C C . ASP A 1 352 ? -15.026 -4.006 33.422 1.00 72.44 352 ASP A C 1
ATOM 2435 O O . ASP A 1 352 ? -15.453 -3.268 32.532 1.00 72.44 352 ASP A O 1
ATOM 2439 N N . ALA A 1 353 ? -15.015 -3.577 34.684 1.00 62.72 353 ALA A N 1
ATOM 2440 C CA . ALA A 1 353 ? -15.577 -2.309 35.129 1.00 62.72 353 ALA A CA 1
ATOM 2441 C C . ALA A 1 353 ? -15.016 -1.077 34.394 1.00 62.72 353 ALA A C 1
ATOM 2443 O O . ALA A 1 353 ? -15.720 -0.065 34.324 1.00 62.72 353 ALA A O 1
ATOM 2444 N N . THR A 1 354 ? -13.782 -1.148 33.887 1.00 69.38 354 THR A N 1
ATOM 2445 C CA . THR A 1 354 ? -13.082 -0.033 33.225 1.00 69.38 354 THR A CA 1
ATOM 2446 C C . THR A 1 354 ? -12.311 -0.423 31.966 1.00 69.38 354 THR A C 1
ATOM 2448 O O . THR A 1 354 ? -11.991 0.476 31.194 1.00 69.38 354 THR A O 1
ATOM 2451 N N . THR A 1 355 ? -12.054 -1.712 31.742 1.00 73.12 355 THR A N 1
ATOM 2452 C CA . THR A 1 355 ? -11.247 -2.230 30.629 1.00 73.12 355 THR A CA 1
ATOM 2453 C C . THR A 1 355 ? -12.058 -3.164 29.737 1.00 73.12 355 THR A C 1
ATOM 2455 O O . THR A 1 355 ? -13.098 -3.694 30.151 1.00 73.12 355 THR A O 1
ATOM 2458 N N . ALA A 1 356 ? -11.593 -3.342 28.505 1.00 75.56 356 ALA A N 1
ATOM 2459 C CA . ALA A 1 356 ? -12.038 -4.410 27.624 1.00 75.56 356 ALA A CA 1
ATOM 2460 C C . ALA A 1 356 ? -10.840 -5.257 27.212 1.00 75.56 356 ALA A C 1
ATOM 2462 O O . ALA A 1 356 ? -9.828 -4.712 26.781 1.00 75.56 356 ALA A O 1
ATOM 2463 N N . ASP A 1 357 ? -11.012 -6.561 27.349 1.00 79.38 357 ASP A N 1
ATOM 2464 C CA . ASP A 1 357 ? -10.177 -7.583 26.749 1.00 79.38 357 ASP A CA 1
ATOM 2465 C C . ASP A 1 357 ? -10.741 -7.863 25.360 1.00 79.38 357 ASP A C 1
ATOM 2467 O O . ASP A 1 357 ? -11.912 -8.244 25.244 1.00 79.38 357 ASP A O 1
ATOM 2471 N N . VAL A 1 358 ? -9.970 -7.582 24.315 1.00 77.69 358 VAL A N 1
ATOM 2472 C CA . VAL A 1 358 ? -10.355 -7.870 22.937 1.00 77.69 358 VAL A CA 1
ATOM 2473 C C . VAL A 1 358 ? -9.468 -8.989 22.421 1.00 77.69 358 VAL A C 1
ATOM 2475 O O . VAL A 1 358 ? -8.273 -8.800 22.227 1.00 77.69 358 VAL A O 1
ATOM 2478 N N . ALA A 1 359 ? -10.093 -10.118 22.107 1.00 76.31 359 ALA A N 1
ATOM 2479 C CA . ALA A 1 359 ? -9.442 -11.242 21.457 1.00 76.31 359 ALA A CA 1
ATOM 2480 C C . ALA A 1 359 ? -10.002 -11.426 20.046 1.00 76.31 359 ALA A C 1
ATOM 2482 O O . ALA A 1 359 ? -11.208 -11.280 19.800 1.00 76.31 359 ALA A O 1
ATOM 2483 N N . PHE A 1 360 ? -9.131 -11.773 19.107 1.00 78.75 360 PHE A N 1
ATOM 2484 C CA . PHE A 1 360 ? -9.514 -12.116 17.746 1.00 78.75 360 PHE A CA 1
ATOM 2485 C C . PHE A 1 360 ? -8.644 -13.256 17.225 1.00 78.75 360 PHE A C 1
ATOM 2487 O O . PHE A 1 360 ? -7.535 -13.505 17.678 1.00 78.75 360 PHE A O 1
ATOM 2494 N N . THR A 1 361 ? -9.170 -14.003 16.261 1.00 78.38 361 THR A N 1
ATOM 2495 C CA . THR A 1 361 ? -8.368 -14.986 15.537 1.00 78.38 361 THR A CA 1
ATOM 2496 C C . THR A 1 361 ? -7.468 -14.226 14.562 1.00 78.38 361 THR A C 1
ATOM 2498 O O . THR A 1 361 ? -8.019 -13.492 13.726 1.00 78.38 361 THR A O 1
ATOM 2501 N N . PRO A 1 362 ? -6.133 -14.379 14.659 1.00 69.69 362 PRO A N 1
ATOM 2502 C CA . PRO A 1 362 ? -5.202 -13.713 13.763 1.00 69.69 362 PRO A CA 1
ATOM 2503 C C . PRO A 1 362 ? -5.480 -14.080 12.314 1.00 69.69 362 PRO A C 1
ATOM 2505 O O . PRO A 1 362 ? -6.011 -15.148 11.990 1.00 69.69 362 PRO A O 1
ATOM 2508 N N . SER A 1 363 ? -5.121 -13.156 11.439 1.00 66.19 363 SER A N 1
ATOM 2509 C CA . SER A 1 363 ? -5.116 -13.412 10.014 1.00 66.19 363 SER A CA 1
ATOM 2510 C C . SER A 1 363 ? -3.985 -14.367 9.675 1.00 66.19 363 SER A C 1
ATOM 2512 O O . SER A 1 363 ? -2.859 -14.145 10.107 1.00 66.19 363 SER A O 1
ATOM 2514 N N . THR A 1 364 ? -4.251 -15.380 8.862 1.00 62.28 364 THR A N 1
ATOM 2515 C CA . THR A 1 364 ? -3.173 -16.127 8.219 1.00 62.28 364 THR A CA 1
ATOM 2516 C C . THR A 1 364 ? -2.684 -15.329 7.016 1.00 62.28 364 THR A C 1
ATOM 2518 O O . THR A 1 364 ? -3.482 -14.857 6.199 1.00 62.28 364 THR A O 1
ATOM 2521 N N . THR A 1 365 ? -1.374 -15.136 6.916 1.00 56.81 365 THR A N 1
ATOM 2522 C CA . THR A 1 365 ? -0.724 -14.780 5.657 1.00 56.81 365 THR A CA 1
ATOM 2523 C C . THR A 1 365 ? -0.767 -16.015 4.762 1.00 56.81 365 THR A C 1
ATOM 2525 O O . THR A 1 365 ? -0.466 -17.128 5.179 1.00 56.81 365 THR A O 1
ATOM 2528 N N . GLY A 1 366 ? -1.214 -15.847 3.520 1.00 49.16 366 GLY A N 1
ATOM 2529 C CA . GLY A 1 366 ? -1.251 -16.934 2.541 1.00 49.16 366 GLY A CA 1
ATOM 2530 C C . GLY A 1 366 ? 0.112 -17.273 1.924 1.00 49.16 366 GLY A C 1
ATOM 2531 O O . GLY A 1 366 ? 0.110 -17.881 0.857 1.00 49.16 366 GLY A O 1
ATOM 2532 N N . SER A 1 367 ? 1.241 -16.851 2.515 1.00 47.56 367 SER A N 1
ATOM 2533 C CA . SER A 1 367 ? 2.570 -17.166 1.964 1.00 47.56 367 SER A CA 1
ATOM 2534 C C . SER A 1 367 ? 2.924 -18.615 2.296 1.00 47.56 367 SER A C 1
ATOM 2536 O O . SER A 1 367 ? 2.747 -19.075 3.425 1.00 47.56 367 SER A O 1
ATOM 2538 N N . SER A 1 368 ? 3.354 -19.363 1.278 1.00 44.69 368 SER A N 1
ATOM 2539 C CA . SER A 1 368 ? 3.618 -20.796 1.389 1.00 44.69 368 SER A CA 1
ATOM 2540 C C . SER A 1 368 ? 5.086 -21.159 1.583 1.00 44.69 368 SER A C 1
ATOM 2542 O O . SER A 1 368 ? 5.364 -22.353 1.675 1.00 44.69 368 SER A O 1
ATOM 2544 N N . ALA A 1 369 ? 6.033 -20.220 1.632 1.00 43.50 369 ALA A N 1
ATOM 2545 C CA . ALA A 1 369 ? 7.435 -20.592 1.803 1.00 43.50 369 ALA A CA 1
ATOM 2546 C C . ALA A 1 369 ? 8.329 -19.406 2.177 1.00 43.50 369 ALA A C 1
ATOM 2548 O O . ALA A 1 369 ? 8.708 -18.657 1.295 1.00 43.50 369 ALA A O 1
ATOM 2549 N N . TRP A 1 370 ? 8.765 -19.378 3.444 1.00 37.41 370 TRP A N 1
ATOM 2550 C CA . TRP A 1 370 ? 9.981 -18.702 3.925 1.00 37.41 370 TRP A CA 1
ATOM 2551 C C . TRP A 1 370 ? 10.063 -17.159 3.769 1.00 37.41 370 TRP A C 1
ATOM 2553 O O . TRP A 1 370 ? 9.485 -16.581 2.864 1.00 37.41 370 TRP A O 1
ATOM 2563 N N . PRO A 1 371 ? 10.806 -16.458 4.647 1.00 43.00 371 PRO A N 1
ATOM 2564 C CA . PRO A 1 371 ? 11.468 -16.949 5.849 1.00 43.00 371 PRO A CA 1
ATOM 2565 C C . PRO A 1 371 ? 10.470 -17.124 7.003 1.00 43.00 371 PRO A C 1
ATOM 2567 O O . PRO A 1 371 ? 9.419 -16.483 7.064 1.00 43.00 371 PRO A O 1
ATOM 2570 N N . HIS A 1 372 ? 10.834 -17.997 7.942 1.00 42.72 372 HIS A N 1
ATOM 2571 C CA . HIS A 1 372 ? 10.114 -18.260 9.194 1.00 42.72 372 HIS A CA 1
ATOM 2572 C C . HIS A 1 372 ? 9.926 -17.017 10.098 1.00 42.72 372 HIS A C 1
ATOM 2574 O O . HIS A 1 372 ? 9.258 -17.129 11.120 1.00 42.72 372 HIS A O 1
ATOM 2580 N N . ASP A 1 373 ? 10.434 -15.851 9.684 1.00 44.81 373 ASP A N 1
ATOM 2581 C CA . ASP A 1 373 ? 10.380 -14.575 10.406 1.00 44.81 373 ASP A CA 1
ATOM 2582 C C . ASP A 1 373 ? 9.287 -13.616 9.881 1.00 44.81 373 ASP A C 1
ATOM 2584 O O . ASP A 1 373 ? 9.146 -12.498 10.365 1.00 44.81 373 ASP A O 1
ATOM 2588 N N . THR A 1 374 ? 8.477 -14.006 8.886 1.00 44.59 374 THR A N 1
ATOM 2589 C CA . THR A 1 374 ? 7.384 -13.134 8.391 1.00 44.59 374 THR A CA 1
ATOM 2590 C C . THR A 1 374 ? 6.158 -13.093 9.306 1.00 44.59 374 THR A C 1
ATOM 2592 O O . THR A 1 374 ? 5.399 -12.121 9.250 1.00 44.59 374 THR A O 1
ATOM 2595 N N . ASP A 1 375 ? 5.983 -14.083 10.188 1.00 46.78 375 ASP A N 1
ATOM 2596 C CA . ASP A 1 375 ? 4.973 -14.023 11.255 1.00 46.78 375 ASP A CA 1
ATOM 2597 C C . ASP A 1 375 ? 5.277 -12.887 12.261 1.00 46.78 375 ASP A C 1
ATOM 2599 O O . ASP A 1 375 ? 4.341 -12.334 12.840 1.00 46.78 375 ASP A O 1
ATOM 2603 N N . ASP A 1 376 ? 6.538 -12.439 12.375 1.00 49.75 376 ASP A N 1
ATOM 2604 C CA . ASP A 1 376 ? 6.953 -11.315 13.236 1.00 49.75 376 ASP A CA 1
ATOM 2605 C C . ASP A 1 376 ? 6.622 -9.923 12.651 1.00 49.75 376 ASP A C 1
ATOM 2607 O O . ASP A 1 376 ? 6.798 -8.903 13.320 1.00 49.75 376 ASP A O 1
ATOM 2611 N N . LEU A 1 377 ? 6.110 -9.840 11.415 1.00 59.69 377 LEU A N 1
ATOM 2612 C CA . LEU A 1 377 ? 5.766 -8.563 10.765 1.00 59.69 377 LEU A CA 1
ATOM 2613 C C . LEU A 1 377 ? 4.279 -8.197 10.859 1.00 59.69 377 LEU A C 1
ATOM 2615 O O . LEU A 1 377 ? 3.889 -7.094 10.462 1.00 59.69 377 LEU A O 1
ATOM 2619 N N . LEU A 1 378 ? 3.433 -9.099 11.362 1.00 70.00 378 LEU A N 1
ATOM 2620 C CA . LEU A 1 378 ? 2.003 -8.856 11.524 1.00 70.00 378 LEU A CA 1
ATOM 2621 C C . LEU A 1 378 ? 1.733 -8.018 12.773 1.00 70.00 378 LEU A C 1
ATOM 2623 O O . LEU A 1 378 ? 1.732 -8.507 13.898 1.00 70.00 378 LEU A O 1
ATOM 2627 N N . THR A 1 379 ? 1.432 -6.744 12.549 1.00 80.19 379 THR A N 1
ATOM 2628 C CA . THR A 1 379 ? 0.962 -5.829 13.588 1.00 80.19 379 THR A CA 1
ATOM 2629 C C . THR A 1 379 ? -0.537 -5.603 13.470 1.00 80.19 379 THR A C 1
ATOM 2631 O O . THR A 1 379 ? -1.100 -5.545 12.375 1.00 80.19 379 THR A O 1
ATOM 2634 N N . TYR A 1 380 ? -1.207 -5.434 14.603 1.00 81.75 380 TYR A N 1
ATOM 2635 C CA . TYR A 1 380 ? -2.636 -5.163 14.655 1.00 81.75 380 TYR A CA 1
ATOM 2636 C C . TYR A 1 380 ? -2.904 -3.740 15.144 1.00 81.75 380 TYR A C 1
ATOM 2638 O O . TYR A 1 380 ? -2.217 -3.201 16.017 1.00 81.75 380 TYR A O 1
ATOM 2646 N N . ALA A 1 381 ? -3.937 -3.130 14.567 1.00 84.25 381 ALA A N 1
ATOM 2647 C CA . ALA A 1 381 ? -4.548 -1.919 15.091 1.00 84.25 381 ALA A CA 1
ATOM 2648 C C . ALA A 1 381 ? -5.969 -2.244 15.553 1.00 84.25 381 ALA A C 1
ATOM 2650 O O . ALA A 1 381 ? -6.792 -2.728 14.770 1.00 84.25 381 ALA A O 1
ATOM 2651 N N . VAL A 1 382 ? -6.254 -1.970 16.825 1.00 84.62 382 VAL A N 1
ATOM 2652 C CA . VAL A 1 382 ? -7.560 -2.188 17.455 1.00 84.62 382 VAL A CA 1
ATOM 2653 C C . VAL A 1 382 ? -8.140 -0.841 17.860 1.00 84.62 382 VAL A C 1
ATOM 2655 O O . VAL A 1 382 ? -7.508 -0.068 18.573 1.00 84.62 382 VAL A O 1
ATOM 2658 N N . THR A 1 383 ? -9.355 -0.556 17.401 1.00 86.44 383 THR A N 1
ATOM 2659 C CA . THR A 1 383 ? -10.068 0.699 17.667 1.00 86.44 383 THR A CA 1
ATOM 2660 C C . THR A 1 383 ? -11.412 0.433 18.338 1.00 86.44 383 THR A C 1
ATOM 2662 O O . THR A 1 383 ? -12.208 -0.357 17.827 1.00 86.44 383 THR A O 1
ATOM 2665 N N . LEU A 1 384 ? -11.700 1.123 19.446 1.00 86.12 384 LEU A N 1
ATOM 2666 C CA . LEU A 1 384 ? -13.025 1.189 20.068 1.00 86.12 384 LEU A CA 1
ATOM 2667 C C . LEU A 1 384 ? -13.662 2.552 19.813 1.00 86.12 384 LEU A C 1
ATOM 2669 O O . LEU A 1 384 ? -13.164 3.575 20.278 1.00 86.12 384 LEU A O 1
ATOM 2673 N N . HIS A 1 385 ? -14.826 2.530 19.172 1.00 87.50 385 HIS A N 1
ATOM 2674 C CA . HIS A 1 385 ? -15.651 3.711 18.930 1.00 87.50 385 HIS A CA 1
ATOM 2675 C C . HIS A 1 385 ? -16.891 3.699 19.833 1.00 87.50 385 HIS A C 1
ATOM 2677 O O . HIS A 1 385 ? -17.643 2.716 19.841 1.00 87.50 385 HIS A O 1
ATOM 2683 N N . ASP A 1 386 ? -17.111 4.774 20.599 1.00 85.94 386 ASP A N 1
ATOM 2684 C CA . ASP A 1 386 ? -18.265 4.921 21.498 1.00 85.94 386 ASP A CA 1
ATOM 2685 C C . ASP A 1 386 ? -19.532 5.274 20.709 1.00 85.94 386 ASP A C 1
ATOM 2687 O O . ASP A 1 386 ? -19.758 6.412 20.296 1.00 85.94 386 ASP A O 1
ATOM 2691 N N . THR A 1 387 ? -20.414 4.292 20.539 1.00 81.81 387 THR A N 1
ATOM 2692 C CA . THR A 1 387 ? -21.672 4.486 19.804 1.00 81.81 387 THR A CA 1
ATOM 2693 C C . THR A 1 387 ? -22.736 5.239 20.604 1.00 81.81 387 THR A C 1
ATOM 2695 O O . THR A 1 387 ? -23.699 5.747 20.024 1.00 81.81 387 THR A O 1
ATOM 2698 N N . THR A 1 388 ? -22.588 5.327 21.929 1.00 77.62 388 THR A N 1
ATOM 2699 C CA . THR A 1 388 ? -23.500 6.083 22.794 1.00 77.62 388 THR A CA 1
ATOM 2700 C C . THR A 1 388 ? -23.133 7.567 22.812 1.00 77.62 388 THR A C 1
ATOM 2702 O O . THR A 1 388 ? -24.023 8.424 22.843 1.00 77.62 388 THR A O 1
ATOM 2705 N N . HIS A 1 389 ? -21.837 7.877 22.753 1.00 78.62 389 HIS A N 1
ATOM 2706 C CA . HIS A 1 389 ? -21.299 9.234 22.733 1.00 78.62 389 HIS A CA 1
ATOM 2707 C C . HIS A 1 389 ?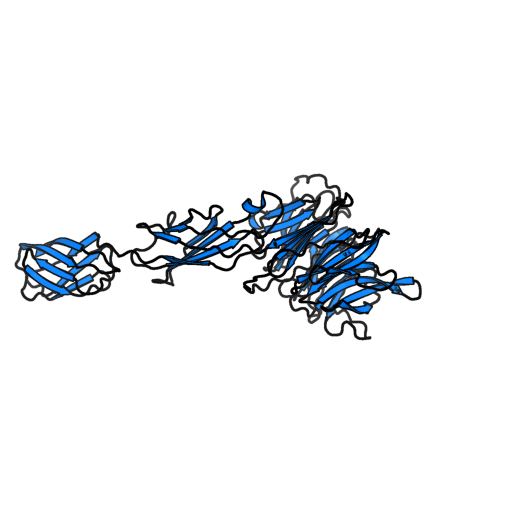 -20.304 9.420 21.575 1.00 78.62 389 HIS A C 1
ATOM 2709 O O . HIS A 1 389 ? -19.117 9.616 21.819 1.00 78.62 389 HIS A O 1
ATOM 2715 N N . PRO A 1 390 ? -20.774 9.485 20.317 1.00 80.06 390 PRO A N 1
ATOM 2716 C CA . PRO A 1 390 ? -19.908 9.486 19.128 1.00 80.06 390 PRO A CA 1
ATOM 2717 C C . PRO A 1 390 ? -19.016 10.731 18.979 1.00 80.06 390 PRO A C 1
ATOM 2719 O O . PRO A 1 390 ? -18.225 10.820 18.049 1.00 80.06 390 PRO A O 1
ATOM 2722 N N . ALA A 1 391 ? -19.164 11.725 19.861 1.00 79.06 391 ALA A N 1
ATOM 2723 C CA . ALA A 1 391 ? -18.287 12.893 19.927 1.00 79.06 391 ALA A CA 1
ATOM 2724 C C . ALA A 1 391 ? -17.038 12.664 20.803 1.00 79.06 391 ALA A C 1
ATOM 2726 O O . ALA A 1 391 ? -16.171 13.535 20.857 1.00 79.06 391 ALA A O 1
ATOM 2727 N N . VAL A 1 392 ? -16.971 11.548 21.537 1.00 76.62 392 VAL A N 1
ATOM 2728 C CA . VAL A 1 392 ? -15.788 11.149 22.307 1.00 76.62 392 VAL A CA 1
ATOM 2729 C C . VAL A 1 392 ? -14.770 10.538 21.335 1.00 76.62 392 VAL A C 1
ATOM 2731 O O . VAL A 1 392 ? -15.181 9.732 20.503 1.00 76.62 392 VAL A O 1
ATOM 2734 N N . PRO A 1 393 ? -13.477 10.914 21.405 1.00 82.69 393 PRO A N 1
ATOM 2735 C CA . PRO A 1 393 ? -12.441 10.309 20.572 1.00 82.69 393 PRO A CA 1
ATOM 2736 C C . PRO A 1 393 ? -12.354 8.795 20.761 1.00 82.69 393 PRO A C 1
ATOM 2738 O O . PRO A 1 393 ? -12.542 8.291 21.872 1.00 82.69 393 PRO A O 1
ATOM 2741 N N . ASP A 1 394 ? -12.020 8.096 19.682 1.00 85.06 394 ASP A N 1
ATOM 2742 C CA . ASP A 1 394 ? -11.840 6.649 19.699 1.00 85.06 394 ASP A CA 1
ATOM 2743 C C . ASP A 1 394 ? -10.625 6.253 20.538 1.00 85.06 394 ASP A C 1
ATOM 2745 O O . ASP A 1 394 ? -9.615 6.960 20.584 1.00 85.06 394 ASP A O 1
ATOM 2749 N N . LEU A 1 395 ? -10.717 5.092 21.184 1.00 82.19 395 LEU A N 1
ATOM 2750 C CA . LEU A 1 395 ? -9.569 4.477 21.839 1.00 82.19 395 LEU A CA 1
ATOM 2751 C C . LEU A 1 395 ? -8.877 3.585 20.816 1.00 82.19 395 LEU A C 1
ATOM 2753 O O . LEU A 1 395 ? -9.506 2.666 20.292 1.00 82.19 395 LEU A O 1
ATOM 2757 N N . VAL A 1 396 ? -7.602 3.848 20.543 1.00 83.56 396 VAL A N 1
ATOM 2758 C CA . VAL A 1 396 ? -6.821 3.134 19.528 1.00 83.56 396 VAL A CA 1
ATOM 2759 C C . VAL A 1 396 ? -5.557 2.565 20.166 1.00 83.56 396 VAL A C 1
ATOM 2761 O O . VAL A 1 396 ? -4.805 3.312 20.788 1.00 83.56 396 VAL A O 1
ATOM 2764 N N . THR A 1 397 ? -5.310 1.274 19.957 1.00 82.69 397 THR A N 1
ATOM 2765 C CA . THR A 1 397 ? -4.014 0.623 20.207 1.00 82.69 397 THR A CA 1
ATOM 2766 C C . THR A 1 397 ? -3.449 0.149 18.872 1.00 82.69 397 THR A C 1
ATOM 2768 O O . THR A 1 397 ? -4.181 -0.410 18.054 1.00 82.69 397 THR A O 1
ATOM 2771 N N . THR A 1 398 ? -2.164 0.397 18.629 1.00 81.81 398 THR A N 1
ATOM 2772 C CA . THR A 1 398 ? -1.458 0.053 17.384 1.00 81.81 398 THR A CA 1
ATOM 2773 C C . THR A 1 398 ? -0.157 -0.673 17.683 1.00 81.81 398 THR A C 1
ATOM 2775 O O . THR A 1 398 ? 0.455 -0.394 18.710 1.00 81.81 398 THR A O 1
ATOM 2778 N N . GLY A 1 399 ? 0.312 -1.497 16.745 1.00 74.44 399 GLY A N 1
ATOM 2779 C CA . GLY A 1 399 ? 1.598 -2.190 16.874 1.00 74.44 399 GLY A CA 1
ATOM 2780 C C . GLY A 1 399 ? 1.520 -3.445 17.739 1.00 74.44 399 GLY A C 1
ATOM 2781 O O . GLY A 1 399 ? 2.547 -3.926 18.199 1.00 74.44 399 GLY A O 1
ATOM 2782 N N . GLU A 1 400 ? 0.309 -3.953 17.973 1.00 77.62 400 GLU A N 1
ATOM 2783 C CA . GLU A 1 400 ? 0.115 -5.163 18.760 1.00 77.62 400 GLU A CA 1
ATOM 2784 C C . GLU A 1 400 ? 0.549 -6.384 17.954 1.00 77.62 400 GLU A C 1
ATOM 2786 O O . GLU A 1 400 ? 0.244 -6.465 16.764 1.00 77.62 400 GLU A O 1
ATOM 2791 N N . THR A 1 401 ? 1.246 -7.315 18.594 1.00 74.75 401 THR A N 1
ATOM 2792 C CA . THR A 1 401 ? 1.769 -8.533 17.951 1.00 74.75 401 THR A CA 1
ATOM 2793 C C . THR A 1 401 ? 1.092 -9.787 18.494 1.00 74.75 401 THR A C 1
ATOM 2795 O O . THR A 1 401 ? 1.028 -10.790 17.784 1.00 74.75 401 THR A O 1
ATOM 2798 N N . ASP A 1 402 ? 0.493 -9.721 19.692 1.00 75.69 402 ASP A N 1
ATOM 2799 C CA . ASP A 1 402 ? -0.291 -10.816 20.255 1.00 75.69 402 ASP A CA 1
ATOM 2800 C C . ASP A 1 402 ? -1.799 -10.610 19.991 1.00 75.69 402 ASP A C 1
ATOM 2802 O O . ASP A 1 402 ? -2.441 -9.736 20.578 1.00 75.69 402 ASP A O 1
ATOM 2806 N N . PRO A 1 403 ? -2.422 -11.416 19.114 1.00 68.25 403 PRO A N 1
ATOM 2807 C CA . PRO A 1 403 ? -3.842 -11.297 18.781 1.00 68.25 403 PRO A CA 1
ATOM 2808 C C . PRO A 1 403 ? -4.779 -11.826 19.883 1.00 68.25 403 PRO A C 1
ATOM 2810 O O . PRO A 1 403 ? -6.006 -11.726 19.752 1.00 68.25 403 PRO A O 1
ATOM 2813 N N . THR A 1 404 ? -4.234 -12.460 20.928 1.00 70.94 404 THR A N 1
ATOM 2814 C CA . THR A 1 404 ? -5.026 -13.171 21.938 1.00 70.94 404 THR A CA 1
ATOM 2815 C C . THR A 1 404 ? -5.387 -12.341 23.162 1.00 70.94 404 THR A C 1
ATOM 2817 O O . THR A 1 404 ? -6.336 -12.721 23.847 1.00 70.94 404 THR A O 1
ATOM 2820 N N . ASP A 1 405 ? -4.708 -11.217 23.403 1.00 71.12 405 ASP A N 1
ATOM 2821 C CA . ASP A 1 405 ? -4.901 -10.408 24.612 1.00 71.12 405 ASP A CA 1
ATOM 2822 C C . ASP A 1 405 ? -4.608 -8.918 24.350 1.00 71.12 405 ASP A C 1
ATOM 2824 O O . ASP A 1 405 ? -3.529 -8.406 24.651 1.00 71.12 405 ASP A O 1
ATOM 2828 N N . VAL A 1 406 ? -5.574 -8.201 23.756 1.00 74.19 406 VAL A N 1
ATOM 2829 C CA . VAL A 1 406 ? -5.455 -6.748 23.546 1.00 74.19 406 VAL A CA 1
ATOM 2830 C C . VAL A 1 406 ? -6.263 -5.995 24.594 1.00 74.19 406 VAL A C 1
ATOM 2832 O O . VAL A 1 406 ? -7.487 -5.854 24.497 1.00 74.19 406 VAL A O 1
ATOM 2835 N N . MET A 1 407 ? -5.556 -5.455 25.585 1.00 73.12 407 MET A N 1
ATOM 2836 C CA . MET A 1 407 ? -6.151 -4.688 26.678 1.00 73.12 407 MET A CA 1
ATOM 2837 C C . MET A 1 407 ? -6.371 -3.224 26.308 1.00 73.12 407 MET A C 1
ATOM 2839 O O . MET A 1 407 ? -5.435 -2.468 26.054 1.00 73.12 407 MET A O 1
ATOM 2843 N N . LEU A 1 408 ? -7.629 -2.784 26.361 1.00 71.81 408 LEU A N 1
ATOM 2844 C CA . LEU A 1 408 ? -8.021 -1.404 26.069 1.00 71.81 408 LEU A CA 1
ATOM 2845 C C . LEU A 1 408 ? -8.631 -0.724 27.300 1.00 71.81 408 LEU A C 1
ATOM 2847 O O . LEU A 1 408 ? -9.427 -1.308 28.042 1.00 71.81 408 LEU A O 1
ATOM 2851 N N . GLY A 1 409 ? -8.269 0.548 27.504 1.00 65.19 409 GLY A N 1
ATOM 2852 C CA . GLY A 1 409 ? -8.753 1.386 28.609 1.00 65.19 409 GLY A CA 1
ATOM 2853 C C . GLY A 1 409 ? -7.939 1.311 29.908 1.00 65.19 409 GLY A C 1
ATOM 2854 O O . GLY A 1 409 ? -8.447 1.720 30.956 1.00 65.19 409 GLY A O 1
ATOM 2855 N N . TYR A 1 410 ? -6.708 0.783 29.850 1.00 57.84 410 TYR A N 1
ATOM 2856 C CA . TYR A 1 410 ? -5.801 0.682 31.000 1.00 57.84 410 TYR A CA 1
ATOM 2857 C C . TYR A 1 410 ? -5.081 2.006 31.314 1.00 57.84 410 TYR A C 1
ATOM 2859 O O . TYR A 1 410 ? -5.003 2.371 32.486 1.00 57.84 410 TYR A O 1
ATOM 2867 N N . ASP A 1 411 ? -4.644 2.754 30.292 1.00 59.22 411 ASP A N 1
ATOM 2868 C CA . ASP A 1 411 ? -3.701 3.859 30.514 1.00 59.22 411 ASP A CA 1
ATOM 2869 C C . ASP A 1 411 ? -4.358 5.217 30.836 1.00 59.22 411 ASP A C 1
ATOM 2871 O O . ASP A 1 411 ? -4.073 5.752 31.901 1.00 59.22 411 ASP A O 1
ATOM 2875 N N . ASP A 1 412 ? -5.293 5.759 30.032 1.00 52.59 412 ASP A N 1
ATOM 2876 C CA . ASP A 1 412 ? -5.831 7.122 30.300 1.00 52.59 412 ASP A CA 1
ATOM 2877 C C . ASP A 1 412 ? -7.339 7.345 30.060 1.00 52.59 412 ASP A C 1
ATOM 2879 O O . ASP A 1 412 ? -7.923 8.308 30.570 1.00 52.59 412 ASP A O 1
ATOM 2883 N N . VAL A 1 413 ? -8.021 6.458 29.328 1.00 66.19 413 VAL A N 1
ATOM 2884 C CA . VAL A 1 413 ? -9.460 6.593 29.037 1.00 66.19 413 VAL A CA 1
ATOM 2885 C C . VAL A 1 413 ? -10.185 5.322 29.462 1.00 66.19 413 VAL A C 1
ATOM 2887 O O . VAL A 1 413 ? -10.239 4.338 28.736 1.00 66.19 413 VAL A O 1
ATOM 28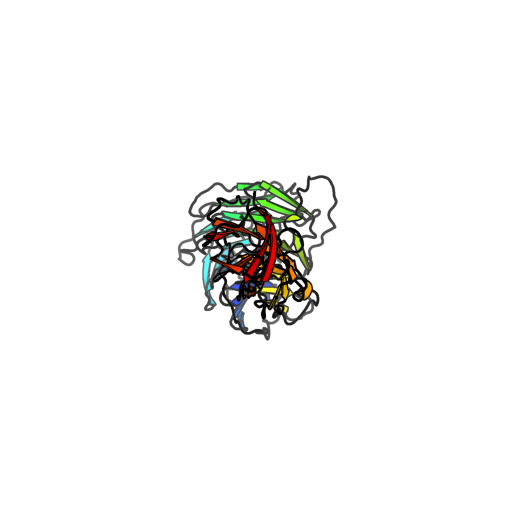90 N N . SER A 1 414 ? -10.757 5.328 30.667 1.00 73.19 414 SER A N 1
ATOM 2891 C CA . SER A 1 414 ? -11.578 4.206 31.131 1.00 73.19 414 SER A CA 1
ATOM 2892 C C . SER A 1 414 ? -12.899 4.128 30.365 1.00 73.19 414 SER A C 1
ATOM 2894 O O . SER A 1 414 ? -13.570 5.142 30.157 1.00 73.19 414 SER A O 1
ATOM 2896 N N . LEU A 1 415 ? -13.343 2.910 30.057 1.00 78.44 415 LEU A N 1
ATOM 2897 C CA . LEU A 1 415 ? -14.647 2.686 29.436 1.00 78.44 415 LEU A CA 1
ATOM 2898 C C . LEU A 1 415 ? -15.788 3.136 30.359 1.00 78.44 415 LEU A C 1
ATOM 2900 O O . LEU A 1 415 ? -15.814 2.836 31.558 1.00 78.44 415 LEU A O 1
ATOM 2904 N N . VAL A 1 416 ? -16.805 3.791 29.799 1.00 75.75 416 VAL A N 1
ATOM 2905 C CA . VAL A 1 416 ? -17.897 4.390 30.578 1.00 75.75 416 VAL A CA 1
ATOM 2906 C C . VAL A 1 416 ? -19.041 3.398 30.771 1.00 75.75 416 VAL A C 1
ATOM 2908 O O . VAL A 1 416 ? -19.591 2.832 29.823 1.00 75.75 416 VAL A O 1
ATOM 2911 N N . ALA A 1 417 ? -19.409 3.132 32.026 1.00 70.12 417 ALA A N 1
ATOM 2912 C CA . ALA A 1 417 ? -20.484 2.192 32.341 1.00 70.12 417 ALA A CA 1
ATOM 2913 C C . ALA A 1 417 ? -21.830 2.658 31.754 1.00 70.12 417 ALA A C 1
ATOM 2915 O O . ALA A 1 417 ? -22.302 3.752 32.070 1.00 70.12 417 ALA A O 1
ATOM 2916 N N . GLY A 1 418 ? -22.477 1.785 30.979 1.00 69.56 418 GLY A N 1
ATOM 2917 C CA . GLY A 1 418 ? -23.714 2.079 30.252 1.00 69.56 418 GLY A CA 1
ATOM 2918 C C . GLY A 1 418 ? -23.521 2.391 28.766 1.00 69.56 418 GLY A C 1
ATOM 2919 O O . GLY A 1 418 ? -24.518 2.376 28.045 1.00 69.56 418 GLY A O 1
ATOM 2920 N N . ASP A 1 419 ? -22.281 2.586 28.314 1.00 79.38 419 ASP A N 1
ATOM 2921 C CA . ASP A 1 419 ? -21.976 2.882 26.913 1.00 79.38 419 ASP A CA 1
ATOM 2922 C C . ASP A 1 419 ? -21.631 1.616 26.131 1.00 79.38 419 ASP A C 1
ATOM 2924 O O . ASP A 1 419 ? -21.084 0.659 26.696 1.00 79.38 419 ASP A O 1
ATOM 2928 N N . ALA A 1 420 ? -22.012 1.608 24.853 1.00 80.62 420 ALA A N 1
ATOM 2929 C CA . ALA A 1 420 ? -21.781 0.518 23.916 1.00 80.62 420 ALA A CA 1
ATOM 2930 C C . ALA A 1 420 ? -20.726 0.934 22.890 1.00 80.62 420 ALA A C 1
ATOM 2932 O O . ALA A 1 420 ? -20.730 2.075 22.423 1.00 80.62 420 ALA A O 1
ATOM 2933 N N . TYR A 1 421 ? -19.869 -0.008 22.502 1.00 84.88 421 TYR A N 1
ATOM 2934 C CA . TYR A 1 421 ? -18.752 0.270 21.603 1.00 84.88 421 TYR A CA 1
ATOM 2935 C C . TYR A 1 421 ? -18.792 -0.638 20.378 1.00 84.88 421 TYR A C 1
ATOM 2937 O O . TYR A 1 421 ? -19.146 -1.817 20.471 1.00 84.88 421 TYR A O 1
ATOM 2945 N N . THR A 1 422 ? -18.396 -0.097 19.232 1.00 88.12 422 THR A N 1
ATOM 2946 C CA . THR A 1 422 ? -17.991 -0.905 18.077 1.00 88.12 422 THR A CA 1
ATOM 2947 C C . THR A 1 422 ? -16.487 -1.085 18.107 1.00 88.12 422 THR A C 1
ATOM 2949 O O . THR A 1 422 ? -15.759 -0.125 18.346 1.00 88.12 422 THR A O 1
ATOM 2952 N N . ILE A 1 423 ? -16.041 -2.309 17.847 1.00 86.75 423 ILE A N 1
ATOM 2953 C CA . ILE A 1 423 ? -14.628 -2.664 17.760 1.00 86.75 423 ILE A CA 1
ATOM 2954 C C . ILE A 1 423 ? -14.284 -2.807 16.285 1.00 86.75 423 ILE A C 1
ATOM 2956 O O . ILE A 1 423 ? -15.010 -3.487 15.557 1.00 86.75 423 ILE A O 1
ATOM 2960 N N . SER A 1 424 ? -13.191 -2.187 15.864 1.00 86.94 424 SER A N 1
ATOM 2961 C CA . SER A 1 424 ? -12.600 -2.371 14.541 1.00 86.94 424 SER A CA 1
ATOM 2962 C C . SER A 1 424 ? -11.184 -2.908 14.704 1.00 86.94 424 SER A C 1
ATOM 2964 O O . SER A 1 424 ? -10.413 -2.335 15.469 1.00 86.94 424 SER A O 1
ATOM 2966 N N . VAL A 1 425 ? -10.858 -3.994 14.005 1.00 84.19 425 VAL A N 1
ATOM 2967 C CA . VAL A 1 425 ? -9.511 -4.581 13.987 1.00 84.19 425 VAL A CA 1
ATOM 2968 C C . VAL A 1 425 ? -9.013 -4.645 12.551 1.00 84.19 425 VAL A C 1
ATOM 2970 O O . VAL A 1 425 ? -9.725 -5.130 11.668 1.00 84.19 425 VAL A O 1
ATOM 2973 N N . THR A 1 426 ? -7.789 -4.185 12.327 1.00 82.75 426 THR A N 1
ATOM 2974 C CA . THR A 1 426 ? -7.049 -4.360 11.071 1.00 82.75 426 THR A CA 1
ATOM 2975 C C . THR A 1 426 ? -5.700 -4.996 11.358 1.00 82.75 426 THR A C 1
ATOM 2977 O O . THR A 1 426 ? -5.085 -4.696 12.379 1.00 82.75 426 THR A O 1
ATOM 2980 N N . ALA A 1 427 ? -5.252 -5.854 10.450 1.00 80.19 427 ALA A N 1
ATOM 2981 C CA . ALA A 1 427 ? -3.936 -6.479 10.477 1.00 80.19 427 ALA A CA 1
ATOM 2982 C C . ALA A 1 427 ? -3.065 -5.843 9.394 1.00 80.19 427 ALA A C 1
ATOM 2984 O O . ALA A 1 427 ? -3.552 -5.633 8.282 1.00 80.19 427 ALA A O 1
ATOM 2985 N N . THR A 1 428 ? -1.805 -5.562 9.700 1.00 75.19 428 THR A N 1
ATOM 2986 C CA . THR A 1 428 ? -0.847 -4.955 8.779 1.00 75.19 428 THR A CA 1
ATOM 2987 C C . THR A 1 428 ? 0.451 -5.748 8.809 1.00 75.19 428 THR A C 1
ATOM 2989 O O . THR A 1 428 ? 1.022 -5.915 9.879 1.00 75.19 428 THR A O 1
ATOM 2992 N N . ASN A 1 429 ? 0.952 -6.202 7.660 1.00 69.06 429 ASN A N 1
ATOM 2993 C CA . ASN A 1 429 ? 2.257 -6.882 7.557 1.00 69.06 429 ASN A CA 1
ATOM 2994 C C . ASN A 1 429 ? 3.393 -5.911 7.163 1.00 69.06 429 ASN A C 1
ATOM 2996 O O . ASN A 1 429 ? 4.223 -6.212 6.309 1.00 69.06 429 ASN A O 1
ATOM 3000 N N . GLY A 1 430 ? 3.356 -4.688 7.699 1.00 63.53 430 GLY A N 1
ATOM 3001 C CA . GLY A 1 430 ? 4.225 -3.563 7.324 1.00 63.53 430 GLY A CA 1
ATOM 3002 C C . GLY A 1 430 ? 3.886 -2.896 5.982 1.00 63.53 430 GLY A C 1
ATOM 3003 O O . GLY A 1 430 ? 3.984 -1.676 5.869 1.00 63.53 430 GLY A O 1
ATOM 3004 N N . LEU A 1 431 ? 3.418 -3.664 4.993 1.00 58.59 431 LEU A N 1
ATOM 3005 C CA . LEU A 1 431 ? 3.162 -3.158 3.641 1.00 58.59 431 LEU A CA 1
ATOM 3006 C C . LEU A 1 431 ? 1.675 -3.152 3.253 1.00 58.59 431 LEU A C 1
ATOM 3008 O O . LEU A 1 431 ? 1.222 -2.263 2.532 1.00 58.59 431 LEU A O 1
ATOM 3012 N N . LEU A 1 432 ? 0.908 -4.126 3.744 1.00 61.41 432 LEU A N 1
ATOM 3013 C CA . LEU A 1 432 ? -0.472 -4.395 3.345 1.00 61.41 432 LEU A CA 1
ATOM 3014 C C . LEU A 1 432 ? -1.390 -4.416 4.559 1.00 61.41 432 LEU A C 1
ATOM 3016 O O . LEU A 1 432 ? -1.082 -5.081 5.545 1.00 61.41 432 LEU A O 1
ATOM 3020 N N . THR A 1 433 ? -2.543 -3.751 4.468 1.00 71.19 433 THR A N 1
ATOM 3021 C CA . THR A 1 433 ? -3.562 -3.741 5.531 1.00 71.19 433 THR A CA 1
ATOM 3022 C C . THR A 1 433 ? -4.770 -4.585 5.140 1.00 71.19 433 THR A C 1
ATOM 3024 O O . THR A 1 433 ? -5.311 -4.449 4.042 1.00 71.19 433 THR A O 1
ATOM 3027 N N . SER A 1 434 ? -5.230 -5.437 6.053 1.00 73.62 434 SER A N 1
ATOM 3028 C CA . SER A 1 434 ? -6.421 -6.259 5.863 1.00 73.62 434 SER A CA 1
ATOM 3029 C C . SER A 1 434 ? -7.718 -5.449 5.869 1.00 73.62 434 SER A C 1
ATOM 3031 O O . SER A 1 434 ? -7.791 -4.307 6.332 1.00 73.62 434 SER A O 1
ATOM 3033 N N . ALA A 1 435 ? -8.796 -6.062 5.374 1.00 77.25 435 ALA A N 1
ATOM 3034 C CA . ALA A 1 435 ? -10.129 -5.502 5.548 1.00 77.25 435 ALA A CA 1
ATOM 3035 C C . ALA A 1 435 ? -10.495 -5.417 7.041 1.00 77.25 435 ALA A C 1
ATOM 3037 O O . ALA A 1 435 ? -10.186 -6.313 7.827 1.00 77.25 435 ALA A O 1
ATOM 3038 N N . VAL A 1 436 ? -11.218 -4.355 7.412 1.00 82.00 436 VAL A N 1
ATOM 3039 C CA . VAL A 1 436 ? -11.623 -4.118 8.803 1.00 82.00 436 VAL A CA 1
ATOM 3040 C C . VAL A 1 436 ? -12.560 -5.222 9.286 1.00 82.00 436 VAL A C 1
ATOM 3042 O O . VAL A 1 436 ? -13.694 -5.356 8.810 1.00 82.00 436 VAL A O 1
ATOM 3045 N N . ALA A 1 437 ? -12.122 -5.952 10.303 1.00 80.81 437 ALA A N 1
ATOM 3046 C CA . ALA A 1 437 ? -12.965 -6.846 11.070 1.00 80.81 437 ALA A CA 1
ATOM 3047 C C . ALA A 1 437 ? -13.750 -6.046 12.114 1.00 80.81 437 ALA A C 1
ATOM 3049 O O . ALA A 1 437 ? -13.197 -5.169 12.777 1.00 80.81 437 ALA A O 1
ATOM 3050 N N . ARG A 1 438 ? -15.050 -6.334 12.265 1.00 84.25 438 ARG A N 1
ATOM 3051 C CA . ARG A 1 438 ? -15.924 -5.611 13.201 1.00 84.25 438 ARG A CA 1
ATOM 3052 C C . ARG A 1 438 ? -16.485 -6.509 14.291 1.00 84.25 438 ARG A C 1
ATOM 3054 O O . ARG A 1 438 ? -16.992 -7.594 14.013 1.00 84.25 438 ARG A O 1
ATOM 3061 N N . GLY A 1 439 ? -16.446 -6.005 15.516 1.00 82.31 439 GLY A N 1
ATOM 3062 C CA . GLY A 1 439 ? -17.084 -6.585 16.690 1.00 82.31 439 GLY A CA 1
ATOM 3063 C C . GLY A 1 439 ? -17.937 -5.555 17.423 1.00 82.31 439 GLY A C 1
ATOM 3064 O O . GLY A 1 439 ? -17.926 -4.361 17.114 1.00 82.31 439 GLY A O 1
ATOM 3065 N N . THR A 1 440 ? -18.685 -6.012 18.420 1.00 82.56 440 THR A N 1
ATOM 3066 C CA . THR A 1 440 ? -19.459 -5.131 19.301 1.00 82.56 440 THR A CA 1
ATOM 3067 C C . THR A 1 440 ? -19.181 -5.474 20.746 1.00 82.56 440 THR A C 1
ATOM 3069 O O . THR A 1 440 ? -19.249 -6.643 21.122 1.00 82.56 440 THR A O 1
ATOM 3072 N N . LEU A 1 441 ? -18.972 -4.450 21.565 1.00 80.19 441 LEU A N 1
ATOM 3073 C CA . LEU A 1 441 ? -18.900 -4.576 23.009 1.00 80.19 441 LEU A CA 1
ATOM 3074 C C . LEU A 1 441 ? -20.183 -4.026 23.622 1.00 80.19 441 LEU A C 1
ATOM 3076 O O . LEU A 1 441 ? -20.471 -2.826 23.561 1.00 80.19 441 LEU A O 1
ATOM 3080 N N . ALA A 1 442 ? -20.974 -4.924 24.205 1.00 75.75 442 ALA A N 1
ATOM 3081 C CA . ALA A 1 442 ? -22.238 -4.555 24.815 1.00 75.75 442 ALA A CA 1
ATOM 3082 C C . ALA A 1 442 ? -22.029 -3.629 26.024 1.00 75.75 442 ALA A C 1
ATOM 3084 O O . ALA A 1 442 ? -21.070 -3.749 26.793 1.00 75.75 442 ALA A O 1
ATOM 3085 N N . ALA A 1 443 ? -22.984 -2.724 26.230 1.00 74.62 443 ALA A N 1
ATOM 3086 C CA . ALA A 1 443 ? -23.003 -1.885 27.415 1.00 74.62 443 ALA A CA 1
ATOM 3087 C C . ALA A 1 443 ? -23.131 -2.733 28.688 1.00 74.62 443 ALA A C 1
ATOM 3089 O O . ALA A 1 443 ? -24.068 -3.522 28.829 1.00 74.62 443 ALA A O 1
ATOM 3090 N N . GLN A 1 444 ? -22.240 -2.518 29.661 1.00 78.44 444 GLN A N 1
ATOM 3091 C CA . GLN A 1 444 ? -22.453 -3.061 30.999 1.00 78.44 444 GLN A CA 1
ATOM 3092 C C . GLN A 1 444 ? -23.556 -2.269 31.721 1.00 78.44 444 GLN A C 1
ATOM 3094 O O . GLN A 1 444 ? -23.557 -1.032 31.683 1.00 78.44 444 GLN A O 1
ATOM 3099 N N . PRO A 1 445 ? -24.473 -2.941 32.441 1.00 80.94 445 PRO A N 1
ATOM 3100 C CA . PRO A 1 445 ? -25.497 -2.252 33.207 1.00 80.94 445 PRO A CA 1
ATOM 3101 C C . PRO A 1 445 ? -24.889 -1.373 34.305 1.00 80.94 445 PRO A C 1
ATOM 3103 O O . PRO A 1 445 ? -24.127 -1.825 35.161 1.00 80.94 445 PRO A O 1
ATOM 3106 N N . ALA A 1 446 ? -25.295 -0.105 34.339 1.00 83.81 446 ALA A N 1
ATOM 3107 C CA . ALA A 1 446 ? -24.787 0.869 35.291 1.00 83.81 446 ALA A CA 1
ATOM 3108 C C . ALA A 1 446 ? -25.126 0.488 36.746 1.00 83.81 446 ALA A C 1
ATOM 3110 O O . ALA A 1 446 ? -26.240 0.053 37.075 1.00 83.81 446 ALA A O 1
ATOM 3111 N N . LYS A 1 447 ? -24.170 0.707 37.658 1.00 87.38 447 LYS A N 1
ATOM 3112 C CA . LYS A 1 447 ? -24.307 0.413 39.092 1.00 87.38 447 LYS A CA 1
ATOM 3113 C C . LYS A 1 447 ? -24.468 1.695 39.902 1.00 87.38 447 LYS A C 1
ATOM 3115 O O . LYS A 1 447 ? -23.528 2.467 40.088 1.00 87.38 447 LYS A O 1
ATOM 3120 N N . VAL A 1 448 ? -25.642 1.876 40.508 1.00 91.06 448 VAL A N 1
ATOM 3121 C CA . VAL A 1 448 ? -25.871 2.980 41.455 1.00 91.06 448 VAL A CA 1
ATOM 3122 C C . VAL A 1 448 ? -25.084 2.731 42.744 1.00 91.06 448 VAL A C 1
ATOM 3124 O O . VAL A 1 448 ? -25.407 1.842 43.536 1.00 91.06 448 VAL A O 1
ATOM 3127 N N . ARG A 1 449 ? -24.048 3.541 42.981 1.00 90.69 449 ARG A N 1
ATOM 3128 C CA . ARG A 1 449 ? -23.129 3.397 44.123 1.00 90.69 449 ARG A CA 1
ATOM 3129 C C . ARG A 1 449 ? -23.728 3.975 45.404 1.00 90.69 449 ARG A C 1
ATOM 3131 O O . ARG A 1 449 ? -23.769 3.296 46.434 1.00 90.69 449 ARG A O 1
ATOM 3138 N N . LYS A 1 450 ? -24.246 5.205 45.320 1.00 93.69 450 LYS A N 1
ATOM 3139 C CA . LYS A 1 450 ? -24.819 5.966 46.442 1.00 93.69 450 LYS A CA 1
ATOM 3140 C C . LYS A 1 450 ? -25.986 6.843 45.994 1.00 93.69 450 LYS A C 1
ATOM 3142 O O . LYS A 1 450 ? -26.147 7.125 44.807 1.00 93.69 450 LYS A O 1
ATOM 3147 N N . ILE A 1 451 ? -26.768 7.294 46.972 1.00 97.38 451 ILE A N 1
ATOM 3148 C CA . ILE A 1 451 ? -27.783 8.331 46.786 1.00 97.38 451 ILE A CA 1
ATOM 3149 C C . ILE A 1 451 ? -27.499 9.507 47.717 1.00 97.38 451 ILE A C 1
ATOM 3151 O O . ILE A 1 451 ? -27.026 9.320 48.837 1.00 97.38 451 ILE A O 1
ATOM 3155 N N . LYS A 1 452 ? -27.812 10.719 47.263 1.00 96.50 452 LYS A N 1
ATOM 3156 C CA . LYS A 1 452 ? -27.772 11.947 48.058 1.00 96.50 452 LYS A CA 1
ATOM 3157 C C . LYS A 1 452 ? -29.156 12.574 48.057 1.00 96.50 452 LYS A C 1
ATOM 3159 O O . LYS A 1 452 ? -29.751 12.768 47.000 1.00 96.50 452 LYS A O 1
ATOM 3164 N N . VAL A 1 453 ? -29.659 12.901 49.239 1.00 96.56 453 VAL A N 1
ATOM 3165 C CA . VAL A 1 453 ? -30.943 13.588 49.401 1.00 96.56 453 VAL A CA 1
ATOM 3166 C C . VAL A 1 453 ? -30.678 15.086 49.522 1.00 96.56 453 VAL A C 1
ATOM 3168 O O . VAL A 1 453 ? -29.788 15.495 50.266 1.00 96.56 453 VAL A O 1
ATOM 3171 N N . GLY A 1 454 ? -31.417 15.900 48.768 1.00 92.69 454 GLY A N 1
ATOM 3172 C CA . GLY A 1 454 ? -31.350 17.357 48.886 1.00 92.69 454 GLY A CA 1
ATOM 3173 C C . GLY A 1 454 ? -31.878 17.856 50.236 1.00 92.69 454 GLY A C 1
ATOM 3174 O O . GLY A 1 454 ? -32.632 17.160 50.914 1.00 92.69 454 GLY A O 1
ATOM 3175 N N . SER A 1 455 ? -31.504 19.075 50.620 1.00 92.50 455 SER A N 1
ATOM 3176 C CA . SER A 1 455 ? -31.973 19.702 51.861 1.00 92.50 455 SER A CA 1
ATOM 3177 C C . SER A 1 455 ? -33.504 19.801 51.910 1.00 92.50 455 SER A C 1
ATOM 3179 O O . SER A 1 455 ? -34.154 20.122 50.912 1.00 92.50 455 SER A O 1
ATOM 3181 N N . LEU A 1 456 ? -34.090 19.540 53.082 1.00 93.81 456 LEU A N 1
ATOM 3182 C CA . LEU A 1 456 ? -35.538 19.526 53.298 1.00 93.81 456 LEU A CA 1
ATOM 3183 C C . LEU A 1 456 ? -35.913 20.348 54.528 1.00 93.81 456 LEU A C 1
ATOM 3185 O O . LEU A 1 456 ? -35.256 20.271 55.561 1.00 93.81 456 LEU A O 1
ATOM 3189 N N . THR A 1 457 ? -37.035 21.053 54.427 1.00 92.56 457 THR A N 1
ATOM 3190 C CA . THR A 1 457 ? -37.721 21.667 55.568 1.00 92.56 457 THR A CA 1
ATOM 3191 C C . THR A 1 457 ? -39.070 20.986 55.757 1.00 92.56 457 THR A C 1
ATOM 3193 O O . THR A 1 457 ? -39.603 20.365 54.830 1.00 92.56 457 THR A O 1
ATOM 3196 N N . SER A 1 458 ? -39.687 21.165 56.922 1.00 90.38 458 SER A N 1
ATOM 3197 C CA . SER A 1 458 ? -41.065 20.708 57.176 1.00 90.38 458 SER A CA 1
ATOM 3198 C C . SER A 1 458 ? -42.111 21.263 56.187 1.00 90.38 458 SER A C 1
ATOM 3200 O O . SER A 1 458 ? -43.228 20.751 56.107 1.00 90.38 458 SER A O 1
ATOM 3202 N N . LYS A 1 459 ? -41.773 22.292 55.393 1.00 90.75 459 LYS A N 1
ATOM 3203 C CA . LYS A 1 459 ? -42.644 22.883 54.363 1.00 90.75 459 LYS A CA 1
ATOM 3204 C C . LYS A 1 459 ? -42.404 22.324 52.954 1.00 90.75 459 LYS A C 1
ATOM 3206 O O . LYS A 1 459 ? -43.225 22.589 52.072 1.00 90.75 459 LYS A O 1
ATOM 3211 N N . SER A 1 460 ? -41.339 21.549 52.732 1.00 91.62 460 SER A N 1
ATOM 3212 C CA . SER A 1 460 ? -40.979 21.016 51.414 1.00 91.62 460 SER A CA 1
ATOM 3213 C C . SER A 1 460 ? -42.103 20.159 50.814 1.00 91.62 460 SER A C 1
ATOM 3215 O O . SER A 1 460 ? -42.607 19.229 51.441 1.00 91.62 460 SER A O 1
ATOM 3217 N N . LYS A 1 461 ? -42.493 20.464 49.568 1.00 94.12 461 LYS A N 1
ATOM 3218 C CA . LYS A 1 461 ? -43.512 19.715 48.795 1.00 94.12 461 LYS A CA 1
ATOM 3219 C C . LYS A 1 461 ? -42.905 18.696 47.821 1.00 94.12 461 LYS A C 1
ATOM 3221 O O . LYS A 1 461 ? -43.626 17.911 47.205 1.00 94.12 461 LYS A O 1
ATOM 3226 N N . LYS A 1 462 ? -41.584 18.731 47.645 1.00 95.69 462 LYS A N 1
ATOM 3227 C CA . LYS A 1 462 ? -40.828 17.873 46.732 1.00 95.69 462 LYS A CA 1
ATOM 3228 C C . LYS A 1 462 ? -39.593 17.337 47.446 1.00 95.69 462 LYS A C 1
ATOM 3230 O O . LYS A 1 462 ? -39.022 18.026 48.287 1.00 95.69 462 LYS A O 1
ATOM 3235 N N . LEU A 1 463 ? -39.204 16.126 47.076 1.00 95.88 463 LEU A N 1
ATOM 3236 C CA . LEU A 1 463 ? -37.993 15.450 47.510 1.00 95.88 463 LEU A CA 1
ATOM 3237 C C . LEU A 1 463 ? -37.110 15.221 46.286 1.00 95.88 463 LEU A C 1
ATOM 3239 O O . LEU A 1 463 ? -37.534 14.538 45.354 1.00 95.88 463 LEU A O 1
ATOM 3243 N N . THR A 1 464 ? -35.906 15.784 46.297 1.00 96.81 464 THR A N 1
ATOM 3244 C CA . THR A 1 464 ? -34.914 15.589 45.233 1.00 96.81 464 THR A CA 1
ATOM 3245 C C . THR A 1 464 ? -33.858 14.603 45.708 1.00 96.81 464 THR A C 1
ATOM 3247 O O . THR A 1 464 ? -33.273 14.789 46.777 1.00 96.81 464 THR A O 1
ATOM 3250 N N . ILE A 1 465 ? -33.614 13.567 44.910 1.00 97.06 465 ILE A N 1
ATOM 3251 C CA . ILE A 1 465 ? -32.578 12.564 45.153 1.00 97.06 465 ILE A CA 1
ATOM 3252 C C . ILE A 1 465 ? -31.641 12.553 43.953 1.00 97.06 465 ILE A C 1
ATOM 3254 O O . ILE A 1 465 ? -32.092 12.411 42.817 1.00 97.06 465 ILE A O 1
ATOM 3258 N N . THR A 1 466 ? -30.346 12.677 44.221 1.00 97.00 466 THR A N 1
ATOM 3259 C CA . THR A 1 466 ? -29.283 12.515 43.230 1.00 97.00 466 THR A CA 1
ATOM 3260 C C . THR A 1 466 ? -28.679 11.124 43.381 1.00 97.00 466 THR A C 1
ATOM 3262 O O . THR A 1 466 ? -28.273 10.740 44.479 1.00 97.00 466 THR A O 1
ATOM 3265 N N . LEU A 1 467 ? -28.630 10.370 42.291 1.00 94.56 467 LEU A N 1
ATOM 3266 C CA . LEU A 1 467 ? -27.950 9.087 42.183 1.00 94.56 467 LEU A CA 1
ATOM 3267 C C . LEU A 1 467 ? -26.496 9.324 41.762 1.00 94.56 467 LEU A C 1
ATOM 3269 O O . LEU A 1 467 ? -26.205 10.234 40.989 1.00 94.56 467 LEU A O 1
ATOM 3273 N N . THR A 1 468 ? -25.576 8.502 42.257 1.00 91.19 468 THR A N 1
ATOM 3274 C CA . THR A 1 468 ? -24.199 8.448 41.747 1.00 91.19 468 THR A CA 1
ATOM 3275 C C . THR A 1 468 ? -23.963 7.096 41.090 1.00 91.19 468 THR A C 1
ATOM 3277 O O . THR A 1 468 ? -24.263 6.068 41.701 1.00 91.19 468 THR A O 1
ATOM 3280 N N . GLY A 1 469 ? -23.397 7.104 39.882 1.00 83.81 469 GLY A N 1
ATOM 3281 C CA . GLY A 1 469 ? -23.108 5.902 39.092 1.00 83.81 469 GLY A CA 1
ATOM 3282 C C . GLY A 1 469 ? -24.166 5.540 38.043 1.00 83.81 469 GLY A C 1
ATOM 3283 O O . GLY A 1 469 ? -24.024 4.507 37.412 1.00 83.81 469 GLY A O 1
ATOM 3284 N N . ALA A 1 470 ? -25.218 6.352 37.866 1.00 84.81 470 ALA A N 1
ATOM 3285 C CA . ALA A 1 470 ? -26.149 6.249 36.736 1.00 84.81 470 ALA A CA 1
ATOM 3286 C C . ALA A 1 470 ? -26.798 7.616 36.447 1.00 84.81 470 ALA A C 1
ATOM 3288 O O . ALA A 1 470 ? -27.315 8.264 37.365 1.00 84.81 470 ALA A O 1
ATOM 3289 N N . THR A 1 471 ? -26.786 8.052 35.185 1.00 82.19 471 THR A N 1
ATOM 3290 C CA . THR A 1 471 ? -27.364 9.333 34.727 1.00 82.19 471 THR A CA 1
ATOM 3291 C C . THR A 1 471 ? -28.796 9.177 34.207 1.00 82.19 471 THR A C 1
ATOM 3293 O O . THR A 1 471 ? -29.610 10.097 34.328 1.00 82.19 471 THR A O 1
ATOM 3296 N N . SER A 1 472 ? -29.159 7.998 33.712 1.00 83.69 472 SER A N 1
ATOM 3297 C CA . SER A 1 472 ? -30.530 7.627 33.372 1.00 83.69 472 SER A CA 1
ATOM 3298 C C . SER A 1 472 ? -30.872 6.284 34.021 1.00 83.69 472 SER A C 1
ATOM 3300 O O . SER A 1 472 ? -30.000 5.453 34.256 1.00 83.69 472 SER A O 1
ATOM 3302 N N . VAL A 1 473 ? -32.136 6.099 34.404 1.00 89.56 473 VAL A N 1
ATOM 3303 C CA . VAL A 1 473 ? -32.635 4.816 34.920 1.00 89.56 473 VAL A CA 1
ATOM 3304 C C . VAL A 1 473 ? -33.942 4.510 34.197 1.00 89.56 473 VAL A C 1
ATOM 3306 O O . VAL A 1 473 ? -34.900 5.274 34.374 1.00 89.56 473 VAL A O 1
ATOM 3309 N N . PRO A 1 474 ? -34.012 3.434 33.390 1.00 89.06 474 PRO A N 1
ATOM 3310 C CA . PRO A 1 474 ? -35.241 3.051 32.703 1.00 89.06 474 PRO A CA 1
ATOM 3311 C C . PRO A 1 474 ? -36.378 2.772 33.690 1.00 89.06 474 PRO A C 1
ATOM 3313 O O . PRO A 1 474 ? -36.181 2.134 34.719 1.00 89.06 474 PRO A O 1
ATOM 3316 N N . GLY A 1 475 ? -37.596 3.221 33.392 1.00 91.81 475 GLY A N 1
ATOM 3317 C CA . GLY A 1 475 ? -38.742 3.032 34.287 1.00 91.81 475 GLY A CA 1
ATOM 3318 C C . GLY A 1 475 ? -38.749 3.992 35.485 1.00 91.81 475 GLY A C 1
ATOM 3319 O O . GLY A 1 475 ? -38.403 5.167 35.358 1.00 91.81 475 GLY A O 1
ATOM 3320 N N . THR A 1 476 ? -39.233 3.529 36.642 1.00 95.25 476 THR A N 1
ATOM 3321 C CA . THR A 1 476 ? -39.413 4.376 37.835 1.00 95.25 476 THR A CA 1
ATOM 3322 C C . THR A 1 476 ? -38.677 3.838 39.052 1.00 95.25 476 THR A C 1
ATOM 3324 O O . THR A 1 476 ? -38.721 2.643 39.333 1.00 95.25 476 THR A O 1
ATOM 3327 N N . VAL A 1 477 ? -38.092 4.745 39.832 1.00 97.31 477 VAL A N 1
ATOM 3328 C CA . VAL A 1 477 ? -37.487 4.454 41.136 1.00 97.31 477 VAL A CA 1
ATOM 3329 C C . VAL A 1 477 ? -38.506 4.763 42.232 1.00 97.31 477 VAL A C 1
ATOM 3331 O O . VAL A 1 477 ? -39.065 5.862 42.273 1.00 97.31 477 VAL A O 1
ATOM 3334 N N . SER A 1 478 ? -38.753 3.806 43.126 1.00 97.62 478 SER A N 1
ATOM 3335 C CA . SER A 1 478 ? -39.647 3.964 44.278 1.00 97.62 478 SER A CA 1
ATOM 3336 C C . SER A 1 478 ? -38.882 4.498 45.484 1.00 97.62 478 SER A C 1
ATOM 3338 O O . SER A 1 478 ? -37.808 4.000 45.815 1.00 97.62 478 SER A O 1
ATOM 3340 N N . VAL A 1 479 ? -39.446 5.487 46.172 1.00 97.69 479 VAL A N 1
ATOM 3341 C CA . VAL A 1 479 ? -38.804 6.174 47.297 1.00 97.69 479 VAL A CA 1
ATOM 3342 C C . VAL A 1 479 ? -39.618 5.996 48.569 1.00 97.69 479 VAL A C 1
ATOM 3344 O O . VAL A 1 479 ? -40.819 6.262 48.587 1.00 97.69 479 VAL A O 1
ATOM 3347 N N . TYR A 1 480 ? -38.945 5.600 49.644 1.00 97.88 480 TYR A N 1
ATOM 3348 C CA . TYR A 1 480 ? -39.534 5.285 50.940 1.00 97.88 480 TYR A CA 1
ATOM 3349 C C . TYR A 1 480 ? -38.914 6.125 52.059 1.00 97.88 480 TYR A C 1
ATOM 3351 O O . TYR A 1 480 ? -37.733 6.453 51.999 1.00 97.88 480 TYR A O 1
ATOM 3359 N N . ASP A 1 481 ? -39.701 6.411 53.092 1.00 96.50 481 ASP A N 1
ATOM 3360 C CA . ASP A 1 481 ? -39.241 6.864 54.408 1.00 96.50 481 ASP A CA 1
ATOM 3361 C C . ASP A 1 481 ? -39.519 5.742 55.413 1.00 96.50 481 ASP A C 1
ATOM 3363 O O . ASP A 1 481 ? -40.678 5.416 55.700 1.00 96.50 481 ASP A O 1
ATOM 3367 N N . GLY A 1 482 ? -38.462 5.058 55.856 1.00 92.69 482 GLY A N 1
ATOM 3368 C CA . GLY A 1 482 ? -38.598 3.767 56.532 1.00 92.69 482 GLY A CA 1
ATOM 3369 C C . GLY A 1 482 ? -39.386 2.768 55.672 1.00 92.69 482 GLY A C 1
ATOM 3370 O O . GLY A 1 482 ? -38.984 2.441 54.557 1.00 92.69 482 GLY A O 1
ATOM 3371 N N . LYS A 1 483 ? -40.535 2.295 56.174 1.00 91.44 483 LYS A N 1
ATOM 3372 C CA . LYS A 1 483 ? -41.436 1.373 55.450 1.00 91.44 483 LYS A CA 1
ATOM 3373 C C . LYS A 1 483 ? -42.470 2.084 54.561 1.00 91.44 483 LYS A C 1
ATOM 3375 O O . LYS A 1 483 ? -43.164 1.430 53.788 1.00 91.44 483 LYS A O 1
ATOM 3380 N N . LYS A 1 484 ? -42.614 3.409 54.664 1.00 95.19 484 LYS A N 1
ATOM 3381 C CA . LYS A 1 484 ? -43.693 4.159 54.007 1.00 95.19 484 LYS A CA 1
ATOM 3382 C C . LYS A 1 484 ? -43.279 4.635 52.619 1.00 95.19 484 LYS A C 1
ATOM 3384 O O . LYS A 1 484 ? -42.324 5.393 52.496 1.00 95.19 484 LYS A O 1
ATOM 3389 N N . LEU A 1 485 ? 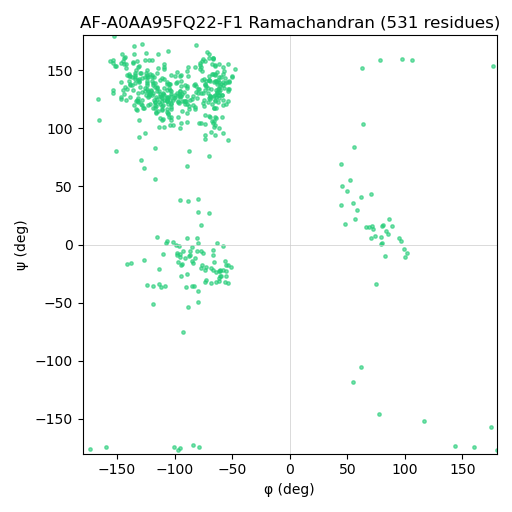-44.043 4.274 51.588 1.00 96.12 485 LEU A N 1
ATOM 3390 C CA . LEU A 1 485 ? -43.841 4.791 50.232 1.00 96.12 485 LEU A CA 1
ATOM 3391 C C . LEU A 1 485 ? -44.173 6.293 50.175 1.00 96.12 485 LEU A C 1
ATOM 3393 O O . LEU A 1 485 ? -45.299 6.707 50.461 1.00 96.12 485 LEU A O 1
ATOM 3397 N N . LEU A 1 486 ? -43.193 7.106 49.787 1.00 96.06 486 LEU A N 1
ATOM 3398 C CA . LEU A 1 486 ? -43.363 8.540 49.540 1.00 96.06 486 LEU A CA 1
ATOM 3399 C C . LEU A 1 486 ? -43.860 8.809 48.117 1.00 96.06 486 LEU A C 1
ATOM 3401 O O . LEU A 1 486 ? -44.657 9.722 47.903 1.00 96.06 486 LEU A O 1
ATOM 3405 N N . GLY A 1 487 ? -43.406 7.999 47.160 1.00 96.38 487 GLY A N 1
ATOM 3406 C CA . 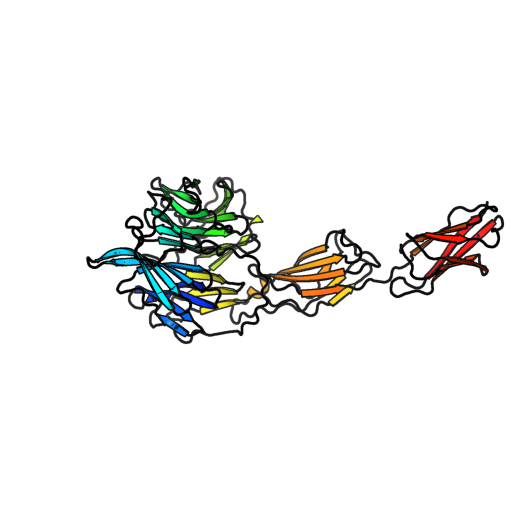GLY A 1 487 ? -43.809 8.046 45.759 1.00 96.38 487 GLY A CA 1
ATOM 3407 C C . GLY A 1 487 ? -42.789 7.357 44.857 1.00 96.38 487 GLY A C 1
ATOM 3408 O O . GLY A 1 487 ? -41.820 6.769 45.334 1.00 96.38 487 GLY A O 1
ATOM 3409 N N . SER A 1 488 ? -43.002 7.442 43.551 1.00 95.62 488 SER A N 1
ATOM 3410 C CA . SER A 1 488 ? -42.074 6.965 42.528 1.00 95.62 488 SER A CA 1
ATOM 3411 C C . SER A 1 488 ? -41.872 8.040 41.465 1.00 95.62 488 SER A C 1
ATOM 3413 O O . SER A 1 488 ? -42.723 8.914 41.284 1.00 95.62 488 SER A O 1
ATOM 3415 N N . SER A 1 489 ? -40.718 8.028 40.802 1.00 96.19 489 SER A N 1
ATOM 3416 C CA . SER A 1 489 ? -40.419 8.978 39.727 1.00 96.19 489 SER A CA 1
ATOM 3417 C C . SER A 1 489 ? -39.366 8.423 38.769 1.00 96.19 489 SER A C 1
ATOM 3419 O O . SER A 1 489 ? -38.608 7.521 39.133 1.00 96.19 489 SER A O 1
ATOM 3421 N N . LYS A 1 490 ? -39.329 8.957 37.544 1.00 94.88 490 LYS A N 1
ATOM 3422 C CA . LYS A 1 490 ? -38.273 8.663 36.563 1.00 94.88 490 LYS A CA 1
ATOM 3423 C C . LYS A 1 490 ? -36.996 9.422 36.938 1.00 94.88 490 LYS A C 1
ATOM 3425 O O . LYS A 1 490 ? -37.070 10.517 37.499 1.00 94.88 490 LYS A O 1
ATOM 3430 N N . VAL A 1 491 ? -35.839 8.855 36.608 1.00 93.88 491 VAL A N 1
ATOM 3431 C CA . VAL A 1 491 ? -34.540 9.526 36.766 1.00 93.88 491 VAL A CA 1
ATOM 3432 C C . VAL A 1 491 ? -34.199 10.246 35.466 1.00 93.88 491 VAL A C 1
ATOM 3434 O O . VAL A 1 491 ? -34.284 9.653 34.395 1.00 93.88 491 VAL A O 1
ATOM 3437 N N . LYS A 1 492 ? -33.805 11.516 35.561 1.00 89.38 492 LYS A N 1
ATOM 3438 C CA . LYS A 1 492 ? -33.249 12.296 34.450 1.00 89.38 492 LYS A CA 1
ATOM 3439 C C . LYS A 1 492 ? -31.974 12.989 34.920 1.00 89.38 492 LYS A C 1
ATOM 3441 O O . LYS A 1 492 ? -31.993 13.622 35.976 1.00 89.38 492 LYS A O 1
ATOM 3446 N N . ALA A 1 493 ? -30.888 12.867 34.160 1.00 87.25 493 ALA A N 1
ATOM 3447 C CA . ALA A 1 493 ? -29.586 13.462 34.485 1.00 87.25 493 ALA A CA 1
ATOM 3448 C C . ALA A 1 493 ? -29.126 13.170 35.934 1.00 87.25 493 ALA A C 1
ATOM 3450 O O . ALA A 1 493 ? -28.768 14.065 36.701 1.00 87.25 493 ALA A O 1
ATOM 3451 N N . GLY A 1 494 ? -29.248 11.908 36.352 1.00 90.75 494 GLY A N 1
ATOM 3452 C CA . GLY A 1 494 ? -28.865 11.406 37.672 1.00 90.75 494 GLY A CA 1
ATOM 3453 C C . GLY A 1 494 ? -29.766 11.884 38.809 1.00 90.75 494 GLY A C 1
ATOM 3454 O O . GLY A 1 494 ? -29.483 11.608 39.971 1.00 90.75 494 GLY A O 1
ATOM 3455 N N . LYS A 1 495 ? -30.855 12.603 38.521 1.00 93.75 495 LYS A N 1
ATOM 3456 C CA . LYS A 1 495 ? -31.757 13.172 39.525 1.00 93.75 495 LYS A CA 1
ATOM 3457 C C . LYS A 1 495 ? -33.158 12.598 39.370 1.00 93.75 495 LYS A C 1
ATOM 3459 O O . LYS A 1 495 ? -33.694 12.518 38.267 1.00 93.75 495 LYS A O 1
ATOM 3464 N N . LEU A 1 496 ? -33.786 12.255 40.490 1.00 95.75 496 LEU A N 1
ATOM 3465 C CA . LEU A 1 496 ? -35.228 12.035 40.545 1.00 95.75 496 LEU A CA 1
ATOM 3466 C C . LEU A 1 496 ? -35.887 12.996 41.529 1.00 95.75 496 LEU A C 1
ATOM 3468 O O . LEU A 1 496 ? -35.336 13.330 42.580 1.00 95.75 496 LEU A O 1
ATOM 3472 N N . VAL A 1 497 ? -37.095 13.432 41.180 1.00 96.38 497 VAL A N 1
ATOM 3473 C CA . VAL A 1 497 ? -37.897 14.345 41.996 1.00 96.38 497 VAL A CA 1
ATOM 3474 C C . VAL A 1 497 ? -39.237 13.688 42.293 1.00 96.38 497 VAL A C 1
ATOM 3476 O O . VAL A 1 497 ? -39.998 13.375 41.376 1.00 96.38 497 VAL A O 1
ATOM 3479 N N . VAL A 1 498 ? -39.535 13.497 43.577 1.00 96.56 498 VAL A N 1
ATOM 3480 C CA . VAL A 1 498 ? -40.796 12.920 44.060 1.00 96.56 498 VAL A CA 1
ATOM 3481 C C . VAL A 1 498 ? -41.654 14.022 44.673 1.00 96.56 498 VAL A C 1
ATOM 3483 O O . VAL A 1 498 ? -41.208 14.750 45.561 1.00 96.56 498 VAL A O 1
ATOM 3486 N N . LYS A 1 499 ? -42.905 14.152 44.216 1.00 95.38 499 LYS A N 1
ATOM 3487 C CA . LYS A 1 499 ? -43.903 15.018 44.866 1.00 95.38 499 LYS A CA 1
ATOM 3488 C C . LYS A 1 499 ? -44.384 14.339 46.148 1.00 95.38 499 LYS A C 1
ATOM 3490 O O . LYS A 1 499 ? -44.869 13.212 46.109 1.00 95.38 499 LYS A O 1
ATOM 3495 N N . LEU A 1 500 ? -44.264 15.027 47.279 1.00 94.06 500 LEU A N 1
ATOM 3496 C CA . LEU A 1 500 ? -44.657 14.487 48.577 1.00 94.06 500 LEU A CA 1
ATOM 3497 C C . LEU A 1 500 ? -46.170 14.645 48.773 1.00 94.06 500 LEU A C 1
ATOM 3499 O O . LEU A 1 500 ? -46.667 15.765 48.866 1.00 94.06 500 LEU A O 1
ATOM 3503 N N . LYS A 1 501 ? -46.905 13.527 48.885 1.00 89.00 501 LYS A N 1
ATOM 3504 C CA . LYS A 1 501 ? -48.353 13.544 49.194 1.00 89.00 501 LYS A CA 1
ATOM 3505 C C . LYS A 1 501 ? -48.650 14.119 50.584 1.00 89.00 501 LYS A C 1
ATOM 3507 O O . LYS A 1 501 ? -49.689 14.729 50.801 1.00 89.00 501 LYS A O 1
ATOM 3512 N N . LYS A 1 502 ? -47.737 13.908 51.534 1.00 89.44 502 LYS A N 1
ATOM 3513 C CA . LYS A 1 502 ? -47.760 14.494 52.879 1.00 89.44 502 LYS A CA 1
ATOM 3514 C C . LYS A 1 502 ? -46.362 15.017 53.195 1.00 89.44 502 LYS A C 1
ATOM 3516 O O . LYS A 1 502 ? -45.381 14.349 52.874 1.00 89.44 502 LYS A O 1
ATOM 3521 N N . LYS A 1 503 ? -46.284 16.196 53.816 1.00 89.88 503 LYS A N 1
ATOM 3522 C CA . LYS A 1 503 ? -45.019 16.791 54.269 1.00 89.88 503 LYS A CA 1
ATOM 3523 C C . LYS A 1 503 ? -44.328 15.856 55.267 1.00 89.88 503 LYS A C 1
ATOM 3525 O O . LYS A 1 503 ? -45.002 15.196 56.063 1.00 89.88 503 LYS A O 1
ATOM 3530 N N . LEU A 1 504 ? -43.000 15.803 55.214 1.00 92.94 504 LEU A N 1
ATOM 3531 C CA . LEU A 1 504 ? -42.204 15.091 56.212 1.00 92.94 504 LEU A CA 1
ATOM 3532 C C . LEU A 1 504 ? -42.179 15.906 57.509 1.00 92.94 504 LEU A C 1
ATOM 3534 O O . LEU A 1 504 ? -42.164 17.139 57.478 1.00 92.94 504 LEU A O 1
ATOM 3538 N N . LYS A 1 505 ? -42.228 15.215 58.650 1.00 93.81 505 LYS A N 1
ATOM 3539 C CA . LYS A 1 505 ? -42.160 15.864 59.964 1.00 93.81 505 LYS A CA 1
ATOM 3540 C C . LYS A 1 505 ? -40.745 16.403 60.197 1.00 93.81 505 LYS A C 1
ATOM 3542 O O . LYS A 1 505 ? -39.797 15.969 59.556 1.00 93.81 505 LYS A O 1
ATOM 3547 N N . LYS A 1 506 ? -40.596 17.352 61.121 1.00 94.81 506 LYS A N 1
ATOM 3548 C CA . LYS A 1 506 ? -39.270 17.777 61.584 1.00 94.81 506 LYS A CA 1
ATOM 3549 C C . LYS A 1 506 ? -38.587 16.595 62.276 1.00 94.81 506 LYS A C 1
ATOM 3551 O O . LYS A 1 506 ? -39.219 15.935 63.100 1.00 94.81 506 LYS A O 1
ATOM 3556 N N . GLY A 1 507 ? -37.324 16.331 61.952 1.00 94.56 507 GLY A N 1
ATOM 3557 C CA . GLY A 1 507 ? -36.590 15.195 62.516 1.00 94.56 507 GLY A CA 1
ATOM 3558 C C . GLY A 1 507 ? -35.640 14.511 61.537 1.00 94.56 507 GLY A C 1
ATOM 3559 O O . GLY A 1 507 ? -35.392 14.996 60.434 1.00 94.56 507 GLY A O 1
ATOM 3560 N N . LYS A 1 508 ? -35.066 13.386 61.971 1.00 96.25 508 LYS A N 1
ATOM 3561 C CA . LYS A 1 508 ? -34.159 12.550 61.174 1.00 96.25 508 LYS A CA 1
ATOM 3562 C C . LYS A 1 508 ? -34.979 11.509 60.410 1.00 96.25 508 LYS A C 1
ATOM 3564 O O . LYS A 1 508 ? -35.769 10.794 61.015 1.00 96.25 508 LYS A O 1
ATOM 3569 N N . HIS A 1 509 ? -34.769 11.426 59.102 1.00 95.88 509 HIS A N 1
ATOM 3570 C CA . HIS A 1 509 ? -35.450 10.499 58.201 1.00 95.88 509 HIS A CA 1
ATOM 3571 C C . HIS A 1 509 ? -34.437 9.629 57.460 1.00 95.88 509 HIS A C 1
ATOM 3573 O O . HIS A 1 509 ? -33.367 10.109 57.075 1.00 95.88 509 HIS A O 1
ATOM 3579 N N . THR A 1 510 ? -34.795 8.368 57.216 1.00 96.81 510 THR A N 1
ATOM 3580 C CA . THR A 1 510 ? -33.999 7.434 56.408 1.00 96.81 510 THR A CA 1
ATOM 3581 C C . THR A 1 510 ? -34.721 7.197 55.093 1.00 96.81 510 THR A C 1
ATOM 3583 O O . THR A 1 510 ? -35.677 6.421 55.012 1.00 96.81 510 THR A O 1
ATOM 3586 N N . ILE A 1 511 ? -34.247 7.881 54.055 1.00 97.88 511 ILE A N 1
ATOM 3587 C CA . ILE A 1 511 ? -34.824 7.815 52.718 1.00 97.88 511 ILE A CA 1
ATOM 3588 C C . ILE A 1 511 ? -34.197 6.649 51.971 1.00 97.88 511 ILE A C 1
ATOM 3590 O O . ILE A 1 511 ? -32.979 6.598 51.832 1.00 97.88 511 ILE A O 1
ATOM 3594 N N . THR A 1 512 ? -35.025 5.733 51.477 1.00 98.06 512 THR A N 1
ATOM 3595 C CA . THR A 1 512 ? -34.589 4.551 50.724 1.00 98.06 512 THR A CA 1
ATOM 3596 C C . THR A 1 512 ? -35.134 4.603 49.304 1.00 98.06 512 THR A C 1
ATOM 3598 O O . THR A 1 512 ? -36.346 4.655 49.110 1.00 98.06 512 THR A O 1
ATOM 3601 N N . ALA A 1 513 ? -34.249 4.563 48.313 1.00 97.94 513 ALA A N 1
ATOM 3602 C CA . ALA A 1 513 ? -34.594 4.428 46.904 1.00 97.94 513 ALA A CA 1
ATOM 3603 C C . ALA A 1 513 ? -34.448 2.962 46.475 1.00 97.94 513 ALA A C 1
ATOM 3605 O O . ALA A 1 513 ? -33.422 2.335 46.749 1.00 97.94 513 ALA A O 1
ATOM 3606 N N . LYS A 1 514 ? -35.475 2.425 45.812 1.00 97.88 514 LYS A N 1
ATOM 3607 C CA . LYS A 1 514 ? -35.517 1.057 45.288 1.00 97.88 514 LYS A CA 1
ATOM 3608 C C . LYS A 1 514 ? -35.801 1.066 43.796 1.00 97.88 514 LYS A C 1
ATOM 3610 O O . LYS A 1 514 ? -36.701 1.771 43.337 1.00 97.88 514 LYS A O 1
ATOM 3615 N N . TYR A 1 515 ? -35.070 0.232 43.074 1.00 97.44 515 TYR A N 1
ATOM 3616 C CA . TYR A 1 515 ? -35.246 0.011 41.649 1.00 97.44 515 TYR A CA 1
ATOM 3617 C C . TYR A 1 515 ? -35.152 -1.480 41.339 1.00 97.44 515 TYR A C 1
ATOM 3619 O O . TYR A 1 515 ? -34.297 -2.168 41.897 1.00 97.44 515 TYR A O 1
ATOM 3627 N N . ALA A 1 516 ? -36.042 -1.972 40.477 1.00 93.56 516 ALA A N 1
ATOM 3628 C CA . ALA A 1 516 ? -36.163 -3.396 40.171 1.00 93.56 516 ALA A CA 1
ATOM 3629 C C . ALA A 1 516 ? -35.014 -3.940 39.305 1.00 93.56 516 ALA A C 1
ATOM 3631 O O . ALA A 1 516 ? -34.766 -5.141 39.343 1.00 93.56 516 ALA A O 1
ATOM 3632 N N . GLY A 1 517 ? -34.285 -3.062 38.610 1.00 92.50 517 GLY A N 1
ATOM 3633 C CA . GLY A 1 517 ? -33.286 -3.431 37.610 1.00 92.50 517 GLY A CA 1
ATOM 3634 C C . GLY A 1 517 ? -33.846 -3.361 36.188 1.00 92.50 517 GLY A C 1
ATOM 3635 O O . GLY A 1 517 ? -35.059 -3.358 35.982 1.00 92.50 517 GLY A O 1
ATOM 3636 N N . SER A 1 518 ? -32.945 -3.271 35.220 1.00 88.44 518 SER A N 1
ATOM 3637 C CA . SER A 1 518 ? -33.184 -3.419 33.782 1.00 88.44 518 SER A CA 1
ATOM 3638 C C . SER A 1 518 ? -31.904 -3.926 33.113 1.00 88.44 518 SER A C 1
ATOM 3640 O O . SER A 1 518 ? -30.889 -4.100 33.788 1.00 88.44 518 SER A O 1
ATOM 3642 N N . ALA A 1 519 ? -31.937 -4.125 31.794 1.00 79.00 519 ALA A N 1
ATOM 3643 C CA . ALA A 1 519 ? -30.758 -4.504 31.017 1.00 79.00 519 ALA A CA 1
ATOM 3644 C C . ALA A 1 519 ? -29.615 -3.472 31.095 1.00 79.00 519 ALA A C 1
ATOM 3646 O O . ALA A 1 519 ? -28.461 -3.852 30.972 1.00 79.00 519 ALA A O 1
ATOM 3647 N N . THR A 1 520 ? -29.912 -2.187 31.338 1.00 81.94 520 THR A N 1
ATOM 3648 C CA . THR A 1 520 ? -28.903 -1.108 31.339 1.00 81.94 520 THR A CA 1
ATOM 3649 C C . THR A 1 520 ? -28.608 -0.524 32.720 1.00 81.94 520 THR A C 1
ATOM 3651 O O . THR A 1 520 ? -27.675 0.260 32.867 1.00 81.94 520 THR A O 1
ATOM 3654 N N . VAL A 1 521 ? -29.367 -0.893 33.760 1.00 87.44 521 VAL A N 1
ATOM 3655 C CA . VAL A 1 521 ? -29.117 -0.459 35.145 1.00 87.44 521 VAL A CA 1
ATOM 3656 C C . VAL A 1 521 ? -29.412 -1.599 36.109 1.00 87.44 521 VAL A C 1
ATOM 3658 O O . VAL A 1 521 ? -30.538 -2.097 36.169 1.00 87.44 521 VAL A O 1
ATOM 3661 N N . LEU A 1 522 ? -28.431 -1.963 36.936 1.00 91.50 522 LEU A N 1
ATOM 3662 C CA . LEU A 1 522 ? -28.586 -3.036 37.916 1.00 91.50 522 LEU A CA 1
ATOM 3663 C C . LEU A 1 522 ? -29.664 -2.714 38.961 1.00 91.50 522 LEU A C 1
ATOM 3665 O O . LEU A 1 522 ? -29.872 -1.567 39.373 1.00 91.50 522 LEU A O 1
ATOM 3669 N N . LYS A 1 523 ? -30.325 -3.765 39.454 1.00 95.38 523 LYS A N 1
ATOM 3670 C CA . LYS A 1 523 ? -31.228 -3.684 40.607 1.00 95.38 523 LYS A CA 1
ATOM 3671 C C . LYS A 1 523 ? -30.497 -3.055 41.792 1.00 95.38 523 LYS A C 1
ATOM 3673 O O . LYS A 1 523 ? -29.398 -3.477 42.147 1.00 95.38 523 LYS A O 1
ATOM 3678 N N . PHE A 1 524 ? -31.120 -2.081 42.456 1.00 96.44 524 PHE A N 1
ATOM 3679 C CA . PHE A 1 524 ? -30.516 -1.462 43.635 1.00 96.44 524 PHE A CA 1
ATOM 3680 C C . PHE A 1 524 ? -31.526 -1.130 44.730 1.00 96.44 524 PHE A C 1
ATOM 3682 O O . PHE A 1 524 ? -32.704 -0.854 44.500 1.00 96.44 524 PHE A O 1
ATOM 3689 N N . THR A 1 525 ? -31.020 -1.126 45.960 1.00 97.25 525 THR A N 1
ATOM 3690 C CA . THR A 1 525 ? -31.659 -0.534 47.134 1.00 97.25 525 THR A CA 1
ATOM 3691 C C . THR A 1 525 ? -30.595 0.273 47.862 1.00 97.25 525 THR A C 1
ATOM 3693 O O . THR A 1 525 ? -29.580 -0.278 48.283 1.00 97.25 525 THR A O 1
ATOM 3696 N N . LYS A 1 526 ? -30.785 1.589 47.954 1.00 97.56 526 LYS A N 1
ATOM 3697 C CA . LYS A 1 526 ? -29.820 2.503 48.576 1.00 97.56 526 LYS A CA 1
ATOM 3698 C C . LYS A 1 526 ? -30.543 3.458 49.504 1.00 97.56 526 LYS A C 1
ATOM 3700 O O . LYS A 1 526 ? -31.639 3.918 49.184 1.00 97.56 526 LYS A O 1
ATOM 3705 N N . SER A 1 527 ? -29.912 3.771 50.628 1.00 97.00 527 SER A N 1
ATOM 3706 C CA . SER A 1 527 ? -30.489 4.636 51.650 1.00 97.00 527 SER A CA 1
ATOM 3707 C C . SER A 1 527 ? -29.563 5.800 51.969 1.00 97.00 527 SER A C 1
ATOM 3709 O O . SER A 1 527 ? -28.343 5.668 51.924 1.00 97.00 527 SER A O 1
ATOM 3711 N N . ALA A 1 528 ? -30.153 6.939 52.309 1.00 96.81 528 ALA A N 1
ATOM 3712 C CA . ALA A 1 528 ? -29.447 8.093 52.837 1.00 96.81 528 ALA A CA 1
ATOM 3713 C C . ALA A 1 528 ? -30.266 8.728 53.959 1.00 96.81 528 ALA A C 1
ATOM 3715 O O . ALA A 1 528 ? -31.499 8.757 53.931 1.00 96.81 528 ALA A O 1
ATOM 3716 N N . THR A 1 529 ? -29.558 9.237 54.958 1.00 95.38 529 THR A N 1
ATOM 3717 C CA . THR A 1 529 ? -30.171 9.940 56.080 1.00 95.38 529 THR A CA 1
ATOM 3718 C C . THR A 1 529 ? -30.281 11.423 55.757 1.00 95.38 529 THR A C 1
ATOM 3720 O O . THR A 1 529 ? -29.322 12.024 55.281 1.00 95.38 529 THR A O 1
ATOM 3723 N N . VAL A 1 530 ? -31.426 12.026 56.065 1.00 95.88 530 VAL A N 1
ATOM 3724 C CA . VAL A 1 530 ? -31.647 13.471 55.943 1.00 95.88 530 VAL A CA 1
ATOM 3725 C C . VAL A 1 530 ? -32.286 14.014 57.217 1.00 95.88 530 VAL A C 1
ATOM 3727 O O . VAL A 1 530 ? -33.141 13.367 57.821 1.00 95.88 530 VAL A O 1
ATOM 3730 N N . LYS A 1 531 ? -31.869 15.209 57.643 1.00 95.44 531 LYS A N 1
ATOM 3731 C CA . LYS A 1 531 ? -32.521 15.954 58.725 1.00 95.44 531 LYS A CA 1
ATOM 3732 C C . LYS A 1 531 ? -33.468 16.978 58.108 1.00 95.44 531 LYS A C 1
ATOM 3734 O O . LYS A 1 531 ? -33.038 17.803 57.309 1.00 95.44 531 LYS A O 1
ATOM 3739 N N . VAL A 1 532 ? -34.739 16.915 58.481 1.00 95.50 532 VAL A N 1
ATOM 3740 C CA . VAL A 1 532 ? -35.768 17.885 58.099 1.00 95.50 532 VAL A CA 1
ATOM 3741 C C . VAL A 1 532 ? -35.811 18.972 59.169 1.00 95.50 532 VAL A C 1
ATOM 3743 O O . VAL A 1 532 ? -36.019 18.653 60.345 1.00 95.50 532 VAL A O 1
ATOM 3746 N N . SER A 1 533 ? -35.582 20.229 58.772 1.00 90.06 533 SER A N 1
ATOM 3747 C CA . SER A 1 533 ? -35.542 21.395 59.671 1.00 90.06 533 SER A CA 1
ATOM 3748 C C . SER A 1 533 ? -36.888 22.075 59.920 1.00 90.06 533 SER A C 1
ATOM 3750 O O . SER A 1 533 ? -37.812 22.003 59.063 1.00 90.06 533 SER A O 1
#

Nearest PDB structures (foldseek):
  1ri6-assembly1_A  TM=5.590E-01  e=8.113E-07  Escherichia coli
  6xay-assembly2_B  TM=4.079E-01  e=1.285E-06  Homo sapiens
  6nau-assembly3_C  TM=5.478E-01  e=6.737E-06  Klebsiella pneumoniae subsp. pneumoniae
  6xax-assembly2_A  TM=4.410E-01  e=3.081E-06  Homo sapiens
  6xay-assembly3_C  TM=3.883E-01  e=1.021E-06  Homo sapiens

Radius of gyration: 33.37 Å; Cα contacts (8 Å, |Δi|>4): 1448; chains: 1; bounding box: 80×50×104 Å

Solvent-accessible surface area (backbone atoms only — not comparable to full-atom values): 28376 Å² total; per-residue (Å²): 135,85,77,65,41,43,32,35,49,40,72,44,78,74,91,68,93,70,92,76,89,70,86,82,83,66,73,68,85,68,77,67,81,56,56,43,75,74,45,62,44,54,26,73,79,67,33,34,41,33,37,22,27,35,66,86,66,51,46,42,41,35,38,29,51,94,44,45,71,42,81,53,85,77,59,82,80,28,38,69,21,28,68,39,64,52,60,52,32,38,42,34,33,8,30,32,50,48,98,87,64,52,70,36,20,29,36,39,40,30,41,78,89,65,55,71,39,75,29,65,49,53,86,73,36,46,51,35,36,24,37,19,54,24,55,84,58,54,36,35,36,42,30,20,50,40,22,36,35,33,34,60,44,78,60,69,65,51,100,57,68,70,71,64,57,48,77,49,73,58,46,33,60,62,11,11,17,24,22,35,41,85,35,55,34,40,32,37,31,16,18,37,83,85,30,36,18,30,42,37,39,32,49,32,62,94,44,79,46,84,70,45,75,32,74,74,55,91,24,51,76,63,33,38,25,26,11,25,24,48,22,77,88,52,38,36,36,37,24,17,29,36,71,65,14,29,40,33,35,33,47,90,83,36,80,61,26,39,39,78,46,83,38,25,48,31,42,44,55,20,77,86,53,50,33,36,38,32,21,37,76,69,43,79,47,78,42,51,49,87,68,51,37,76,58,68,94,74,89,75,86,52,72,86,58,74,92,62,93,40,60,60,41,78,30,81,40,100,52,32,37,36,40,37,44,47,57,89,75,91,46,80,62,50,74,47,53,48,46,42,32,37,48,42,39,76,59,43,58,50,71,59,88,35,36,34,44,40,27,36,44,71,46,61,60,75,59,88,74,79,67,94,65,61,76,78,42,45,28,30,37,44,34,40,40,40,71,72,49,74,86,52,81,64,51,72,50,70,74,43,71,62,48,72,68,40,78,41,36,81,87,87,57,60,53,60,71,50,45,32,32,41,34,39,34,33,33,28,57,76,57,28,67,20,55,75,23,75,33,67,37,77,43,49,46,16,55,70,77,49,51,45,73,57,94,45,42,42,80,42,57,61,47,47,37,38,48,38,58,39,46,65,46,89,67,60,39,37,33,22,50,73,91,44,78,53,42,60,29,52,39,53,81,19,30,30,61,30,64,43,88,62,60,57,68,68,43,82,44,49,39,34,43,37,38,88,49,57,83,55,29,52,58,45,75,45,64,36,78,46,65,26,86

Sequence (533 aa):
MRKLSAGFASAALAATTIACSIAPAHAVSTWPAGFTPLKVTATSGGTLFVAGEDGDGNPDLVRVAGGTPSLVDLGEDASPADLTVQGTTAYVVGTLPDEDGDDIATLWTIGADGTVVTTALPSDATAPVALAVSADGTELGVVGSVEAAVYPVVGLGDATVPTATTSVTALANVGSAAFDPTGGTFEFSGTSTDGTSRLWSIGSHAAAATPTTVALGPGDVDTPPTALAVAADGTSYVATTGDDPTLYAVKGGTRRAAQPIDGADSLLVSADGRTVYATGDGSITAYAVASLGSYDDEEDTAPSYTPPTDALVLTLDRGVLTAVETSQEDSAPVIDRLATPGAPSRITAERDATTADVAFTPSTTGSSAWPHDTDDLLTYAVTLHDTTHPAVPDLVTTGETDPTDVMLGYDDVSLVAGDAYTISVTATNGLLTSAVARGTLAAQPAKVRKIKVGSLTSKSKKLTITLTGATSVPGTVSVYDGKKLLGSSKVKAGKLVVKLKKKLKKGKHTITAKYAGSATVLKFTKSATVKVS

Foldseek 3Di:
DDQAFLADAAQQPPDDDDPDPDDDDDDLPDDQAQWFFRAWEAALQRKIWTWTAHNVRQIWIWIQDPSYIDTQDPDPSWHWREWDDDHFKIKTWFFDADPVGDTFTWIWIAGNVGDTAIATAPRVLPGWHEWYAFNVRQKIWIHHAFKIFIFGPPCGRPPDHTDTLDMDGQFHQWAYWYAASNRQWIWTWGAGPVQFTWIWIAGHSVDSDHIAIATQDPRDVQWGWHEWDAASVGWIWIWTDGQFTWIWIDHPRDTQAIDTDLTANYWDAANVRQWIWGDAPQDIDIDGPVPRDNDDPDDDGHPGHDHDPWDWYWYDHPAKTWTWTGDPPSDDIDTWIFHAFAAWADFDWDDDPFKIWTATHGTDGPTDDDDPCLLVQKKKKKWKAWPPCNVDDIFIDIRDSDRGTDMTRPPPHTDAALIKIKMWMWIDSRHHIYDTDIDIDDHHAWEFPAKDWDAAALPDQKTKIATPGDQFDPDWKWKDFVPHTQGIAGHHGRMTMGGGPHGDDAAKTKMWIFDCDDRRHGGDIHIDIYGHD

pLDDT: mean 76.61, std 17.75, range [23.17, 98.06]

Secondary structure (DSSP, 8-state):
-PPPP----------------PPP------PPTT-EEEEEEE-TTS-EEEEEE-TTS-EEEEEEETTEEEEE---TT-EEEEEEEETTEEEEEEEEE-TTS-EEEEEEEE-TT--EEEEEPPTT--SEEEEEE-TTSSEEEEEESSEEEEEESTTTTSSSPPPPS-EEESEES---EEE-TTSSEEEEEEEETTS-EEEEEEE-TTS----EEEE-S---TT--EEEEEE-TTS-EEEEE-SSS-EEEEEETTEEEEEEE-S--SEEEE-TTSSEEEEEETTEEEEEEGGGS----S---PPPPP---S--EEEEEETTEEEEEE--SSS---EEEEEEPPPPPEEEEEEE-SS-EEEEEEPPPP---S--TTGGGG-EEEEEEEESSSTTSPPEEEEEE--TT-EEESSSS-PPPTT--EEEEEEEE-SS-BPPPEEEEEPPPPB---EEEEPPB-TT--EEEEEEES-S-EEEEEEEEETTEEEEEEEEBTTEEEEE-SSPPPSEEEEEEEEE---SSB--EEEEEEEEE-

Mean predicted aligned error: 15.02 Å